Protein AF-0000000084541992 (afdb_homodimer)

Nearest PDB structures (foldseek):
  1azw-assembly1_B  TM=9.988E-01  e=7.766E-48  Xanthomonas citri
  1wm1-assembly1_A  TM=9.952E-01  e=1.481E-45  Serratia marcescens
  5yhp-assembly1_A  TM=9.928E-01  e=1.594E-44  Glaciozyma antarctica
  5als-assembly1_A  TM=6.258E-01  e=1.016E-12  Homo sapiens
  4o08-assembly2_B  TM=6.200E-01  e=2.649E-11  Priestia megaterium

Sequence (630 aa):
MSQLYPPIEPYAEGKLQVSSLHTIYFEQSGNPEGKPVVILHGGPGGGCLPEYRRYFDPEKWRIIMFDQRGCGQSIPHAELEENTTWHLVEDIDRLRNHLNINSWVVFGGSWGSTLSLAYSQTYPQHCQGLILRGIFMLRKAELQWFYQEGASYIFPDAWQEYIKPIPPEERHDLISAYYRRLTSDDPQIQLAAAKAWSIWEASTSKLLPDQHLIQRFGDGNFATAFARIECHYFVNQGFFESEDQLLVNVQRIRHIPAAIVQGRYDVVCPMKTAWELHQAWPEAELIIIPDAGHSMSEPGIQKALIDISDKFATLMSQLYPPIEPYAEGKLQVSSLHTIYFEQSGNPEGKPVVILHGGPGGGCLPEYRRYFDPEKWRIIMFDQRGCGQSIPHAELEENTTWHLVEDIDRLRNHLNINSWVVFGGSWGSTLSLAYSQTYPQHCQGLILRGIFMLRKAELQWFYQEGASYIFPDAWQEYIKPIPPEERHDLISAYYRRLTSDDPQIQLAAAKAWSIWEASTSKLLPDQHLIQRFGDGNFATAFARIECHYFVNQGFFESEDQLLVNVQRIRHIPAAIVQGRYDVVCPMKTAWELHQAWPEAELIIIPDAGHSMSEPGIQKALIDISDKFATL

InterPro domains:
  IPR000073 Alpha/beta hydrolase fold-1 [PF00561] (35-296)
  IPR002410 Peptidase S33 [PR00793] (37-45)
  IPR002410 Peptidase S33 [PR00793] (63-74)
  IPR002410 Peptidase S33 [PR00793] (106-120)
  IPR005944 Proline iminopeptidase [PIRSF006431] (1-313)
  IPR005944 Proline iminopeptidase [PTHR43722] (3-313)
  IPR005944 Proline iminopeptidase [TIGR01249] (9-312)
  IPR029058 Alpha/Beta hydrolase fold [G3DSA:3.40.50.1820] (1-313)
  IPR029058 Alpha/Beta hydrolase fold [SSF53474] (3-296)

pLDDT: mean 98.0, std 3.64, range [46.34, 98.94]

Solvent-accessible surface area (backbone atoms only — not comparable to full-atom values): 31346 Å² total; per-residue (Å²): 122,68,66,71,44,74,88,77,68,64,84,44,75,52,72,46,75,78,50,98,72,37,34,28,25,36,36,35,28,58,19,91,86,28,52,43,31,40,46,37,45,34,57,44,28,54,27,70,58,76,70,63,59,17,49,40,61,45,80,49,26,18,40,34,42,43,17,54,79,10,9,68,80,8,33,49,72,45,44,64,77,94,61,45,56,65,51,50,41,49,48,52,53,50,49,34,55,73,69,71,46,78,53,27,30,40,33,14,30,31,38,6,23,33,50,46,49,55,35,33,52,73,40,41,86,39,41,64,27,38,47,32,28,21,39,34,70,63,25,66,70,55,50,38,24,50,62,69,57,49,36,40,37,48,38,41,72,60,38,52,56,44,49,62,82,49,58,79,91,47,57,88,44,39,66,63,48,46,44,56,32,43,68,41,90,47,64,66,52,16,46,56,40,9,26,27,53,27,27,42,52,30,57,42,25,35,57,60,69,42,70,65,50,26,51,54,28,43,34,64,74,53,5,38,13,23,31,37,37,29,42,54,35,58,80,47,48,48,72,52,95,46,61,55,48,71,66,73,43,37,76,64,39,55,85,43,54,34,39,39,39,33,21,34,56,7,48,64,33,32,29,32,52,41,50,54,48,34,70,75,30,70,78,35,46,78,45,72,31,66,87,23,11,43,42,66,77,32,69,65,47,35,26,50,50,32,54,50,44,59,58,57,67,71,106,123,68,67,73,43,74,88,77,69,64,84,42,74,51,73,46,76,77,50,100,72,37,33,29,26,37,36,33,29,58,20,93,84,28,54,43,32,40,46,38,45,33,56,44,27,54,26,69,58,78,70,63,60,17,49,42,60,48,80,47,26,17,40,34,42,44,16,54,79,10,9,66,80,7,34,49,71,44,45,63,78,94,62,45,55,64,53,51,41,50,47,53,52,50,49,35,56,73,68,72,48,78,54,26,29,39,33,14,30,31,38,6,23,32,51,44,49,55,34,33,52,74,41,40,88,40,41,62,27,38,46,33,27,23,40,36,70,64,25,68,69,55,50,38,25,52,61,69,56,51,38,42,36,47,38,41,74,61,40,50,56,44,48,62,82,50,58,79,91,47,58,90,44,37,66,63,48,46,42,56,32,43,68,39,92,46,64,66,53,18,46,55,42,9,26,27,52,26,26,43,51,31,56,42,25,36,56,61,68,43,70,66,51,27,51,54,27,43,34,64,74,51,7,38,13,23,32,38,36,29,42,53,35,58,81,48,45,48,72,52,93,44,60,54,48,73,66,74,43,38,76,62,39,56,86,42,54,33,38,38,39,33,22,34,56,7,49,66,33,33,30,32,51,42,51,53,48,34,71,73,30,71,78,35,45,77,46,71,32,66,88,22,12,43,43,65,77,33,69,64,46,35,26,49,49,33,53,48,43,59,58,56,68,71,106

Radius of gyration: 27.25 Å; Cα contacts (8 Å, |Δi|>4): 1394; chains: 2; bounding box: 56×83×60 Å

Foldseek 3Di:
DPDFADQDDFPDKDWDDLDPFKIKIKTWAADLPAAEEEEQEAQLQFADDSSVVRLAHSPHYTYMYMRATQHDPMDDHLDAPCHFLVSRLVVVVVVCVVSPHQAHAYEYEHVSLLSVLVNCLVPVRRHQEYEYELDDNLFPVLCCCQQQHNVCVVVVPLVCLLCVLPDPVRNNDRLVRLQCQCPDPDLVSNQSSLLSQQLSCQQFQKLHRDPVSSVVSNPRRSSSSSSNNNSSCNVCSSVDPHSCRSQVSVVSNLVHAYEYEYECRASSRHCVNVVSSCVSRVNYHYHYDDRIYRDCVHPVNSVVSSVVSVVSSVD/DDDFADQDDFPDKDWDDLDPFKIKIKTWAADLPAAEEEEQEAQLQFADDSSVVRLAHSPHYTYMYMRATQHDPMDDHLDQPCQFLVSRLVVVVVVCVVSPHQAHAYEYEHVSLLSVLVNCLVPVRRHQEYEYELDDNLFPVLCCCQQQHNVCVVVVPLVCLLCVLPDPVRNNDRLVRLQCQCPDPDLVSNQSSLLSQQLSCQQFQKLHRDPVSSVVSNPRSSSSSSSNNNSSCNVCSSVDPHSCRSQVSVVSNLVHAYEYEYECRASSRHCVNVVSSCVSRVNYHYHYDDRIYRDCVHPVNSVVSSVVSVVSSVD

Secondary structure (DSSP, 8-state):
----PPP---SEEEEEE-SSS-EEEEEEEE-TTSEEEEEE-STTTT---GGGGGGS-TTTEEEEEEPPTTSTTSBSTT--TT-SHHHHHHHHHHHHHHTT-S-EEEEEEEHHHHHHHHHHHH-GGGEEEEEEEEE----HHHHHHHHTSSGGGT-HHHHHHHHTTS-GGGTTSHHHHHHHHHT-S-HHHHHHHHHHHHHHHHHHSSSS--HHHHHHHTSHHHHHHHHHHHHHHHHTGGG-SSTTHHHHGGGGGTTS-EEEEEETT-SSS-HHHHHHHHHH-TTSEEEEETT--S-TTSHHHHHHHHHHHHHHTT-/----PPP---SEEEEEE-SSS-EEEEEEEE-TTSEEEEEE-STTTT---GGGGGGS-TTTEEEEEEPPTTSTTSBSTT--TT-SHHHHHHHHHHHHHHTT-S-EEEEEEEHHHHHHHHHHHH-GGGEEEEEEEEE----HHHHHHHHTSSGGGT-HHHHHHHHTTS-GGGTTSHHHHHHHHHT-S-HHHHHHHHHHHHHHHHHHSSSS--HHHHHHHTSHHHHHHHHHHHHHHHHTGGG-SSTTHHHHGGGGGTTS-EEEEEETT-SSS-HHHHHHHHHH-TTSEEEEETT--S-TTSHHHHHHHHHHHHHHTT-

Structure (mmCIF, N/CA/C/O backbone):
data_AF-0000000084541992-model_v1
#
loop_
_entity.id
_entity.type
_entity.pdbx_description
1 polymer 'Proline iminopeptidase'
#
loop_
_atom_site.group_PDB
_atom_site.id
_atom_site.type_symbol
_atom_site.label_atom_id
_atom_site.label_alt_id
_atom_site.label_comp_id
_atom_site.label_asym_id
_atom_site.label_entity_id
_atom_site.label_seq_id
_atom_site.pdbx_PDB_ins_code
_atom_site.Cartn_x
_atom_site.Cartn_y
_atom_site.Cartn_z
_atom_site.occupancy
_atom_site.B_iso_or_equiv
_atom_site.auth_seq_id
_atom_site.auth_comp_id
_atom_site.auth_asym_id
_atom_site.auth_atom_id
_atom_site.pdbx_PDB_model_num
ATOM 1 N N . MET A 1 1 ? -2.213 -21.125 16.25 1 46.34 1 MET A N 1
ATOM 2 C CA . MET A 1 1 ? -1.669 -20.734 14.953 1 46.34 1 MET A CA 1
ATOM 3 C C . MET A 1 1 ? -1.212 -21.953 14.164 1 46.34 1 MET A C 1
ATOM 5 O O . MET A 1 1 ? -0.465 -22.781 14.68 1 46.34 1 MET A O 1
ATOM 9 N N . SER A 1 2 ? -2.061 -22.312 13.203 1 65.81 2 SER A N 1
ATOM 10 C CA . SER A 1 2 ? -1.678 -23.578 12.602 1 65.81 2 SER A CA 1
ATOM 11 C C . SER A 1 2 ? -0.233 -23.547 12.109 1 65.81 2 SER A C 1
ATOM 13 O O . SER A 1 2 ? 0.171 -22.609 11.414 1 65.81 2 SER A O 1
ATOM 15 N N . GLN A 1 3 ? 0.627 -24.156 12.758 1 86.38 3 GLN A N 1
ATOM 16 C CA . GLN A 1 3 ? 2.039 -24.328 12.43 1 86.38 3 GLN A CA 1
ATOM 17 C C . GLN A 1 3 ? 2.217 -25.203 11.195 1 86.38 3 GLN A C 1
ATOM 19 O O . GLN A 1 3 ? 1.341 -26 10.867 1 86.38 3 GLN A O 1
ATOM 24 N N . LEU A 1 4 ? 3.152 -24.891 10.328 1 96.62 4 LEU A N 1
ATOM 25 C CA . LEU A 1 4 ? 3.529 -25.75 9.211 1 96.62 4 LEU A CA 1
ATOM 26 C C . LEU A 1 4 ? 3.629 -27.203 9.648 1 96.62 4 LEU A C 1
ATOM 28 O O . LEU A 1 4 ? 4.051 -27.484 10.773 1 96.62 4 LEU A O 1
ATOM 32 N N . TYR A 1 5 ? 3.197 -28.078 8.805 1 98.25 5 TYR A N 1
ATOM 33 C CA . TYR A 1 5 ? 3.43 -29.5 9.047 1 98.25 5 TYR A CA 1
ATOM 34 C C . TYR A 1 5 ? 4.918 -29.828 9.023 1 98.25 5 TYR A C 1
ATOM 36 O O . TYR A 1 5 ? 5.719 -29.047 8.492 1 98.25 5 TYR A O 1
ATOM 44 N N . PRO A 1 6 ? 5.371 -30.922 9.648 1 96.88 6 PRO A N 1
ATOM 45 C CA . PRO A 1 6 ? 6.793 -31.266 9.656 1 96.88 6 PRO A CA 1
ATOM 46 C C . PRO A 1 6 ? 7.375 -31.391 8.25 1 96.88 6 PRO A C 1
ATOM 48 O O . PRO A 1 6 ? 6.656 -31.734 7.309 1 96.88 6 PRO A O 1
ATOM 51 N N . PRO A 1 7 ? 8.672 -31.109 8.148 1 97.38 7 PRO A N 1
ATOM 52 C CA . PRO A 1 7 ? 9.305 -31.297 6.844 1 97.38 7 PRO A CA 1
ATOM 53 C C . PRO A 1 7 ? 9.258 -32.75 6.375 1 97.38 7 PRO A C 1
ATOM 55 O O . PRO A 1 7 ? 9.414 -33.688 7.188 1 97.38 7 PRO A O 1
ATOM 58 N N . ILE A 1 8 ? 9.016 -32.969 5.137 1 97.75 8 ILE A N 1
ATOM 59 C CA . ILE A 1 8 ? 9.023 -34.312 4.551 1 97.75 8 ILE A CA 1
ATOM 60 C C . ILE A 1 8 ? 9.812 -34.281 3.24 1 97.75 8 ILE A C 1
ATOM 62 O O . ILE A 1 8 ? 9.984 -33.219 2.629 1 97.75 8 ILE A O 1
ATOM 66 N N . GLU A 1 9 ? 10.281 -35.438 2.836 1 98.12 9 GLU A N 1
ATOM 67 C CA . GLU A 1 9 ? 10.969 -35.594 1.558 1 98.12 9 GLU A CA 1
ATOM 68 C C . GLU A 1 9 ? 10.047 -36.25 0.526 1 98.12 9 GLU A C 1
ATOM 70 O O . GLU A 1 9 ? 9.125 -37 0.883 1 98.12 9 GLU A O 1
ATOM 75 N N . PRO A 1 10 ? 10.289 -35.969 -0.749 1 98.62 10 PRO A N 1
ATOM 76 C CA . PRO A 1 10 ? 9.508 -36.656 -1.765 1 98.62 10 PRO A CA 1
ATOM 77 C C . PRO A 1 10 ? 9.773 -38.188 -1.778 1 98.62 10 PRO A C 1
ATOM 79 O O . PRO A 1 10 ? 10.914 -38.594 -1.598 1 98.62 10 PRO A O 1
ATOM 82 N N . TYR A 1 11 ? 8.742 -38.969 -1.929 1 98.62 11 TYR A N 1
ATOM 83 C CA . TYR A 1 11 ? 8.922 -40.438 -2.072 1 98.62 11 TYR A CA 1
ATOM 84 C C . TYR A 1 11 ? 9.195 -40.812 -3.523 1 98.62 11 TYR A C 1
ATOM 86 O O . TYR A 1 11 ? 9.625 -41.906 -3.812 1 98.62 11 TYR A O 1
ATOM 94 N N . ALA A 1 12 ? 8.922 -39.812 -4.465 1 98.62 12 ALA A N 1
ATOM 95 C CA . ALA A 1 12 ? 9.188 -40.031 -5.883 1 98.62 12 ALA A CA 1
ATOM 96 C C . ALA A 1 12 ? 9.562 -38.75 -6.578 1 98.62 12 ALA A C 1
ATOM 98 O O . ALA A 1 12 ? 9 -37.688 -6.277 1 98.62 12 ALA A O 1
ATOM 99 N N . GLU A 1 13 ? 10.516 -38.781 -7.438 1 98.56 13 GLU A N 1
ATOM 100 C CA . GLU A 1 13 ? 10.945 -37.688 -8.305 1 98.56 13 GLU A CA 1
ATOM 101 C C . GLU A 1 13 ? 11.023 -38.156 -9.766 1 98.56 13 GLU A C 1
ATOM 103 O O . GLU A 1 13 ? 11.258 -39.344 -10.039 1 98.56 13 GLU A O 1
ATOM 108 N N . GLY A 1 14 ? 10.797 -37.219 -10.664 1 98.56 14 GLY A N 1
ATOM 109 C CA . GLY A 1 14 ? 10.859 -37.594 -12.07 1 98.56 14 GLY A CA 1
ATOM 110 C C . GLY A 1 14 ? 11.023 -36.406 -12.992 1 98.56 14 GLY A C 1
ATOM 111 O O . GLY A 1 14 ? 11.102 -35.25 -12.531 1 98.56 14 GLY A O 1
ATOM 112 N N . LYS A 1 15 ? 11.211 -36.75 -14.211 1 98.62 15 LYS A N 1
ATOM 113 C CA . LYS A 1 15 ? 11.273 -35.812 -15.312 1 98.62 15 LYS A CA 1
ATOM 114 C C . LYS A 1 15 ? 10.281 -36.156 -16.406 1 98.62 15 LYS A C 1
ATOM 116 O O . LYS A 1 15 ? 10.07 -37.344 -16.703 1 98.62 15 LYS A O 1
ATOM 121 N N . LEU A 1 16 ? 9.656 -35.219 -16.906 1 98.75 16 LEU A N 1
ATOM 122 C CA . LEU A 1 16 ? 8.688 -35.375 -17.969 1 98.75 16 LEU A CA 1
ATOM 123 C C . LEU A 1 16 ? 9.039 -34.5 -19.172 1 98.75 16 LEU A C 1
ATOM 125 O O . LEU A 1 16 ? 9.031 -33.281 -19.078 1 98.75 16 LEU A O 1
ATOM 129 N N . GLN A 1 17 ? 9.398 -35.156 -20.297 1 98.75 17 GLN A N 1
ATOM 130 C CA . GLN A 1 17 ? 9.641 -34.406 -21.531 1 98.75 17 GLN A CA 1
ATOM 131 C C . GLN A 1 17 ? 8.336 -33.906 -22.125 1 98.75 17 GLN A C 1
ATOM 133 O O . GLN A 1 17 ? 7.488 -34.688 -22.547 1 98.75 17 GLN A O 1
ATOM 138 N N . VAL A 1 18 ? 8.211 -32.562 -22.203 1 98.69 18 VAL A N 1
ATOM 139 C CA . VAL A 1 18 ? 6.926 -32 -22.609 1 98.69 18 VAL A CA 1
ATOM 140 C C . VAL A 1 18 ? 7.027 -31.469 -24.031 1 98.69 18 VAL A C 1
ATOM 142 O O . VAL A 1 18 ? 6.008 -31.188 -24.672 1 98.69 18 VAL A O 1
ATOM 145 N N . SER A 1 19 ? 8.172 -31.281 -24.547 1 98.44 19 SER A N 1
ATOM 146 C CA . SER A 1 19 ? 8.477 -30.969 -25.953 1 98.44 19 SER A CA 1
ATOM 147 C C . SER A 1 19 ? 9.891 -31.391 -26.312 1 98.44 19 SER A C 1
ATOM 149 O O . SER A 1 19 ? 10.617 -31.938 -25.484 1 98.44 19 SER A O 1
ATOM 151 N N . SER A 1 20 ? 10.242 -31.156 -27.594 1 98.25 20 SER A N 1
ATOM 152 C CA . SER A 1 20 ? 11.609 -31.469 -28 1 98.25 20 SER A CA 1
ATOM 153 C C . SER A 1 20 ? 12.617 -30.609 -27.25 1 98.25 20 SER A C 1
ATOM 155 O O . SER A 1 20 ? 13.766 -31 -27.047 1 98.25 20 SER A O 1
ATOM 157 N N . LEU A 1 21 ? 12.141 -29.562 -26.688 1 98.62 21 LEU A N 1
ATOM 158 C CA . LEU A 1 21 ? 13.039 -28.594 -26.078 1 98.62 21 LEU A CA 1
ATOM 159 C C . LEU A 1 21 ? 12.977 -28.672 -24.547 1 98.62 21 LEU A C 1
ATOM 161 O O . LEU A 1 21 ? 14.008 -28.578 -23.875 1 98.62 21 LEU A O 1
ATOM 165 N N . HIS A 1 22 ? 11.773 -28.844 -24.062 1 98.81 22 HIS A N 1
ATOM 166 C CA . HIS A 1 22 ? 11.602 -28.672 -22.625 1 98.81 22 HIS A CA 1
ATOM 167 C C . HIS A 1 22 ? 11.391 -30.016 -21.922 1 98.81 22 HIS A C 1
ATOM 169 O O . HIS A 1 22 ? 10.625 -30.859 -22.422 1 98.81 22 HIS A O 1
ATOM 175 N N . THR A 1 23 ? 12.031 -30.203 -20.812 1 98.88 23 THR A N 1
ATOM 176 C CA . THR A 1 23 ? 11.781 -31.266 -19.828 1 98.88 23 THR A CA 1
ATOM 177 C C . THR A 1 23 ? 11.5 -30.656 -18.453 1 98.88 23 THR A C 1
ATOM 179 O O . THR A 1 23 ? 12.289 -29.859 -17.953 1 98.88 23 THR A O 1
ATOM 182 N N . ILE A 1 24 ? 10.391 -31.078 -17.844 1 98.88 24 ILE A N 1
ATOM 183 C CA . ILE A 1 24 ? 10.047 -30.5 -16.547 1 98.88 24 ILE A CA 1
ATOM 184 C C . ILE A 1 24 ? 10.336 -31.516 -15.438 1 98.88 24 ILE A C 1
ATOM 186 O O . ILE A 1 24 ? 10.195 -32.719 -15.633 1 98.88 24 ILE A O 1
ATOM 190 N N . TYR A 1 25 ? 10.805 -30.969 -14.359 1 98.88 25 TYR A N 1
ATOM 191 C CA . TYR A 1 25 ? 10.984 -31.75 -13.133 1 98.88 25 TYR A CA 1
ATOM 192 C C . TYR A 1 25 ? 9.688 -31.812 -12.328 1 98.88 25 TYR A C 1
ATOM 194 O O . TYR A 1 25 ? 8.953 -30.812 -12.242 1 98.88 25 TYR A O 1
ATOM 202 N N . PHE A 1 26 ? 9.359 -33 -11.727 1 98.88 26 PHE A N 1
ATOM 203 C CA . PHE A 1 26 ? 8.242 -33.094 -10.797 1 98.88 26 PHE A CA 1
ATOM 204 C C . PHE A 1 26 ? 8.594 -34.031 -9.633 1 98.88 26 PHE A C 1
ATOM 206 O O . PHE A 1 26 ? 9.555 -34.781 -9.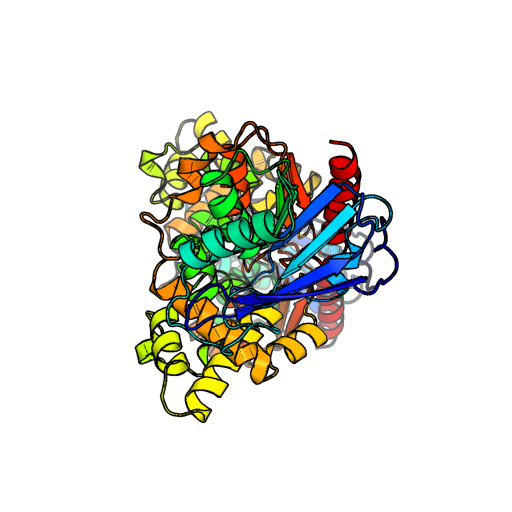711 1 98.88 26 PHE A O 1
ATOM 213 N N . GLU A 1 27 ? 7.844 -33.875 -8.555 1 98.94 27 GLU A N 1
ATOM 214 C CA . GLU A 1 27 ? 8.008 -34.719 -7.375 1 98.94 27 GLU A CA 1
ATOM 215 C C . GLU A 1 27 ? 6.66 -34.969 -6.703 1 98.94 27 GLU A C 1
ATOM 217 O O . GLU A 1 27 ? 5.688 -34.25 -6.938 1 98.94 27 GLU A O 1
ATOM 222 N N . GLN A 1 28 ? 6.605 -36.062 -5.984 1 98.88 28 GLN A N 1
ATOM 223 C CA . GLN A 1 28 ? 5.453 -36.469 -5.184 1 98.88 28 GLN A CA 1
ATOM 224 C C . GLN A 1 28 ? 5.84 -36.656 -3.723 1 98.88 28 GLN A C 1
ATOM 226 O O . GLN A 1 28 ? 6.895 -37.219 -3.428 1 98.88 28 GLN A O 1
ATOM 231 N N . SER A 1 29 ? 5.086 -36.125 -2.838 1 98.81 29 SER A N 1
ATOM 232 C CA . SER A 1 29 ? 5.297 -36.281 -1.401 1 98.81 29 SER A CA 1
ATOM 233 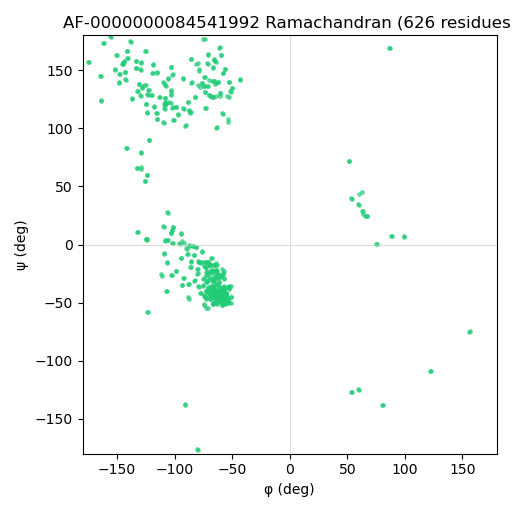C C . SER A 1 29 ? 3.977 -36.5 -0.668 1 98.81 29 SER A C 1
ATOM 235 O O . SER A 1 29 ? 2.906 -36.406 -1.273 1 98.81 29 SER A O 1
ATOM 237 N N . GLY A 1 30 ? 4.094 -36.75 0.628 1 98.62 30 GLY A N 1
ATOM 238 C CA . GLY A 1 30 ? 2.908 -37.031 1.427 1 98.62 30 GLY A CA 1
ATOM 239 C C . GLY A 1 30 ? 2.418 -38.438 1.303 1 98.62 30 GLY A C 1
ATOM 240 O O . GLY A 1 30 ? 3.209 -39.406 1.375 1 98.62 30 GLY A O 1
ATOM 241 N N . ASN A 1 31 ? 1.047 -38.656 1.196 1 98.5 31 ASN A N 1
ATOM 242 C CA . ASN A 1 31 ? 0.394 -39.938 1.113 1 98.5 31 ASN A CA 1
ATOM 243 C C . ASN A 1 31 ? 0.084 -40.312 -0.332 1 98.5 31 ASN A C 1
ATOM 245 O O . ASN A 1 31 ? -0.809 -39.75 -0.953 1 98.5 31 ASN A O 1
ATOM 249 N N . PRO A 1 32 ? 0.741 -41.375 -0.923 1 98.12 32 PRO A N 1
ATOM 250 C CA . PRO A 1 32 ? 0.496 -41.75 -2.318 1 98.12 32 PRO A CA 1
ATOM 251 C C . PRO A 1 32 ? -0.966 -42.094 -2.59 1 98.12 32 PRO A C 1
ATOM 253 O O . PRO A 1 32 ? -1.421 -42 -3.734 1 98.12 32 PRO A O 1
ATOM 256 N N . GLU A 1 33 ? -1.695 -42.438 -1.541 1 97.75 33 GLU A N 1
ATOM 257 C CA . GLU A 1 33 ? -3.105 -42.781 -1.682 1 97.75 33 GLU A CA 1
ATOM 258 C C . GLU A 1 33 ? -4.004 -41.625 -1.242 1 97.75 33 GLU A C 1
ATOM 260 O O . GLU A 1 33 ? -5.227 -41.781 -1.202 1 97.75 33 GLU A O 1
ATOM 265 N N . GLY A 1 34 ? -3.396 -40.531 -0.852 1 98.31 34 GLY A N 1
ATOM 266 C CA . GLY A 1 34 ? -4.145 -39.375 -0.409 1 98.31 34 GLY A CA 1
ATOM 267 C C . GLY A 1 34 ? -4.801 -38.594 -1.549 1 98.31 34 GLY A C 1
ATOM 268 O O . GLY A 1 34 ? -4.668 -39 -2.713 1 98.31 34 GLY A O 1
ATOM 269 N N . LYS A 1 35 ? -5.566 -37.531 -1.188 1 98.5 35 LYS A N 1
ATOM 270 C CA . LYS A 1 35 ? -6.18 -36.656 -2.182 1 98.5 35 LYS A CA 1
ATOM 271 C C . LYS A 1 35 ? -5.117 -35.875 -2.945 1 98.5 35 LYS A C 1
ATOM 273 O O . LYS A 1 35 ? -4.246 -35.25 -2.34 1 98.5 35 LYS A O 1
ATOM 278 N N . PRO A 1 36 ? -5.109 -35.906 -4.242 1 98.81 36 PRO A N 1
ATOM 279 C CA . PRO A 1 36 ? -4.051 -35.219 -4.992 1 98.81 36 PRO A CA 1
ATOM 280 C C . PRO A 1 36 ? -4.207 -33.719 -5 1 98.81 36 PRO A C 1
ATOM 282 O O . PRO A 1 36 ? -5.328 -33.188 -5.105 1 98.81 36 PRO A O 1
ATOM 285 N N . VAL A 1 37 ? -3.148 -33.031 -4.812 1 98.94 37 VAL A N 1
ATOM 286 C CA . VAL A 1 37 ? -3.062 -31.562 -4.957 1 98.94 37 VAL A CA 1
ATOM 287 C C . VAL A 1 37 ? -1.838 -31.203 -5.793 1 98.94 37 VAL A C 1
ATOM 289 O O . VAL A 1 37 ? -0.771 -31.797 -5.637 1 98.94 37 VAL A O 1
ATOM 292 N N . VAL A 1 38 ? -2.004 -30.359 -6.766 1 98.94 38 VAL A N 1
ATOM 293 C CA . VAL A 1 38 ? -0.878 -29.828 -7.523 1 98.94 38 VAL A CA 1
ATOM 294 C C . VAL A 1 38 ? -0.572 -28.391 -7.066 1 98.94 38 VAL A C 1
ATOM 296 O O . VAL A 1 38 ? -1.484 -27.594 -6.879 1 98.94 38 VAL A O 1
ATOM 299 N N . ILE A 1 39 ? 0.689 -28.125 -6.812 1 98.88 39 ILE A N 1
ATOM 300 C CA . ILE A 1 39 ? 1.146 -26.812 -6.375 1 98.88 39 ILE A CA 1
ATOM 301 C C . ILE A 1 39 ? 1.765 -26.062 -7.555 1 98.88 39 ILE A C 1
ATOM 303 O O . ILE A 1 39 ? 2.742 -26.531 -8.148 1 98.88 39 ILE A O 1
ATOM 307 N N . LEU A 1 40 ? 1.184 -24.953 -7.902 1 98.88 40 LEU A N 1
ATOM 308 C CA . LEU A 1 40 ? 1.688 -24.109 -8.969 1 98.88 40 LEU A CA 1
ATOM 309 C C . LEU A 1 40 ? 2.447 -22.906 -8.406 1 98.88 40 LEU A C 1
ATOM 311 O O . LEU A 1 40 ? 1.843 -22 -7.844 1 98.88 40 LEU A O 1
ATOM 315 N N . HIS A 1 41 ? 3.756 -22.969 -8.555 1 98.62 41 HIS A N 1
ATOM 316 C CA . HIS A 1 41 ? 4.609 -21.953 -7.934 1 98.62 41 HIS A CA 1
ATOM 317 C C . HIS A 1 41 ? 4.465 -20.609 -8.625 1 98.62 41 HIS A C 1
ATOM 319 O O . HIS A 1 41 ? 3.91 -20.516 -9.727 1 98.62 41 HIS A O 1
ATOM 325 N N . GLY A 1 42 ? 4.93 -19.547 -7.934 1 97.38 42 GLY A N 1
ATOM 326 C CA . GLY A 1 42 ? 4.871 -18.172 -8.445 1 97.38 42 GLY A CA 1
ATOM 327 C C . GLY A 1 42 ? 5.977 -17.859 -9.43 1 97.38 42 GLY A C 1
ATOM 328 O O . GLY A 1 42 ? 6.73 -18.75 -9.836 1 97.38 42 GLY A O 1
ATOM 329 N N . GLY A 1 43 ? 5.969 -16.625 -9.805 1 95.12 43 GLY A N 1
ATOM 330 C CA . GLY A 1 43 ? 6.867 -16.141 -10.844 1 95.12 43 GLY A CA 1
ATOM 331 C C . GLY A 1 43 ? 6.137 -15.508 -12.023 1 95.12 43 GLY A C 1
ATOM 332 O O . GLY A 1 43 ? 5.387 -14.547 -11.852 1 95.12 43 GLY A O 1
ATOM 333 N N . PRO A 1 44 ? 6.125 -16.125 -13.109 1 96.62 44 PRO A N 1
ATOM 334 C CA . PRO A 1 44 ? 6.773 -17.391 -13.469 1 96.62 44 PRO A CA 1
ATOM 335 C C . PRO A 1 44 ? 8.297 -17.344 -13.312 1 96.62 44 PRO A C 1
ATOM 337 O O . PRO A 1 44 ? 8.852 -16.266 -13.062 1 96.62 44 PRO A O 1
ATOM 340 N N . GLY A 1 45 ? 8.828 -18.438 -13.289 1 97.25 45 GLY A N 1
ATOM 341 C CA . GLY A 1 45 ? 10.273 -18.516 -13.234 1 97.25 45 GLY A CA 1
ATOM 342 C C . GLY A 1 45 ? 10.805 -18.766 -11.836 1 97.25 45 GLY A C 1
ATOM 343 O O . GLY A 1 45 ? 12.023 -18.75 -11.609 1 97.25 45 GLY A O 1
ATOM 344 N N . GLY A 1 46 ? 9.93 -19.016 -10.883 1 96.69 46 GLY A N 1
ATOM 345 C CA . GLY A 1 46 ? 10.359 -19.109 -9.492 1 96.69 46 GLY A CA 1
ATOM 346 C C . GLY A 1 46 ? 10.797 -20.516 -9.102 1 96.69 46 GLY A C 1
ATOM 347 O O . GLY A 1 46 ? 11.766 -20.672 -8.352 1 96.69 46 GLY A O 1
ATOM 348 N N . GLY A 1 47 ? 10.016 -21.469 -9.492 1 97.19 47 GLY A N 1
ATOM 349 C CA . GLY A 1 47 ? 10.258 -22.828 -9.047 1 97.19 47 GLY A CA 1
ATOM 350 C C . GLY A 1 47 ? 9.617 -23.156 -7.707 1 97.19 47 GLY A C 1
ATOM 351 O O . GLY A 1 47 ? 9.156 -22.25 -7.012 1 97.19 47 GLY A O 1
ATOM 352 N N . CYS A 1 48 ? 9.617 -24.422 -7.363 1 97.56 48 CYS A N 1
ATOM 353 C CA . CYS A 1 48 ? 9.023 -24.859 -6.105 1 97.56 48 CYS A CA 1
ATOM 354 C C . CYS A 1 48 ? 10.062 -24.922 -4.996 1 97.56 48 CYS A C 1
ATOM 356 O O . CYS A 1 48 ? 11.211 -25.297 -5.238 1 97.56 48 CYS A O 1
ATOM 358 N N . LEU A 1 49 ? 9.664 -24.547 -3.836 1 96.75 49 LEU A N 1
ATOM 359 C CA . LEU A 1 49 ? 10.484 -24.703 -2.637 1 96.75 49 LEU A CA 1
ATOM 360 C C . LEU A 1 49 ? 10.023 -25.922 -1.827 1 96.75 49 LEU A C 1
ATOM 362 O O . LEU A 1 49 ? 8.828 -26.188 -1.729 1 96.75 49 LEU A O 1
ATOM 366 N N . PRO A 1 50 ? 10.977 -26.594 -1.165 1 97.62 50 PRO A N 1
ATOM 367 C CA . PRO A 1 50 ? 10.602 -27.734 -0.334 1 97.62 50 PRO A CA 1
ATOM 368 C C . PRO A 1 50 ? 9.578 -27.375 0.741 1 97.62 50 PRO A C 1
ATOM 370 O O . PRO A 1 50 ? 8.742 -28.219 1.104 1 97.62 50 PRO A O 1
ATOM 373 N N . GLU A 1 51 ? 9.602 -26.188 1.18 1 97.19 51 GLU A N 1
ATOM 374 C CA . GLU A 1 51 ? 8.742 -25.719 2.26 1 97.19 51 GLU A CA 1
ATOM 375 C C . GLU A 1 51 ? 7.27 -25.781 1.854 1 97.19 51 GLU A C 1
ATOM 377 O O . GLU A 1 51 ? 6.387 -25.812 2.711 1 97.19 51 GLU A O 1
ATOM 382 N N . TYR A 1 52 ? 7 -25.781 0.57 1 98.31 52 TYR A N 1
ATOM 383 C CA . TYR A 1 52 ? 5.617 -25.797 0.11 1 98.31 52 TYR A CA 1
ATOM 384 C C . TYR A 1 52 ? 4.91 -27.078 0.546 1 98.31 52 TYR A C 1
ATOM 386 O O . TYR A 1 52 ? 3.697 -27.078 0.78 1 98.31 52 TYR A O 1
ATOM 394 N N . ARG A 1 53 ? 5.66 -28.141 0.763 1 98.56 53 ARG A N 1
ATOM 395 C CA . ARG A 1 53 ? 5.098 -29.422 1.18 1 98.56 53 ARG A CA 1
ATOM 396 C C . ARG A 1 53 ? 4.43 -29.312 2.547 1 98.56 53 ARG A C 1
ATOM 398 O O . ARG A 1 53 ? 3.463 -30.016 2.832 1 98.56 53 ARG A O 1
ATOM 405 N N . ARG A 1 54 ? 4.953 -28.344 3.289 1 98.62 54 ARG A N 1
ATOM 406 C CA . ARG A 1 54 ? 4.602 -28.281 4.703 1 98.62 54 ARG A CA 1
ATOM 407 C C . ARG A 1 54 ? 3.258 -27.594 4.906 1 98.62 54 ARG A C 1
ATOM 409 O O . ARG A 1 54 ? 2.752 -27.531 6.027 1 98.62 54 ARG A O 1
ATOM 416 N N . TYR A 1 55 ? 2.635 -27.125 3.834 1 98.75 55 TYR A N 1
ATOM 417 C CA . TYR A 1 55 ? 1.328 -26.484 3.924 1 98.75 55 TYR A CA 1
ATOM 418 C C . TYR A 1 55 ? 0.206 -27.5 3.842 1 98.75 55 TYR A C 1
ATOM 420 O O . TYR A 1 55 ? -0.971 -27.156 3.965 1 98.75 55 TYR A O 1
ATOM 428 N N . PHE A 1 56 ? 0.558 -28.781 3.688 1 98.75 56 PHE A N 1
ATOM 429 C CA . PHE A 1 56 ? -0.406 -29.859 3.484 1 98.75 56 PHE A CA 1
ATOM 430 C C . PHE A 1 56 ? -0.167 -31 4.473 1 98.75 56 PHE A C 1
ATOM 432 O O . PHE A 1 56 ? 0.978 -31.375 4.723 1 98.75 56 PHE A O 1
ATOM 439 N N . ASP A 1 57 ? -1.268 -31.5 5.078 1 98.5 57 ASP A N 1
ATOM 440 C CA . ASP A 1 57 ? -1.178 -32.688 5.918 1 98.5 57 ASP A CA 1
ATOM 441 C C . ASP A 1 57 ? -0.629 -33.875 5.129 1 98.5 57 ASP A C 1
ATOM 443 O O . ASP A 1 57 ? -1.311 -34.406 4.254 1 98.5 57 ASP A O 1
ATOM 447 N N . PRO A 1 58 ? 0.583 -34.312 5.5 1 98.12 58 PRO A N 1
ATOM 448 C CA . PRO A 1 58 ? 1.214 -35.344 4.684 1 98.12 58 PRO A CA 1
ATOM 449 C C . PRO A 1 58 ? 0.49 -36.688 4.77 1 98.12 58 PRO A C 1
ATOM 451 O O . PRO A 1 58 ? 0.755 -37.594 3.971 1 98.12 58 PRO A O 1
ATOM 454 N N . GLU A 1 59 ? -0.409 -36.844 5.688 1 98.12 59 GLU A N 1
ATOM 455 C CA . GLU A 1 59 ? -1.169 -38.062 5.82 1 98.12 59 GLU A CA 1
ATOM 456 C C . GLU A 1 59 ? -2.404 -38.062 4.926 1 98.12 59 GLU A C 1
ATOM 458 O O . GLU A 1 59 ? -2.961 -39.125 4.613 1 98.12 59 GLU A O 1
ATOM 463 N N . LYS A 1 60 ? -2.801 -36.938 4.512 1 98.62 60 LYS A N 1
ATOM 464 C CA . LYS A 1 60 ? -4.078 -36.844 3.812 1 98.62 60 LYS A CA 1
ATOM 465 C C . LYS A 1 60 ? -3.875 -36.5 2.34 1 98.62 60 LYS A C 1
ATOM 467 O O . LYS A 1 60 ? -4.727 -36.781 1.502 1 98.62 60 LYS A O 1
ATOM 472 N N . TRP A 1 61 ? -2.805 -35.875 2.025 1 98.81 61 TRP A N 1
ATOM 473 C CA . TRP A 1 61 ? -2.615 -35.344 0.68 1 98.81 61 TRP A CA 1
ATOM 474 C C . TRP A 1 61 ? -1.549 -36.125 -0.073 1 98.81 61 TRP A C 1
ATOM 476 O O . TRP A 1 61 ? -0.525 -36.5 0.502 1 98.81 61 TRP A O 1
ATOM 486 N N . ARG A 1 62 ? -1.813 -36.375 -1.384 1 98.81 62 ARG A N 1
ATOM 487 C CA . ARG A 1 62 ? -0.79 -36.656 -2.389 1 98.81 62 ARG A CA 1
ATOM 488 C C . ARG A 1 62 ? -0.332 -35.344 -3.059 1 98.81 62 ARG A C 1
ATOM 490 O O . ARG A 1 62 ? -1.026 -34.812 -3.924 1 98.81 62 ARG A O 1
ATOM 497 N N . ILE A 1 63 ? 0.85 -34.875 -2.621 1 98.88 63 ILE A N 1
ATOM 498 C CA . ILE A 1 63 ? 1.315 -33.562 -2.977 1 98.88 63 ILE A CA 1
ATOM 499 C C . ILE A 1 63 ? 2.174 -33.625 -4.238 1 98.88 63 ILE A C 1
ATOM 501 O O . ILE A 1 63 ? 3.229 -34.25 -4.242 1 98.88 63 ILE A O 1
ATOM 505 N N . ILE A 1 64 ? 1.739 -33 -5.285 1 98.94 64 ILE A N 1
ATOM 506 C CA . ILE A 1 64 ? 2.475 -32.969 -6.543 1 98.94 64 ILE A CA 1
ATOM 507 C C . ILE A 1 64 ? 3.061 -31.562 -6.754 1 98.94 64 ILE A C 1
ATOM 509 O O . ILE A 1 64 ? 2.326 -30.578 -6.793 1 98.94 64 ILE A O 1
ATOM 513 N N . MET A 1 65 ? 4.348 -31.484 -6.879 1 98.81 65 MET A N 1
ATOM 514 C CA . MET A 1 65 ? 5.055 -30.25 -7.23 1 98.81 65 MET A CA 1
ATOM 515 C C . MET A 1 65 ? 5.816 -30.406 -8.539 1 98.81 65 MET A C 1
ATOM 517 O O . MET A 1 65 ? 6.289 -31.5 -8.852 1 98.81 65 MET A O 1
ATOM 521 N N . PHE A 1 66 ? 5.926 -29.422 -9.258 1 98.81 66 PHE A N 1
ATOM 522 C CA . PHE A 1 66 ? 6.781 -29.438 -10.438 1 98.81 66 PHE A CA 1
ATOM 523 C C . PHE A 1 66 ? 7.309 -28.031 -10.742 1 98.81 66 PHE A C 1
ATOM 525 O O . PHE A 1 66 ? 6.695 -27.031 -10.359 1 98.81 66 PHE A O 1
ATOM 532 N N . ASP A 1 67 ? 8.461 -27.969 -11.32 1 98.88 67 ASP A N 1
ATOM 533 C CA . ASP A 1 67 ? 9.031 -26.719 -11.797 1 98.88 67 ASP A CA 1
ATOM 534 C C . ASP A 1 67 ? 8.586 -26.422 -13.227 1 98.88 67 ASP A C 1
ATOM 536 O O . ASP A 1 67 ? 8.781 -27.234 -14.125 1 98.88 67 ASP A O 1
ATOM 540 N N . GLN A 1 68 ? 7.977 -25.297 -13.422 1 98.81 68 GLN A N 1
ATOM 541 C CA . GLN A 1 68 ? 7.535 -24.891 -14.75 1 98.81 68 GLN A CA 1
ATOM 542 C C . GLN A 1 68 ? 8.719 -24.75 -15.703 1 98.81 68 GLN A C 1
ATOM 544 O O . GLN A 1 68 ? 9.875 -24.859 -15.281 1 98.81 68 GLN A O 1
ATOM 549 N N . ARG A 1 69 ? 8.398 -24.609 -16.984 1 98.81 69 ARG A N 1
ATOM 550 C CA . ARG A 1 69 ? 9.43 -24.562 -18.016 1 98.81 69 ARG A CA 1
ATOM 551 C C . ARG A 1 69 ? 10.484 -23.516 -17.688 1 98.81 69 ARG A C 1
ATOM 553 O O . ARG A 1 69 ? 10.148 -22.359 -17.391 1 98.81 69 ARG A O 1
ATOM 560 N N . GLY A 1 70 ? 11.742 -23.938 -17.688 1 98.25 70 GLY A N 1
ATOM 561 C CA . GLY A 1 70 ? 12.859 -23.016 -17.703 1 98.25 70 GLY A CA 1
ATOM 562 C C . GLY A 1 70 ? 13.297 -22.594 -16.312 1 98.25 70 GLY A C 1
ATOM 563 O O . GLY A 1 70 ? 14.188 -21.75 -16.172 1 98.25 70 GLY A O 1
ATOM 564 N N . CYS A 1 71 ? 12.742 -23.203 -15.227 1 98.12 71 CYS A N 1
ATOM 565 C CA . CYS A 1 71 ? 13.117 -22.75 -13.891 1 98.12 71 CYS A CA 1
ATOM 566 C C . CYS A 1 71 ? 13.25 -23.922 -12.93 1 98.12 71 CYS A C 1
ATOM 568 O O . CYS A 1 71 ? 12.875 -25.047 -13.266 1 98.12 71 CYS A O 1
ATOM 570 N N . GLY A 1 72 ? 13.875 -23.625 -11.758 1 97.69 72 GLY A N 1
ATOM 571 C CA . GLY A 1 72 ? 14.125 -24.703 -10.812 1 97.69 72 GLY A CA 1
ATOM 572 C C . GLY A 1 72 ? 14.992 -25.812 -11.383 1 97.69 72 GLY A C 1
ATOM 573 O O . GLY A 1 72 ? 16.078 -25.562 -11.898 1 97.69 72 GLY A O 1
ATOM 574 N N . GLN A 1 73 ? 14.391 -27.047 -11.297 1 98.31 73 GLN A N 1
ATOM 575 C CA . GLN A 1 73 ? 15.125 -28.203 -11.773 1 98.31 73 GLN A CA 1
ATOM 576 C C . GLN A 1 73 ? 14.742 -28.562 -13.203 1 98.31 73 GLN A C 1
ATOM 578 O O . GLN A 1 73 ? 15.266 -29.516 -13.781 1 98.31 73 GLN A O 1
ATOM 583 N N . SER A 1 74 ? 13.836 -27.766 -13.781 1 98.75 74 SER A N 1
ATOM 584 C CA . SER A 1 74 ? 13.438 -27.984 -15.172 1 98.75 74 SER A CA 1
ATOM 585 C C . SER A 1 74 ? 14.461 -27.375 -16.125 1 98.75 74 SER A C 1
ATOM 587 O O . SER A 1 74 ? 15.18 -26.438 -15.773 1 98.75 74 SER A O 1
ATOM 589 N N . ILE A 1 75 ? 14.5 -27.922 -17.359 1 98.5 75 ILE A N 1
ATOM 590 C CA . ILE A 1 75 ? 15.516 -27.516 -18.328 1 98.5 75 ILE A CA 1
ATOM 591 C C . ILE A 1 75 ? 14.859 -27.25 -19.688 1 98.5 75 ILE A C 1
ATOM 593 O O . ILE A 1 75 ? 13.836 -27.859 -20.016 1 98.5 75 ILE A O 1
ATOM 597 N N . PRO A 1 76 ? 15.445 -26.359 -20.531 1 98.62 76 PRO A N 1
ATOM 598 C CA . PRO A 1 76 ? 16.672 -25.594 -20.25 1 98.62 76 PRO A CA 1
ATOM 599 C C . PRO A 1 76 ? 16.422 -24.391 -19.344 1 98.62 76 PRO A C 1
ATOM 601 O O . PRO A 1 76 ? 15.359 -23.75 -19.438 1 98.62 76 PRO A O 1
ATOM 604 N N . HIS A 1 77 ? 17.406 -24.047 -18.578 1 98.06 77 HIS A N 1
ATOM 605 C CA . HIS A 1 77 ? 17.344 -22.953 -17.609 1 98.06 77 HIS A CA 1
ATOM 606 C C . HIS A 1 77 ? 17.062 -21.625 -18.312 1 98.06 77 HIS A C 1
ATOM 608 O O . HIS A 1 77 ? 17.734 -21.281 -19.297 1 98.06 77 HIS A O 1
ATOM 614 N N . ALA A 1 78 ? 16.062 -20.891 -17.875 1 98.19 78 ALA A N 1
ATOM 615 C CA . ALA A 1 78 ? 15.734 -19.516 -18.234 1 98.19 78 ALA A CA 1
ATOM 616 C C . ALA A 1 78 ? 15.375 -19.422 -19.719 1 98.19 78 ALA A C 1
ATOM 618 O O . ALA A 1 78 ? 15.539 -18.359 -20.328 1 98.19 78 ALA A O 1
ATOM 619 N N . GLU A 1 79 ? 14.898 -20.5 -20.281 1 98.38 79 GLU A N 1
ATOM 620 C CA . GLU A 1 79 ? 14.586 -20.547 -21.719 1 98.38 79 GLU A CA 1
ATOM 621 C C . GLU A 1 79 ? 13.242 -19.891 -22 1 98.38 79 GLU A C 1
ATOM 623 O O . GLU A 1 79 ? 12.258 -20.109 -21.297 1 98.38 79 GLU A O 1
ATOM 628 N N . LEU A 1 80 ? 13.172 -19.078 -23.094 1 98.62 80 LEU A N 1
ATOM 629 C CA . LEU A 1 80 ? 11.977 -18.297 -23.422 1 98.62 80 LEU A CA 1
ATOM 630 C C . LEU A 1 80 ? 11.195 -18.953 -24.562 1 98.62 80 LEU A C 1
ATOM 632 O O . LEU A 1 80 ? 9.992 -18.734 -24.703 1 98.62 80 LEU A O 1
ATOM 636 N N . GLU A 1 81 ? 11.898 -19.719 -25.422 1 98.5 81 GLU A N 1
ATOM 637 C CA . GLU A 1 81 ? 11.219 -20.375 -26.531 1 98.5 81 GLU A CA 1
ATOM 638 C C . GLU A 1 81 ? 10.242 -21.438 -26.031 1 98.5 81 GLU A C 1
ATOM 640 O O . GLU A 1 81 ? 10.555 -22.188 -25.094 1 98.5 81 GLU A O 1
ATOM 645 N N . GLU A 1 82 ? 9.016 -21.578 -26.656 1 98.56 82 GLU A N 1
ATOM 646 C CA . GLU A 1 82 ? 7.984 -22.547 -26.266 1 98.56 82 GLU A CA 1
ATOM 647 C C . GLU A 1 82 ? 7.637 -22.406 -24.781 1 98.56 82 GLU A C 1
ATOM 649 O O . GLU A 1 82 ? 7.527 -23.406 -24.078 1 98.56 82 GLU A O 1
ATOM 654 N N . ASN A 1 83 ? 7.586 -21.203 -24.328 1 98.75 83 ASN A N 1
ATOM 655 C CA . ASN A 1 83 ? 7.297 -20.906 -22.922 1 98.75 83 ASN A CA 1
ATOM 656 C C . ASN A 1 83 ? 6.184 -19.875 -22.797 1 98.75 83 ASN A C 1
ATOM 658 O O . ASN A 1 83 ? 6.441 -18.703 -22.5 1 98.75 83 ASN A O 1
ATOM 662 N N . THR A 1 84 ? 4.973 -20.328 -22.938 1 98.81 84 THR A N 1
ATOM 663 C CA . THR A 1 84 ? 3.768 -19.5 -22.859 1 98.81 84 THR A CA 1
ATOM 664 C C . THR A 1 84 ? 2.797 -20.062 -21.828 1 98.81 84 THR A C 1
ATOM 666 O O . THR A 1 84 ? 2.959 -21.203 -21.375 1 98.81 84 THR A O 1
ATOM 669 N N . THR A 1 85 ? 1.824 -19.281 -21.469 1 98.81 85 THR A N 1
ATOM 670 C CA . THR A 1 85 ? 0.793 -19.703 -20.531 1 98.81 85 THR A CA 1
ATOM 671 C C . THR A 1 85 ? 0.165 -21.016 -20.984 1 98.81 85 THR A C 1
ATOM 673 O O . THR A 1 85 ? -0.057 -21.922 -20.172 1 98.81 85 THR A O 1
ATOM 676 N N . TRP A 1 86 ? -0.002 -21.172 -22.203 1 98.81 86 TRP A N 1
ATOM 677 C CA . TRP A 1 86 ? -0.762 -22.312 -22.719 1 98.81 86 TRP A CA 1
ATOM 678 C C . TRP A 1 86 ? 0.117 -23.547 -22.812 1 98.81 86 TRP A C 1
ATOM 680 O O . TRP A 1 86 ? -0.361 -24.672 -22.641 1 98.81 86 TRP A O 1
ATOM 690 N N . HIS A 1 87 ? 1.417 -23.344 -23.062 1 98.88 87 HIS A N 1
ATOM 691 C CA . HIS A 1 87 ? 2.334 -24.469 -22.891 1 98.88 87 HIS A CA 1
ATOM 692 C C . HIS A 1 87 ? 2.301 -25 -21.453 1 98.88 87 HIS A C 1
ATOM 694 O O . HIS A 1 87 ? 2.299 -26.203 -21.234 1 98.88 87 HIS A O 1
ATOM 700 N N . LEU A 1 88 ? 2.291 -24.094 -20.5 1 98.94 88 LEU A N 1
ATOM 701 C CA . LEU A 1 88 ? 2.293 -24.5 -19.094 1 98.94 88 LEU A CA 1
ATOM 702 C C . LEU A 1 88 ? 0.978 -25.172 -18.719 1 98.94 88 LEU A C 1
ATOM 704 O O . LEU A 1 88 ? 0.965 -26.125 -17.938 1 98.94 88 LEU A O 1
ATOM 708 N N . VAL A 1 89 ? -0.155 -24.656 -19.234 1 98.94 89 VAL A N 1
ATOM 709 C CA . VAL A 1 89 ? -1.45 -25.281 -19.016 1 98.94 89 VAL A CA 1
ATOM 710 C C . VAL A 1 89 ? -1.416 -26.719 -19.531 1 98.94 89 VAL A C 1
ATOM 712 O O . VAL A 1 89 ? -1.861 -27.641 -18.828 1 98.94 89 VAL A O 1
ATOM 715 N N . GLU A 1 90 ? -0.884 -26.906 -20.703 1 98.88 90 GLU A N 1
ATOM 716 C CA . GLU A 1 90 ? -0.764 -28.25 -21.266 1 98.88 90 GLU A CA 1
ATOM 717 C C . GLU A 1 90 ? 0.165 -29.125 -20.422 1 98.88 90 GLU A C 1
ATOM 719 O O . GLU A 1 90 ? -0.073 -30.312 -20.266 1 98.88 90 GLU A O 1
ATOM 724 N N . ASP A 1 91 ? 1.253 -28.531 -19.953 1 98.94 91 ASP A N 1
ATOM 725 C CA . ASP A 1 91 ? 2.188 -29.266 -19.109 1 98.94 91 ASP A CA 1
ATOM 726 C C . ASP A 1 91 ? 1.491 -29.812 -17.859 1 98.94 91 ASP A C 1
ATOM 728 O O . ASP A 1 91 ? 1.741 -30.953 -17.453 1 98.94 91 ASP A O 1
ATOM 732 N N . ILE A 1 92 ? 0.672 -29.016 -17.219 1 98.94 92 ILE A N 1
ATOM 733 C CA . ILE A 1 92 ? -0.051 -29.422 -16.031 1 98.94 92 ILE A CA 1
ATOM 734 C C . ILE A 1 92 ? -0.922 -30.641 -16.328 1 98.94 92 ILE A C 1
ATOM 736 O O . ILE A 1 92 ? -0.905 -31.625 -15.586 1 98.94 92 ILE A O 1
ATOM 740 N N . ASP A 1 93 ? -1.66 -30.547 -17.391 1 98.81 93 ASP A N 1
ATOM 741 C CA . ASP A 1 93 ? -2.568 -31.641 -17.734 1 98.81 93 ASP A CA 1
ATOM 742 C C . ASP A 1 93 ? -1.796 -32.875 -18.141 1 98.81 93 ASP A C 1
ATOM 744 O O . ASP A 1 93 ? -2.211 -34 -17.812 1 98.81 93 ASP A O 1
ATOM 748 N N . ARG A 1 94 ? -0.71 -32.688 -18.859 1 98.75 94 ARG A N 1
ATOM 749 C CA . ARG A 1 94 ? 0.141 -33.844 -19.203 1 98.75 94 ARG A CA 1
ATOM 750 C C . ARG A 1 94 ? 0.677 -34.531 -17.953 1 98.75 94 ARG A C 1
ATOM 752 O O . ARG A 1 94 ? 0.753 -35.75 -17.906 1 98.75 94 ARG A O 1
ATOM 759 N N . LEU A 1 95 ? 1.103 -33.719 -17.016 1 98.88 95 LEU A N 1
ATOM 760 C CA . LEU A 1 95 ? 1.6 -34.281 -15.758 1 98.88 95 LEU A CA 1
ATOM 761 C C . LEU A 1 95 ? 0.497 -35.031 -15.031 1 98.88 95 LEU A C 1
ATOM 763 O O . LEU A 1 95 ? 0.731 -36.125 -14.492 1 98.88 95 LEU A O 1
ATOM 767 N N . ARG A 1 96 ? -0.703 -34.438 -14.93 1 98.88 96 ARG A N 1
ATOM 768 C CA . ARG A 1 96 ? -1.854 -35.094 -14.328 1 98.88 96 ARG A CA 1
ATOM 769 C C . ARG A 1 96 ? -2.072 -36.469 -14.93 1 98.88 96 ARG A C 1
ATOM 771 O O . ARG A 1 96 ? -2.217 -37.469 -14.203 1 98.88 96 ARG A O 1
ATOM 778 N N . ASN A 1 97 ? -2.092 -36.531 -16.266 1 98.69 97 ASN A N 1
ATOM 779 C CA . ASN A 1 97 ? -2.285 -37.781 -16.984 1 98.69 97 ASN A CA 1
ATOM 780 C C . ASN A 1 97 ? -1.144 -38.781 -16.719 1 98.69 97 ASN A C 1
ATOM 782 O O . ASN A 1 97 ? -1.376 -39.969 -16.516 1 98.69 97 ASN A O 1
ATOM 786 N N . HIS A 1 98 ? 0.049 -38.281 -16.766 1 98.75 98 HIS A N 1
ATOM 787 C CA . HIS A 1 98 ? 1.239 -39.094 -16.547 1 98.75 98 HIS A CA 1
ATOM 788 C C . HIS A 1 98 ? 1.189 -39.781 -15.188 1 98.75 98 HIS A C 1
ATOM 790 O O . HIS A 1 98 ? 1.659 -40.906 -15.047 1 98.75 98 HIS A O 1
ATOM 796 N N . LEU A 1 99 ? 0.648 -39.125 -14.219 1 98.75 99 LEU A N 1
ATOM 797 C CA . LEU A 1 99 ? 0.611 -39.625 -12.852 1 98.75 99 LEU A CA 1
ATOM 798 C C . LEU A 1 99 ? -0.689 -40.375 -12.594 1 98.75 99 LEU A C 1
ATOM 800 O O . LEU A 1 99 ? -0.969 -40.781 -11.453 1 98.75 99 LEU A O 1
ATOM 804 N N . ASN A 1 100 ? -1.528 -40.531 -13.578 1 98.44 100 ASN A N 1
ATOM 805 C CA . ASN A 1 100 ? -2.797 -41.25 -13.508 1 98.44 100 ASN A CA 1
ATOM 806 C C . ASN A 1 100 ? -3.734 -40.625 -12.469 1 98.44 100 ASN A C 1
ATOM 808 O O . ASN A 1 100 ? -4.312 -41.344 -11.656 1 98.44 100 ASN A O 1
ATOM 812 N N . ILE A 1 101 ? -3.801 -39.344 -12.469 1 98.69 101 ILE A N 1
ATOM 813 C CA . ILE A 1 101 ? -4.707 -38.594 -11.602 1 98.69 101 ILE A CA 1
ATOM 814 C C . ILE A 1 101 ? -5.898 -38.094 -12.414 1 98.69 101 ILE A C 1
ATOM 816 O O . ILE A 1 101 ? -5.719 -37.406 -13.414 1 98.69 101 ILE A O 1
ATOM 820 N N . ASN A 1 102 ? -7.098 -38.469 -12.016 1 98.31 102 ASN A N 1
ATOM 821 C CA . ASN A 1 102 ? -8.289 -38.031 -12.734 1 98.31 102 ASN A CA 1
ATOM 822 C C . ASN A 1 102 ? -8.57 -36.562 -12.523 1 98.31 102 ASN A C 1
ATOM 824 O O . ASN A 1 102 ? -8.82 -35.812 -13.477 1 98.31 102 ASN A O 1
ATOM 828 N N . SER A 1 103 ? -8.672 -36.156 -11.281 1 98.19 103 SER A N 1
ATOM 829 C CA . SER A 1 103 ? -8.844 -34.75 -10.891 1 98.19 103 SER A CA 1
ATOM 830 C C . SER A 1 103 ? -8.094 -34.438 -9.594 1 98.19 103 SER A C 1
ATOM 832 O O . SER A 1 103 ? -7.719 -35.375 -8.859 1 98.19 103 SER A O 1
ATOM 834 N N . TRP A 1 104 ? -7.777 -33.219 -9.367 1 98.81 104 TRP A N 1
ATOM 835 C CA . TRP A 1 104 ? -6.992 -32.844 -8.203 1 98.81 104 TRP A CA 1
ATOM 836 C C . TRP A 1 104 ? -7.355 -31.438 -7.742 1 98.81 104 TRP A C 1
ATOM 838 O O . TRP A 1 104 ? -8.117 -30.734 -8.406 1 98.81 104 TRP A O 1
ATOM 848 N N . VAL A 1 105 ? -7.004 -31.062 -6.516 1 98.88 105 VAL A N 1
ATOM 849 C CA . VAL A 1 105 ? -7.059 -29.688 -6.039 1 98.88 105 VAL A CA 1
ATOM 850 C C . VAL A 1 105 ? -5.891 -28.891 -6.617 1 98.88 105 VAL A C 1
ATOM 852 O O . VAL A 1 105 ? -4.781 -29.406 -6.754 1 98.88 105 VAL A O 1
ATOM 855 N N . VAL A 1 106 ? -6.148 -27.688 -7.012 1 98.94 106 VAL A N 1
ATOM 856 C CA . VAL A 1 106 ? -5.129 -26.812 -7.59 1 98.94 106 VAL A CA 1
ATOM 857 C C . VAL A 1 106 ? -4.793 -25.703 -6.605 1 98.94 106 VAL A C 1
ATOM 859 O O . VAL A 1 106 ? -5.68 -24.969 -6.152 1 98.94 106 VAL A O 1
ATOM 862 N N . PHE A 1 107 ? -3.547 -25.641 -6.223 1 98.88 107 PHE A N 1
ATOM 863 C CA . PHE A 1 107 ? -3.016 -24.641 -5.297 1 98.88 107 PHE A CA 1
ATOM 864 C C . PHE A 1 107 ? -2.039 -23.719 -6.004 1 98.88 107 PHE A C 1
ATOM 866 O O . PHE A 1 107 ? -1.082 -24.172 -6.633 1 98.88 107 PHE A O 1
ATOM 873 N N . GLY A 1 108 ? -2.275 -22.422 -5.898 1 98.81 108 GLY A N 1
ATOM 874 C CA . GLY A 1 108 ? -1.345 -21.5 -6.539 1 98.81 108 GLY A CA 1
ATOM 875 C C . GLY A 1 108 ? -1.485 -20.078 -6.051 1 98.81 108 GLY A C 1
ATOM 876 O O . GLY A 1 108 ? -2.596 -19.609 -5.773 1 98.81 108 GLY A O 1
ATOM 877 N N . GLY A 1 109 ? -0.438 -19.359 -5.965 1 98.56 109 GLY A N 1
ATOM 878 C CA . GLY A 1 109 ? -0.401 -17.953 -5.57 1 98.56 109 GLY A CA 1
ATOM 879 C C . GLY A 1 109 ? 0.384 -17.078 -6.535 1 98.56 109 GLY A C 1
ATOM 880 O O . GLY A 1 109 ? 1.28 -17.562 -7.227 1 98.56 109 GLY A O 1
ATOM 881 N N . SER A 1 110 ? 0.083 -15.734 -6.551 1 98.69 110 SER A N 1
ATOM 882 C CA . SER A 1 110 ? 0.765 -14.844 -7.484 1 98.69 110 SER A CA 1
ATOM 883 C C . SER A 1 110 ? 0.637 -15.344 -8.914 1 98.69 110 SER A C 1
ATOM 885 O O . SER A 1 110 ? -0.47 -15.609 -9.391 1 98.69 110 SER A O 1
ATOM 887 N N . TRP A 1 111 ? 1.716 -15.516 -9.68 1 98.75 111 TRP A N 1
ATOM 888 C CA . TRP A 1 111 ? 1.653 -16.156 -10.984 1 98.75 111 TRP A CA 1
ATOM 889 C C . TRP A 1 111 ? 0.98 -17.516 -10.891 1 98.75 111 TRP A C 1
ATOM 891 O O . TRP A 1 111 ? 0.25 -17.922 -11.797 1 98.75 111 TRP A O 1
ATOM 901 N N . GLY A 1 112 ? 1.226 -18.234 -9.781 1 98.81 112 GLY A N 1
ATOM 902 C CA . GLY A 1 112 ? 0.55 -19.5 -9.57 1 98.81 112 GLY A CA 1
ATOM 903 C C . GLY A 1 112 ? -0.962 -19.375 -9.586 1 98.81 112 GLY A C 1
ATOM 904 O O . GLY A 1 112 ? -1.657 -20.312 -10 1 98.81 112 GLY A O 1
ATOM 905 N N . SER A 1 113 ? -1.495 -18.297 -9.039 1 98.88 113 SER A N 1
ATOM 906 C CA . SER A 1 113 ? -2.938 -18.094 -9.125 1 98.88 113 SER A CA 1
ATOM 907 C C . SER A 1 113 ? -3.379 -17.828 -10.562 1 98.88 113 SER A C 1
ATOM 909 O O . SER A 1 113 ? -4.457 -18.266 -10.977 1 98.88 113 SER A O 1
ATOM 911 N N . THR A 1 114 ? -2.553 -17.094 -11.375 1 98.88 114 THR A N 1
ATOM 912 C CA . THR A 1 114 ? -2.803 -16.906 -12.797 1 98.88 114 THR A CA 1
ATOM 913 C C . THR A 1 114 ? -2.916 -18.234 -13.516 1 98.88 114 THR A C 1
ATOM 915 O O . THR A 1 114 ? -3.889 -18.484 -14.234 1 98.88 114 THR A O 1
ATOM 918 N N . LEU A 1 115 ? -1.917 -19.016 -13.258 1 98.88 115 LEU A N 1
ATOM 919 C CA . LEU A 1 115 ? -1.854 -20.312 -13.93 1 98.88 115 LEU A CA 1
ATOM 920 C C . LEU A 1 115 ? -2.965 -21.234 -13.438 1 98.88 115 LEU A C 1
ATOM 922 O O . LEU A 1 115 ? -3.518 -22.016 -14.211 1 98.88 115 LEU A O 1
ATOM 926 N N . SER A 1 116 ? -3.305 -21.188 -12.156 1 98.94 116 SER A N 1
ATOM 927 C CA . SER A 1 116 ? -4.418 -21.953 -11.609 1 98.94 116 SER A CA 1
ATOM 928 C C . SER A 1 116 ? -5.73 -21.594 -12.305 1 98.94 116 SER A C 1
ATOM 930 O O . SER A 1 116 ? -6.508 -22.484 -12.664 1 98.94 116 SER A O 1
ATOM 932 N N . LEU A 1 117 ? -5.953 -20.312 -12.469 1 98.94 117 LEU A N 1
ATOM 933 C CA . LEU A 1 117 ? -7.172 -19.875 -13.141 1 98.94 117 LEU A CA 1
ATOM 934 C C . LEU A 1 117 ? -7.176 -20.297 -14.602 1 98.94 117 LEU A C 1
ATOM 936 O O . LEU A 1 117 ? -8.172 -20.828 -15.094 1 98.94 117 LEU A O 1
ATOM 940 N N . ALA A 1 118 ? -6.082 -20.125 -15.281 1 98.94 118 ALA A N 1
ATOM 941 C CA . ALA A 1 118 ? -5.988 -20.516 -16.688 1 98.94 118 ALA A CA 1
ATOM 942 C C . ALA A 1 118 ? -6.23 -22.016 -16.859 1 98.94 118 ALA A C 1
ATOM 944 O O . ALA A 1 118 ? -6.977 -22.422 -17.75 1 98.94 118 ALA A O 1
ATOM 945 N N . TYR A 1 119 ? -5.633 -22.781 -16.016 1 98.94 119 TYR A N 1
ATOM 946 C CA . TYR A 1 119 ? -5.75 -24.234 -16.078 1 98.94 119 TYR A CA 1
ATOM 947 C C . TYR A 1 119 ? -7.176 -24.688 -15.773 1 98.94 119 TYR A C 1
ATOM 949 O O . TYR A 1 119 ? -7.766 -25.453 -16.531 1 98.94 119 TYR A O 1
ATOM 957 N N . SER A 1 120 ? -7.746 -24.203 -14.664 1 98.94 120 SER A N 1
ATOM 958 C CA . SER A 1 120 ? -9.07 -24.656 -14.234 1 98.94 120 SER A CA 1
ATOM 959 C C . SER A 1 120 ? -10.148 -24.203 -15.211 1 98.94 120 SER A C 1
ATOM 961 O O . SER A 1 120 ? -11.164 -24.891 -15.383 1 98.94 120 SER A O 1
ATOM 963 N N . GLN A 1 121 ? -9.93 -23.078 -15.828 1 98.88 121 GLN A N 1
ATOM 964 C CA . GLN A 1 121 ? -10.898 -22.594 -16.812 1 98.88 121 GLN A CA 1
ATOM 965 C C . GLN A 1 121 ? -10.797 -23.391 -18.109 1 98.88 121 GLN A C 1
ATOM 967 O O . GLN A 1 121 ? -11.781 -23.516 -18.844 1 98.88 121 GLN A O 1
ATOM 972 N N . THR A 1 122 ? -9.641 -23.891 -18.406 1 98.88 122 THR A N 1
ATOM 973 C CA . THR A 1 122 ? -9.43 -24.75 -19.578 1 98.88 122 THR A CA 1
ATOM 974 C C . THR A 1 122 ? -9.938 -26.156 -19.328 1 98.88 122 THR A C 1
ATOM 976 O O . THR A 1 122 ? -10.547 -26.766 -20.203 1 98.88 122 THR A O 1
ATOM 979 N N . TYR A 1 123 ? -9.68 -26.703 -18.125 1 98.69 123 TYR A N 1
ATOM 980 C CA . TYR A 1 123 ? -10.039 -28.062 -17.766 1 98.69 123 TYR A CA 1
ATOM 981 C C . TYR A 1 123 ? -10.789 -28.109 -16.453 1 98.69 123 TYR A C 1
ATOM 983 O O . TYR A 1 123 ? -10.336 -28.75 -15.492 1 98.69 123 TYR A O 1
ATOM 991 N N . PRO A 1 124 ? -11.969 -27.562 -16.422 1 98.75 124 PRO A N 1
ATOM 992 C CA . PRO A 1 124 ? -12.695 -27.516 -15.148 1 98.75 124 PRO A CA 1
ATOM 993 C C . PRO A 1 124 ? -13.016 -28.922 -14.609 1 98.75 124 PRO A C 1
ATOM 995 O O . PRO A 1 124 ? -13.078 -29.109 -13.398 1 98.75 124 PRO A O 1
ATOM 998 N N . GLN A 1 125 ? -13.102 -29.844 -15.508 1 98.38 125 GLN A N 1
ATOM 999 C CA . GLN A 1 125 ? -13.484 -31.203 -15.117 1 98.38 125 GLN A CA 1
ATOM 1000 C C . GLN A 1 125 ? -12.359 -31.891 -14.352 1 98.38 125 GLN A C 1
ATOM 1002 O O . GLN A 1 125 ? -12.586 -32.906 -13.688 1 98.38 125 GLN A O 1
ATOM 1007 N N . HIS A 1 126 ? -11.156 -31.344 -14.406 1 98.69 126 HIS A N 1
ATOM 1008 C CA . HIS A 1 126 ? -10.008 -31.969 -13.75 1 98.69 126 HIS A CA 1
ATOM 1009 C C . HIS A 1 126 ? -9.672 -31.266 -12.445 1 98.69 126 HIS A C 1
ATOM 1011 O O . HIS A 1 126 ? -8.617 -31.5 -11.852 1 98.69 126 HIS A O 1
ATOM 1017 N N . CYS A 1 127 ? -10.562 -30.406 -11.977 1 98.75 127 CYS A N 1
ATOM 1018 C CA . CYS A 1 127 ? -10.297 -29.625 -10.773 1 98.75 127 CYS A CA 1
ATOM 1019 C C . CYS A 1 127 ? -11.328 -29.922 -9.688 1 98.75 127 CYS A C 1
ATOM 1021 O O . CYS A 1 127 ? -12.531 -29.781 -9.914 1 98.75 127 CYS A O 1
ATOM 1023 N N . GLN A 1 128 ? -10.828 -30.234 -8.523 1 98.31 128 GLN A N 1
ATOM 1024 C CA . GLN A 1 128 ? -11.695 -30.578 -7.398 1 98.31 128 GLN A CA 1
ATOM 1025 C C . GLN A 1 128 ? -11.875 -29.375 -6.465 1 98.31 128 GLN A C 1
ATOM 1027 O O . GLN A 1 128 ? -12.82 -29.328 -5.68 1 98.31 128 GLN A O 1
ATOM 1032 N N . GLY A 1 129 ? -10.984 -28.469 -6.496 1 98.75 129 GLY A N 1
ATOM 1033 C CA . GLY A 1 129 ? -10.938 -27.266 -5.676 1 98.75 129 GLY A CA 1
ATOM 1034 C C . GLY A 1 129 ? -9.805 -26.344 -6.047 1 98.75 129 GLY A C 1
ATOM 1035 O O . GLY A 1 129 ? -8.828 -26.766 -6.676 1 98.75 129 GLY A O 1
ATOM 1036 N N . LEU A 1 130 ? -9.977 -25.109 -5.711 1 98.94 130 LEU A N 1
ATOM 1037 C CA . LEU A 1 130 ? -8.945 -24.109 -5.949 1 98.94 130 LEU A CA 1
ATOM 1038 C C . LEU A 1 130 ? -8.578 -23.391 -4.652 1 98.94 130 LEU A C 1
ATOM 1040 O O . LEU A 1 130 ? -9.445 -22.844 -3.967 1 98.94 130 LEU A O 1
ATOM 1044 N N . ILE A 1 131 ? -7.344 -23.453 -4.254 1 98.94 131 ILE A N 1
ATOM 1045 C CA . ILE A 1 131 ? -6.785 -22.672 -3.156 1 98.94 131 ILE A CA 1
ATOM 1046 C C . ILE A 1 131 ? -5.824 -21.609 -3.707 1 98.94 131 ILE A C 1
ATOM 1048 O O . ILE A 1 131 ? -4.703 -21.938 -4.102 1 98.94 131 ILE A O 1
ATOM 1052 N N . LEU A 1 132 ? -6.266 -20.375 -3.717 1 98.94 132 LEU A N 1
ATOM 1053 C CA . LEU A 1 132 ? -5.551 -19.297 -4.395 1 98.94 132 LEU A CA 1
ATOM 1054 C C . LEU A 1 132 ? -5.051 -18.25 -3.396 1 98.94 132 LEU A C 1
ATOM 1056 O O . LEU A 1 132 ? -5.668 -18.047 -2.348 1 98.94 132 LEU A O 1
ATOM 1060 N N . ARG A 1 133 ? -3.975 -17.688 -3.689 1 98.75 133 ARG A N 1
ATOM 1061 C CA . ARG A 1 133 ? -3.379 -16.688 -2.811 1 98.75 133 ARG A CA 1
ATOM 1062 C C . ARG A 1 133 ? -2.746 -15.555 -3.617 1 98.75 133 ARG A C 1
ATOM 1064 O O . ARG A 1 133 ? -2.088 -15.805 -4.629 1 98.75 133 ARG A O 1
ATOM 1071 N N . GLY A 1 134 ? -2.877 -14.281 -3.104 1 98.81 134 GLY A N 1
ATOM 1072 C CA . GLY A 1 134 ? -2.223 -13.188 -3.799 1 98.81 134 GLY A CA 1
ATOM 1073 C C . GLY A 1 134 ? -2.545 -13.141 -5.281 1 98.81 134 GLY A C 1
ATOM 1074 O O . GLY A 1 134 ? -1.671 -13.367 -6.117 1 98.81 134 GLY A O 1
ATOM 1075 N N . ILE A 1 135 ? -3.768 -12.758 -5.641 1 98.94 135 ILE A N 1
ATOM 1076 C CA . ILE A 1 135 ? -4.328 -12.969 -6.973 1 98.94 135 ILE A CA 1
ATOM 1077 C C . ILE A 1 135 ? -3.623 -12.055 -7.977 1 98.94 135 ILE A C 1
ATOM 1079 O O . ILE A 1 135 ? -3.469 -10.859 -7.734 1 98.94 135 ILE A O 1
ATOM 1083 N N . PHE A 1 136 ? -3.188 -12.617 -9 1 98.81 136 PHE A N 1
ATOM 1084 C CA . PHE A 1 136 ? -2.555 -11.969 -10.148 1 98.81 136 PHE A CA 1
ATOM 1085 C C . PHE A 1 136 ? -3.199 -12.43 -11.453 1 98.81 136 PHE A C 1
ATOM 1087 O O . PHE A 1 136 ? -3.398 -13.625 -11.664 1 98.81 136 PHE A O 1
ATOM 1094 N N . MET A 1 137 ? -3.619 -11.5 -12.32 1 98.62 137 MET A N 1
ATOM 1095 C CA . MET A 1 137 ? -4.293 -11.898 -13.555 1 98.62 137 MET A CA 1
ATOM 1096 C C . MET A 1 137 ? -3.592 -11.305 -14.773 1 98.62 137 MET A C 1
ATOM 1098 O O . MET A 1 137 ? -4.109 -11.383 -15.891 1 98.62 137 MET A O 1
ATOM 1102 N N . LEU A 1 138 ? -2.424 -10.602 -14.5 1 97.88 138 LEU A N 1
ATOM 1103 C CA . LEU A 1 138 ? -1.544 -10.055 -15.523 1 97.88 138 LEU A CA 1
ATOM 1104 C C . LEU A 1 138 ? -2.264 -8.992 -16.344 1 97.88 138 LEU A C 1
ATOM 1106 O O . LEU A 1 138 ? -2.018 -8.859 -17.547 1 97.88 138 LEU A O 1
ATOM 1110 N N . ARG A 1 139 ? -3.201 -8.312 -15.797 1 98.25 139 ARG A N 1
ATOM 1111 C CA . ARG A 1 139 ? -3.822 -7.176 -16.469 1 98.25 139 ARG A CA 1
ATOM 1112 C C . ARG A 1 139 ? -2.869 -5.984 -16.516 1 98.25 139 ARG A C 1
ATOM 1114 O O . ARG A 1 139 ? -1.956 -5.879 -15.695 1 98.25 139 ARG A O 1
ATOM 1121 N N . LYS A 1 140 ? -3.119 -5.172 -17.453 1 97.69 140 LYS A N 1
ATOM 1122 C CA . LYS A 1 140 ? -2.256 -4.012 -17.656 1 97.69 140 LYS A CA 1
ATOM 1123 C C . LYS A 1 140 ? -2.131 -3.186 -16.375 1 97.69 140 LYS A C 1
ATOM 1125 O O . LYS A 1 140 ? -1.039 -2.732 -16.031 1 97.69 140 LYS A O 1
ATOM 1130 N N . ALA A 1 141 ? -3.227 -2.938 -15.695 1 97.81 141 ALA A N 1
ATOM 1131 C CA . ALA A 1 141 ? -3.234 -2.133 -14.477 1 97.81 141 ALA A CA 1
ATOM 1132 C C . ALA A 1 141 ? -2.33 -2.744 -13.414 1 97.81 141 ALA A C 1
ATOM 1134 O O . ALA A 1 141 ? -1.692 -2.023 -12.641 1 97.81 141 ALA A O 1
ATOM 1135 N N . GLU A 1 142 ? -2.289 -4.098 -13.305 1 98.5 142 GLU A N 1
ATOM 1136 C CA . GLU A 1 142 ? -1.451 -4.793 -12.328 1 98.5 142 GLU A CA 1
ATOM 1137 C C . GLU A 1 142 ? 0.03 -4.621 -12.656 1 98.5 142 GLU A C 1
ATOM 1139 O O . GLU A 1 142 ? 0.843 -4.375 -11.758 1 98.5 142 GLU A O 1
ATOM 1144 N N . LEU A 1 143 ? 0.354 -4.738 -13.93 1 98.5 143 LEU A N 1
ATOM 1145 C CA . LEU A 1 143 ? 1.739 -4.617 -14.367 1 98.5 143 LEU A CA 1
ATOM 1146 C C . LEU A 1 143 ? 2.242 -3.188 -14.195 1 98.5 143 LEU A C 1
ATOM 1148 O O . LEU A 1 143 ? 3.363 -2.973 -13.727 1 98.5 143 LEU A O 1
ATOM 1152 N N . GLN A 1 144 ? 1.435 -2.221 -14.594 1 98.38 144 GLN A N 1
ATOM 1153 C CA . GLN A 1 144 ? 1.805 -0.819 -14.43 1 98.38 144 GLN A CA 1
ATOM 1154 C C . GLN A 1 144 ? 1.98 -0.461 -12.961 1 98.38 144 GLN A C 1
ATOM 1156 O O . GLN A 1 144 ? 2.928 0.239 -12.594 1 98.38 144 GLN A O 1
ATOM 1161 N N . TRP A 1 145 ? 1.105 -0.974 -12.133 1 98.69 145 TRP A N 1
ATOM 1162 C CA . TRP A 1 145 ? 1.138 -0.718 -10.695 1 98.69 145 TRP A CA 1
ATOM 1163 C C . TRP A 1 145 ? 2.48 -1.125 -10.102 1 98.69 145 TRP A C 1
ATOM 1165 O O . TRP A 1 145 ? 3.102 -0.353 -9.367 1 98.69 145 TRP A O 1
ATOM 1175 N N . PHE A 1 146 ? 2.943 -2.289 -10.352 1 98.88 146 PHE A N 1
ATOM 1176 C CA . PHE A 1 146 ? 4.09 -2.844 -9.641 1 98.88 146 PHE A CA 1
ATOM 1177 C C . PHE A 1 146 ? 5.395 -2.455 -10.328 1 98.88 146 PHE A C 1
ATOM 1179 O O . PHE A 1 146 ? 6.41 -2.236 -9.672 1 98.88 146 PHE A O 1
ATOM 1186 N N . TYR A 1 147 ? 5.359 -2.35 -11.695 1 98.81 147 TYR A N 1
ATOM 1187 C CA . TYR A 1 147 ? 6.629 -2.264 -12.406 1 98.81 147 TYR A CA 1
ATOM 1188 C C . TYR A 1 147 ? 6.836 -0.868 -12.984 1 98.81 147 TYR A C 1
ATOM 1190 O O . TYR A 1 147 ? 7.902 -0.566 -13.531 1 98.81 147 TYR A O 1
ATOM 1198 N N . GLN A 1 148 ? 5.871 -0.015 -12.93 1 98.62 148 GLN A N 1
ATOM 1199 C CA . GLN A 1 148 ? 6 1.309 -13.523 1 98.62 148 GLN A CA 1
ATOM 1200 C C . GLN A 1 148 ? 5.758 2.406 -12.492 1 98.62 148 GLN A C 1
ATOM 1202 O O . GLN A 1 148 ? 6.609 3.273 -12.289 1 98.62 148 GLN A O 1
ATOM 1207 N N . GLU A 1 149 ? 4.574 2.377 -11.883 1 98.31 149 GLU A N 1
ATOM 1208 C CA . GLU A 1 149 ? 4.215 3.391 -10.891 1 98.31 149 GLU A CA 1
ATOM 1209 C C . GLU A 1 149 ? 3.016 2.949 -10.062 1 98.31 149 GLU A C 1
ATOM 1211 O O . GLU A 1 149 ? 1.934 2.711 -10.602 1 98.31 149 GLU A O 1
ATOM 1216 N N . GLY A 1 150 ? 3.055 2.873 -8.836 1 98.56 150 GLY A N 1
ATOM 1217 C CA . GLY A 1 150 ? 2.078 2.422 -7.852 1 98.56 150 GLY A CA 1
ATOM 1218 C C . GLY A 1 150 ? 2.705 1.969 -6.551 1 98.56 150 GLY A C 1
ATOM 1219 O O . GLY A 1 150 ? 2.781 2.738 -5.59 1 98.56 150 GLY A O 1
ATOM 1220 N N . ALA A 1 151 ? 3.326 0.722 -6.637 1 98.81 151 ALA A N 1
ATOM 1221 C CA . ALA A 1 151 ? 4.039 0.218 -5.469 1 98.81 151 ALA A CA 1
ATOM 1222 C C . ALA A 1 151 ? 5.223 1.117 -5.117 1 98.81 151 ALA A C 1
ATOM 1224 O O . ALA A 1 151 ? 5.652 1.162 -3.963 1 98.81 151 ALA A O 1
ATOM 1225 N N . SER A 1 152 ? 5.746 1.867 -6.133 1 98.75 152 SER A N 1
ATOM 1226 C CA . SER A 1 152 ? 6.871 2.775 -5.941 1 98.75 152 SER A CA 1
ATOM 1227 C C . SER A 1 152 ? 6.512 3.906 -4.984 1 98.75 152 SER A C 1
ATOM 1229 O O . SER A 1 152 ? 7.395 4.543 -4.406 1 98.75 152 SER A O 1
ATOM 1231 N N . TYR A 1 153 ? 5.191 4.184 -4.848 1 98.81 153 TYR A N 1
ATOM 1232 C CA . TYR A 1 153 ? 4.746 5.207 -3.902 1 98.81 153 TYR A CA 1
ATOM 1233 C C . TYR A 1 153 ? 4.957 4.746 -2.465 1 98.81 153 TYR A C 1
ATOM 1235 O O . TYR A 1 153 ? 5.141 5.57 -1.565 1 98.81 153 TYR A O 1
ATOM 1243 N N . ILE A 1 154 ? 4.914 3.459 -2.23 1 98.81 154 ILE A N 1
ATOM 1244 C CA . ILE A 1 154 ? 4.984 2.881 -0.892 1 98.81 154 ILE A CA 1
ATOM 1245 C C . ILE A 1 154 ? 6.434 2.533 -0.557 1 98.81 154 ILE A C 1
ATOM 1247 O O . ILE A 1 154 ? 6.859 2.654 0.595 1 98.81 154 ILE A O 1
ATOM 1251 N N . PHE A 1 155 ? 7.176 2.115 -1.562 1 98.75 155 PHE A N 1
ATOM 1252 C CA . PHE A 1 155 ? 8.562 1.71 -1.363 1 98.75 155 PHE A CA 1
ATOM 1253 C C . PHE A 1 155 ? 9.492 2.506 -2.27 1 98.75 155 PHE A C 1
ATOM 1255 O O . PHE A 1 155 ? 10.273 1.927 -3.027 1 98.75 155 PHE A O 1
ATOM 1262 N N . PRO A 1 156 ? 9.516 3.818 -2.133 1 98.69 156 PRO A N 1
ATOM 1263 C CA . PRO A 1 156 ? 10.359 4.629 -3.012 1 98.69 156 PRO A CA 1
ATOM 1264 C C . PRO A 1 156 ? 11.852 4.355 -2.807 1 98.69 156 PRO A C 1
ATOM 1266 O O . PRO A 1 156 ? 12.648 4.535 -3.732 1 98.69 156 PRO A O 1
ATOM 1269 N N . ASP A 1 157 ? 12.242 3.967 -1.618 1 98.06 157 ASP A N 1
ATOM 1270 C CA . ASP A 1 157 ? 13.633 3.652 -1.312 1 98.06 157 ASP A CA 1
ATOM 1271 C C . ASP A 1 157 ? 14.094 2.41 -2.068 1 98.06 157 ASP A C 1
ATOM 1273 O O . ASP A 1 157 ? 15.094 2.453 -2.791 1 98.06 157 ASP A O 1
ATOM 1277 N N . ALA A 1 158 ? 13.336 1.312 -1.976 1 98.25 158 ALA A N 1
ATOM 1278 C CA . ALA A 1 158 ? 13.664 0.09 -2.707 1 98.25 158 ALA A CA 1
ATOM 1279 C C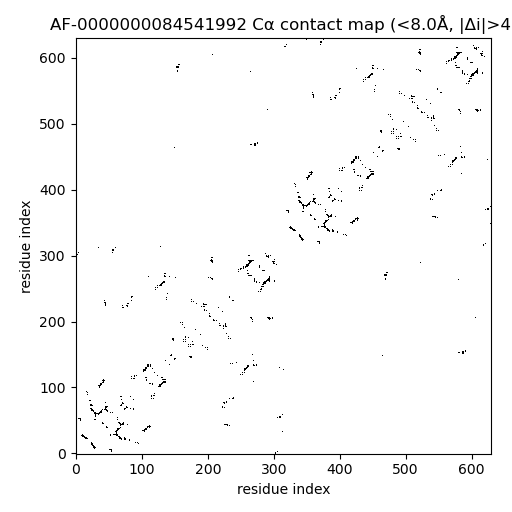 . ALA A 1 158 ? 13.539 0.305 -4.215 1 98.25 158 ALA A C 1
ATOM 1281 O O . ALA A 1 158 ? 14.289 -0.296 -4.992 1 98.25 158 ALA A O 1
ATOM 1282 N N . TRP A 1 159 ? 12.672 1.16 -4.625 1 98.69 159 TRP A N 1
ATOM 1283 C CA . TRP A 1 159 ? 12.406 1.458 -6.031 1 98.69 159 TRP A CA 1
ATOM 1284 C C . TRP A 1 159 ? 13.656 2.021 -6.707 1 98.69 159 TRP A C 1
ATOM 1286 O O . TRP A 1 159 ? 13.898 1.76 -7.887 1 98.69 159 TRP A O 1
ATOM 1296 N N . GLN A 1 160 ? 14.484 2.762 -5.941 1 97.94 160 GLN A N 1
ATOM 1297 C CA . GLN A 1 160 ? 15.695 3.354 -6.504 1 97.94 160 GLN A CA 1
ATOM 1298 C C . GLN A 1 160 ? 16.625 2.281 -7.074 1 97.94 160 GLN A C 1
ATOM 1300 O O . GLN A 1 160 ? 17.203 2.463 -8.148 1 97.94 160 GLN A O 1
ATOM 1305 N N . GLU A 1 161 ? 16.672 1.177 -6.352 1 97.56 161 GLU A N 1
ATOM 1306 C CA . GLU A 1 161 ? 17.531 0.087 -6.816 1 97.56 161 GLU A CA 1
ATOM 1307 C C . GLU A 1 161 ? 16.938 -0.588 -8.047 1 97.56 161 GLU A C 1
ATOM 1309 O O . GLU A 1 161 ? 17.672 -1.047 -8.922 1 97.56 161 GLU A O 1
ATOM 1314 N N . TYR A 1 162 ? 15.68 -0.614 -8.156 1 98.81 162 TYR A N 1
ATOM 1315 C CA . TYR A 1 162 ? 14.992 -1.22 -9.289 1 98.81 162 TYR A CA 1
ATOM 1316 C C . TYR A 1 162 ? 15.242 -0.432 -10.562 1 98.81 162 TYR A C 1
ATOM 1318 O O . TYR A 1 162 ? 15.477 -1.018 -11.625 1 98.81 162 TYR A O 1
ATOM 1326 N N . ILE A 1 163 ? 15.211 0.872 -10.469 1 98.5 163 ILE A N 1
ATOM 1327 C CA . ILE A 1 163 ? 15.273 1.659 -11.695 1 98.5 163 ILE A CA 1
ATOM 1328 C C . ILE A 1 163 ? 16.734 1.939 -12.047 1 98.5 163 ILE A C 1
ATOM 1330 O O . ILE A 1 163 ? 17.031 2.418 -13.148 1 98.5 163 ILE A O 1
ATOM 1334 N N . LYS A 1 164 ? 17.641 1.619 -11.188 1 97.81 164 LYS A N 1
ATOM 1335 C CA . LYS A 1 164 ? 19.062 1.962 -11.312 1 97.81 164 LYS A CA 1
ATOM 1336 C C . LYS A 1 164 ? 19.641 1.467 -12.633 1 97.81 164 LYS A C 1
ATOM 1338 O O . LYS A 1 164 ? 20.359 2.197 -13.32 1 97.81 164 LYS A O 1
ATOM 1343 N N . PRO A 1 165 ? 19.312 0.228 -13.109 1 98 165 PRO A N 1
ATOM 1344 C CA . PRO A 1 165 ? 19.922 -0.254 -14.352 1 98 165 PRO A CA 1
ATOM 1345 C C . PRO A 1 165 ? 19.312 0.386 -15.602 1 98 165 PRO A C 1
ATOM 1347 O O . PRO A 1 165 ? 19.812 0.171 -16.703 1 98 165 PRO A O 1
ATOM 1350 N N . ILE A 1 166 ? 18.297 1.158 -15.516 1 98.75 166 ILE A N 1
ATOM 1351 C CA . ILE A 1 166 ? 17.578 1.706 -16.656 1 98.75 166 ILE A CA 1
ATOM 1352 C C . ILE A 1 166 ? 17.844 3.205 -16.766 1 98.75 166 ILE A C 1
ATOM 1354 O O . ILE A 1 166 ? 17.5 3.973 -15.859 1 98.75 166 ILE A O 1
ATOM 1358 N N . PRO A 1 167 ? 18.438 3.656 -17.812 1 98.25 167 PRO A N 1
ATOM 1359 C CA . PRO A 1 167 ? 18.656 5.094 -17.984 1 98.25 167 PRO A CA 1
ATOM 1360 C C . PRO A 1 167 ? 17.359 5.898 -17.953 1 98.25 167 PRO A C 1
ATOM 1362 O O . PRO A 1 167 ? 16.312 5.414 -18.406 1 98.25 167 PRO A O 1
ATOM 1365 N N . PRO A 1 168 ? 17.391 7.109 -17.469 1 97.88 168 PRO A N 1
ATOM 1366 C CA . PRO A 1 168 ? 16.188 7.941 -17.297 1 97.88 168 PRO A CA 1
ATOM 1367 C C . PRO A 1 168 ? 15.367 8.039 -18.578 1 97.88 168 PRO A C 1
ATOM 1369 O O . PRO A 1 168 ? 14.133 8.055 -18.531 1 97.88 168 PRO A O 1
ATOM 1372 N N . GLU A 1 169 ? 15.945 8.07 -19.719 1 98.19 169 GLU A N 1
ATOM 1373 C CA . GLU A 1 169 ? 15.258 8.266 -21 1 98.19 169 GLU A CA 1
ATOM 1374 C C . GLU A 1 169 ? 14.406 7.059 -21.359 1 98.19 169 GLU A C 1
ATOM 1376 O O . GLU A 1 169 ? 13.531 7.145 -22.234 1 98.19 169 GLU A O 1
ATOM 1381 N N . GLU A 1 170 ? 14.648 5.887 -20.719 1 98.44 170 GLU A N 1
ATOM 1382 C CA . GLU A 1 170 ? 13.922 4.664 -21.031 1 98.44 170 GLU A CA 1
ATOM 1383 C C . GLU A 1 170 ? 12.914 4.32 -19.938 1 98.44 170 GLU A C 1
ATOM 1385 O O . GLU A 1 170 ? 12.195 3.322 -20.047 1 98.44 170 GLU A O 1
ATOM 1390 N N . ARG A 1 171 ? 12.75 5.137 -18.938 1 98.5 171 ARG A N 1
ATOM 1391 C CA . ARG A 1 171 ? 12 4.77 -17.75 1 98.5 171 ARG A CA 1
ATOM 1392 C C . ARG A 1 171 ? 10.508 4.98 -17.953 1 98.5 171 ARG A C 1
ATOM 1394 O O . ARG A 1 171 ? 9.703 4.703 -17.062 1 98.5 171 ARG A O 1
ATOM 1401 N N . HIS A 1 172 ? 10.078 5.48 -19.141 1 98.12 172 HIS A N 1
ATOM 1402 C CA . HIS A 1 172 ? 8.656 5.637 -19.453 1 98.12 172 HIS A CA 1
ATOM 1403 C C . HIS A 1 172 ? 8 4.285 -19.719 1 98.12 172 HIS A C 1
ATOM 1405 O O . HIS A 1 172 ? 6.77 4.184 -19.719 1 98.12 172 HIS A O 1
ATOM 1411 N N . ASP A 1 173 ? 8.742 3.264 -20.016 1 98.62 173 ASP A N 1
ATOM 1412 C CA . ASP A 1 173 ? 8.312 1.886 -20.219 1 98.62 173 ASP A CA 1
ATOM 1413 C C . ASP A 1 173 ? 9.32 0.895 -19.656 1 98.62 173 ASP A C 1
ATOM 1415 O O . ASP A 1 173 ? 10.094 0.29 -20.391 1 98.62 173 ASP A O 1
ATOM 1419 N N . LEU A 1 174 ? 9.211 0.671 -18.359 1 98.88 174 LEU A N 1
ATOM 1420 C CA . LEU A 1 174 ? 10.242 -0.063 -17.641 1 98.88 174 LEU A CA 1
ATOM 1421 C C . LEU A 1 174 ? 10.227 -1.538 -18.016 1 98.88 174 LEU A C 1
ATOM 1423 O O . LEU A 1 174 ? 11.289 -2.16 -18.141 1 98.88 174 LEU A O 1
ATOM 1427 N N . ILE A 1 175 ? 9.078 -2.133 -18.25 1 98.81 175 ILE A N 1
ATOM 1428 C CA . ILE A 1 175 ? 9.008 -3.547 -18.594 1 98.81 175 ILE A CA 1
ATOM 1429 C C . ILE A 1 175 ? 9.758 -3.791 -19.906 1 98.81 175 ILE A C 1
ATOM 1431 O O . ILE A 1 175 ? 10.586 -4.703 -20 1 98.81 175 ILE A O 1
ATOM 1435 N N . SER A 1 176 ? 9.516 -2.922 -20.922 1 98.75 176 SER A N 1
ATOM 1436 C CA . SER A 1 176 ? 10.211 -3.064 -22.188 1 98.75 176 SER A CA 1
ATOM 1437 C C . SER A 1 176 ? 11.711 -2.828 -22.031 1 98.75 176 SER A C 1
ATOM 1439 O O . SER A 1 176 ? 12.523 -3.512 -22.656 1 98.75 176 SER A O 1
ATOM 1441 N N . ALA A 1 177 ? 12.047 -1.795 -21.234 1 98.94 177 ALA A N 1
ATOM 1442 C CA . ALA A 1 177 ? 13.453 -1.498 -20.984 1 98.94 177 ALA A CA 1
ATOM 1443 C C . ALA A 1 177 ? 14.164 -2.684 -20.328 1 98.94 177 ALA A C 1
ATOM 1445 O O . ALA A 1 177 ? 15.273 -3.039 -20.719 1 98.94 177 ALA A O 1
ATOM 1446 N N . TYR A 1 178 ? 13.57 -3.287 -19.375 1 98.94 178 TYR A N 1
ATOM 1447 C CA . TYR A 1 178 ? 14.117 -4.465 -18.719 1 98.94 178 TYR A CA 1
ATOM 1448 C C . TYR A 1 178 ? 14.219 -5.637 -19.688 1 98.94 178 TYR A C 1
ATOM 1450 O O . TYR A 1 178 ? 15.219 -6.363 -19.688 1 98.94 178 TYR A O 1
ATOM 1458 N N . TYR A 1 179 ? 13.18 -5.832 -20.484 1 98.88 179 TYR A N 1
ATOM 1459 C CA . TYR A 1 179 ? 13.18 -6.969 -21.406 1 98.88 179 TYR A CA 1
ATOM 1460 C C . TYR A 1 179 ? 14.375 -6.914 -22.344 1 98.88 179 TYR A C 1
ATOM 1462 O O . TYR A 1 179 ? 15 -7.941 -22.625 1 98.88 179 TYR A O 1
ATOM 1470 N N . ARG A 1 180 ? 14.695 -5.688 -22.828 1 98.75 180 ARG A N 1
ATOM 1471 C CA . ARG A 1 180 ? 15.852 -5.512 -23.703 1 98.75 180 ARG A CA 1
ATOM 1472 C C . ARG A 1 180 ? 17.141 -5.941 -23 1 98.75 180 ARG A C 1
ATOM 1474 O O . ARG A 1 180 ? 18 -6.566 -23.625 1 98.75 180 ARG A O 1
ATOM 1481 N N . ARG A 1 181 ? 17.266 -5.664 -21.75 1 98.81 181 ARG A N 1
ATOM 1482 C CA . ARG A 1 181 ? 18.453 -6.004 -20.984 1 98.81 181 ARG A CA 1
ATOM 1483 C C . ARG A 1 181 ? 18.453 -7.477 -20.594 1 98.81 181 ARG A C 1
ATOM 1485 O O . ARG A 1 181 ? 19.5 -8.133 -20.609 1 98.81 181 ARG A O 1
ATOM 1492 N N . LEU A 1 182 ? 17.281 -7.98 -20.297 1 98.81 182 LEU A N 1
ATOM 1493 C CA . LEU A 1 182 ? 17.156 -9.359 -19.844 1 98.81 182 LEU A CA 1
ATOM 1494 C C . LEU A 1 182 ? 17.359 -10.336 -21 1 98.81 182 LEU A C 1
ATOM 1496 O O . LEU A 1 182 ? 17.609 -11.523 -20.781 1 98.81 182 LEU A O 1
ATOM 1500 N N . THR A 1 183 ? 17.219 -9.836 -22.234 1 98.56 183 THR A N 1
ATOM 1501 C CA . THR A 1 183 ? 17.453 -10.68 -23.391 1 98.56 183 THR A CA 1
ATOM 1502 C C . THR A 1 183 ? 18.734 -10.258 -24.125 1 98.56 183 THR A C 1
ATOM 1504 O O . THR A 1 183 ? 18.922 -10.594 -25.297 1 98.56 183 THR A O 1
ATOM 1507 N N . SER A 1 184 ? 19.547 -9.484 -23.484 1 97.94 184 SER A N 1
ATOM 1508 C CA . SER A 1 184 ? 20.828 -9.055 -24.047 1 97.94 184 SER A CA 1
ATOM 1509 C C . SER A 1 184 ? 21.781 -10.234 -24.203 1 97.94 184 SER A C 1
ATOM 1511 O O . SER A 1 184 ? 21.766 -11.164 -23.406 1 97.94 184 SER A O 1
ATOM 1513 N N . ASP A 1 185 ? 22.703 -10.156 -25.172 1 96.94 185 ASP A N 1
ATOM 1514 C CA . ASP A 1 185 ? 23.75 -11.148 -25.375 1 96.94 185 ASP A CA 1
ATOM 1515 C C . ASP A 1 185 ? 24.906 -10.953 -24.391 1 96.94 185 ASP A C 1
ATOM 1517 O O . ASP A 1 185 ? 25.734 -11.836 -24.219 1 96.94 185 ASP A O 1
ATOM 1521 N N . ASP A 1 186 ? 24.922 -9.812 -23.75 1 97.56 186 ASP A N 1
ATOM 1522 C CA . ASP A 1 186 ? 25.938 -9.531 -22.734 1 97.56 186 ASP A CA 1
ATOM 1523 C C . ASP A 1 186 ? 25.5 -10.055 -21.359 1 97.56 186 ASP A C 1
ATOM 1525 O O . ASP A 1 186 ? 24.578 -9.5 -20.75 1 97.56 186 ASP A O 1
ATOM 1529 N N . PRO A 1 187 ? 26.188 -11.039 -20.844 1 95.94 187 PRO A N 1
ATOM 1530 C CA . PRO A 1 187 ? 25.75 -11.672 -19.609 1 95.94 187 PRO A CA 1
ATOM 1531 C C . PRO A 1 187 ? 25.781 -10.719 -18.406 1 95.94 187 PRO A C 1
ATOM 1533 O O . PRO A 1 187 ? 24.984 -10.867 -17.484 1 95.94 187 PRO A O 1
ATOM 1536 N N . GLN A 1 188 ? 26.641 -9.75 -18.453 1 97.12 188 GLN A N 1
ATOM 1537 C CA . GLN A 1 188 ? 26.734 -8.805 -17.344 1 97.12 188 GLN A CA 1
ATOM 1538 C C . GLN A 1 188 ? 25.516 -7.871 -17.312 1 97.12 188 GLN A C 1
ATOM 1540 O O . GLN A 1 188 ? 25 -7.555 -16.234 1 97.12 188 GLN A O 1
ATOM 1545 N N . ILE A 1 189 ? 25.141 -7.492 -18.531 1 97.94 189 ILE A N 1
ATOM 1546 C CA . ILE A 1 189 ? 23.953 -6.652 -18.641 1 97.94 189 ILE A CA 1
ATOM 1547 C C . ILE A 1 189 ? 22.719 -7.438 -18.203 1 97.94 189 ILE A C 1
ATOM 1549 O O . ILE A 1 189 ? 21.891 -6.93 -17.438 1 97.94 189 ILE A O 1
ATOM 1553 N N . GLN A 1 190 ? 22.641 -8.633 -18.625 1 98.06 190 GLN A N 1
ATOM 1554 C CA . GLN A 1 190 ? 21.516 -9.5 -18.281 1 98.06 190 GLN A CA 1
ATOM 1555 C C . GLN A 1 190 ? 21.438 -9.727 -16.781 1 98.06 190 GLN A C 1
ATOM 1557 O O . GLN A 1 190 ? 20.375 -9.586 -16.172 1 98.06 190 GLN A O 1
ATOM 1562 N N . LEU A 1 191 ? 22.562 -10.039 -16.188 1 98.19 191 LEU A N 1
ATOM 1563 C CA . LEU A 1 191 ? 22.609 -10.375 -14.773 1 98.19 191 LEU A CA 1
ATOM 1564 C C . LEU A 1 191 ? 22.266 -9.164 -13.914 1 98.19 191 LEU A C 1
ATOM 1566 O O . LEU A 1 191 ? 21.547 -9.289 -12.914 1 98.19 191 LEU A O 1
ATOM 1570 N N . ALA A 1 192 ? 22.781 -8 -14.227 1 98.38 192 ALA A N 1
ATOM 1571 C CA . ALA A 1 192 ? 22.5 -6.785 -13.477 1 98.38 192 ALA A CA 1
ATOM 1572 C C . ALA A 1 192 ? 21 -6.473 -13.484 1 98.38 192 ALA A C 1
ATOM 1574 O O . ALA A 1 192 ? 20.422 -6.117 -12.453 1 98.38 192 ALA A O 1
ATOM 1575 N N . ALA A 1 193 ? 20.375 -6.594 -14.656 1 98.81 193 ALA A N 1
ATOM 1576 C CA . ALA A 1 193 ? 18.938 -6.363 -14.789 1 98.81 193 ALA A CA 1
ATOM 1577 C C . ALA A 1 193 ? 18.156 -7.414 -14.016 1 98.81 193 ALA A C 1
ATOM 1579 O O . ALA A 1 193 ? 17.156 -7.094 -13.359 1 98.81 193 ALA A O 1
ATOM 1580 N N . ALA A 1 194 ? 18.609 -8.664 -14.141 1 98.81 194 ALA A N 1
ATOM 1581 C CA . ALA A 1 194 ? 17.922 -9.773 -13.477 1 98.81 194 ALA A CA 1
ATOM 1582 C C . ALA A 1 194 ? 17.906 -9.578 -11.961 1 98.81 194 ALA A C 1
ATOM 1584 O O . ALA A 1 194 ? 16.875 -9.781 -11.32 1 98.81 194 ALA A O 1
ATOM 1585 N N . LYS A 1 195 ? 19.031 -9.219 -11.398 1 98.81 195 LYS A N 1
ATOM 1586 C CA . LYS A 1 195 ? 19.141 -9.016 -9.961 1 98.81 195 LYS A CA 1
ATOM 1587 C C . LYS A 1 195 ? 18.266 -7.855 -9.492 1 98.81 195 LYS A C 1
ATOM 1589 O O . LYS A 1 195 ? 17.547 -7.973 -8.5 1 98.81 195 LYS A O 1
ATOM 1594 N N . ALA A 1 196 ? 18.297 -6.711 -10.195 1 98.88 196 ALA A N 1
ATOM 1595 C CA . ALA A 1 196 ? 17.5 -5.547 -9.812 1 98.88 196 ALA A CA 1
ATOM 1596 C C . ALA A 1 196 ? 16 -5.863 -9.852 1 98.88 196 ALA A C 1
ATOM 1598 O O . ALA A 1 196 ? 15.266 -5.504 -8.93 1 98.88 196 ALA A O 1
ATOM 1599 N N . TRP A 1 197 ? 15.602 -6.555 -10.906 1 98.88 197 TRP A N 1
ATOM 1600 C CA . TRP A 1 197 ? 14.211 -6.973 -11.086 1 98.88 197 TRP A CA 1
ATOM 1601 C C . TRP A 1 197 ? 13.758 -7.863 -9.938 1 98.88 197 TRP A C 1
ATOM 1603 O O . TRP A 1 197 ? 12.719 -7.613 -9.328 1 98.88 197 TRP A O 1
ATOM 1613 N N . SER A 1 198 ? 14.5 -8.844 -9.609 1 98.81 198 SER A N 1
ATOM 1614 C CA . SER A 1 198 ? 14.141 -9.859 -8.625 1 98.81 198 SER A CA 1
ATOM 1615 C C . SER A 1 198 ? 14.188 -9.289 -7.211 1 98.81 198 SER A C 1
ATOM 1617 O O . SER A 1 198 ? 13.32 -9.594 -6.383 1 98.81 198 SER A O 1
ATOM 1619 N N . ILE A 1 199 ? 15.164 -8.477 -6.914 1 98.69 199 ILE A N 1
ATOM 1620 C CA . ILE A 1 199 ? 15.336 -7.883 -5.59 1 98.69 199 ILE A CA 1
ATOM 1621 C C . ILE A 1 199 ? 14.188 -6.918 -5.309 1 98.69 199 ILE A C 1
ATOM 1623 O O . ILE A 1 199 ? 13.711 -6.824 -4.172 1 98.69 199 ILE A O 1
ATOM 1627 N N . TRP A 1 200 ? 13.719 -6.219 -6.359 1 98.81 200 TRP A N 1
ATOM 1628 C CA . TRP A 1 200 ? 12.555 -5.355 -6.203 1 98.81 200 TRP A CA 1
ATOM 1629 C C . TRP A 1 200 ? 11.367 -6.133 -5.652 1 98.81 200 TRP A C 1
ATOM 1631 O O . TRP A 1 200 ? 10.766 -5.738 -4.652 1 98.81 200 TRP A O 1
ATOM 1641 N N . GLU A 1 201 ? 11.07 -7.254 -6.262 1 98.62 201 GLU A N 1
ATOM 1642 C CA . GLU A 1 201 ? 9.945 -8.055 -5.789 1 98.62 201 GLU A CA 1
ATOM 1643 C C . GLU A 1 201 ? 10.188 -8.57 -4.375 1 98.62 201 GLU A C 1
ATOM 1645 O O . GLU A 1 201 ? 9.297 -8.516 -3.527 1 98.62 201 GLU A O 1
ATOM 1650 N N . ALA A 1 202 ? 11.375 -9.062 -4.086 1 98.5 202 ALA A N 1
ATOM 1651 C CA . ALA A 1 202 ? 11.688 -9.602 -2.766 1 98.5 202 ALA A CA 1
ATOM 1652 C C . ALA A 1 202 ? 11.578 -8.523 -1.692 1 98.5 202 ALA A C 1
ATOM 1654 O O . ALA A 1 202 ? 11.148 -8.805 -0.568 1 98.5 202 ALA A O 1
ATOM 1655 N N . SER A 1 203 ? 11.938 -7.293 -2.033 1 98.69 203 SER A N 1
ATOM 1656 C CA . SER A 1 203 ? 11.984 -6.188 -1.083 1 98.69 203 SER A CA 1
ATOM 1657 C C . SER A 1 203 ? 10.586 -5.754 -0.672 1 98.69 203 SER A C 1
ATOM 1659 O O . SER A 1 203 ? 10.414 -5.039 0.319 1 98.69 203 SER A O 1
ATOM 1661 N N . THR A 1 204 ? 9.594 -6.188 -1.42 1 98.75 204 THR A N 1
ATOM 1662 C CA . THR A 1 204 ? 8.242 -5.676 -1.208 1 98.75 204 THR A CA 1
ATOM 1663 C C . THR A 1 204 ? 7.266 -6.82 -0.936 1 98.75 204 THR A C 1
ATOM 1665 O O . THR A 1 204 ? 6.062 -6.594 -0.787 1 98.75 204 THR A O 1
ATOM 1668 N N . SER A 1 205 ? 7.734 -8.047 -0.851 1 98.56 205 SER A N 1
ATOM 1669 C CA . SER A 1 205 ? 6.891 -9.234 -0.845 1 98.56 205 SER A CA 1
ATOM 1670 C C . SER A 1 205 ? 6.285 -9.477 0.534 1 98.56 205 SER A C 1
ATOM 1672 O O . SER A 1 205 ? 5.262 -10.156 0.658 1 98.56 205 SER A O 1
ATOM 1674 N N . LYS A 1 206 ? 6.914 -8.992 1.599 1 98.5 206 LYS A N 1
ATOM 1675 C CA . LYS A 1 206 ? 6.434 -9.164 2.965 1 98.5 206 LYS A CA 1
ATOM 1676 C C . LYS A 1 206 ? 6.141 -7.816 3.619 1 98.5 206 LYS A C 1
ATOM 1678 O O . LYS A 1 206 ? 6.707 -6.793 3.227 1 98.5 206 LYS A O 1
ATOM 1683 N N . LEU A 1 207 ? 5.242 -7.895 4.59 1 98.56 207 LEU A N 1
ATOM 1684 C CA . LEU A 1 207 ? 4.93 -6.672 5.32 1 98.56 207 LEU A CA 1
ATOM 1685 C C . LEU A 1 207 ? 6.195 -6.035 5.883 1 98.56 207 LEU A C 1
ATOM 1687 O O . LEU A 1 207 ? 6.387 -4.82 5.77 1 98.56 207 LEU A O 1
ATOM 1691 N N . LEU A 1 208 ? 6.965 -6.844 6.523 1 98.25 208 LEU A N 1
ATOM 1692 C CA . LEU A 1 208 ? 8.297 -6.445 6.957 1 98.25 208 LEU A CA 1
ATOM 1693 C C . LEU A 1 208 ? 9.367 -7.039 6.047 1 98.25 208 LEU A C 1
ATOM 1695 O O . LEU A 1 208 ? 9.344 -8.234 5.746 1 98.25 208 LEU A O 1
ATOM 1699 N N . PRO A 1 209 ? 10.25 -6.211 5.566 1 96.06 209 PRO A N 1
ATOM 1700 C CA . PRO A 1 209 ? 11.289 -6.715 4.66 1 96.06 209 PRO A CA 1
ATOM 1701 C C . PRO A 1 209 ? 12.047 -7.91 5.242 1 96.06 209 PRO A C 1
ATOM 1703 O O . PRO A 1 209 ? 12.336 -7.938 6.438 1 96.06 209 PRO A O 1
ATOM 1706 N N . ASP A 1 210 ? 12.32 -8.852 4.398 1 97 210 ASP A N 1
ATOM 1707 C CA . ASP A 1 210 ? 13.023 -10.078 4.746 1 97 210 ASP A CA 1
ATOM 1708 C C . ASP A 1 210 ? 14.367 -10.164 4.027 1 97 210 ASP A C 1
ATOM 1710 O O . ASP A 1 210 ? 14.422 -10.5 2.842 1 97 210 ASP A O 1
ATOM 1714 N N . GLN A 1 211 ? 15.398 -9.992 4.77 1 96.81 211 GLN A N 1
ATOM 1715 C CA . GLN A 1 211 ? 16.734 -9.945 4.184 1 96.81 211 GLN A CA 1
ATOM 1716 C C . GLN A 1 211 ? 17.094 -11.281 3.537 1 96.81 211 GLN A C 1
ATOM 1718 O O . GLN A 1 211 ? 17.797 -11.312 2.523 1 96.81 211 GLN A O 1
ATOM 1723 N N . HIS A 1 212 ? 16.656 -12.344 4.086 1 96.56 212 HIS A N 1
ATOM 1724 C CA . HIS A 1 212 ? 16.922 -13.656 3.512 1 96.56 212 HIS A CA 1
ATOM 1725 C C . HIS A 1 212 ? 16.25 -13.812 2.152 1 96.56 212 HIS A C 1
ATOM 1727 O O . HIS A 1 212 ? 16.844 -14.367 1.223 1 96.56 212 HIS A O 1
ATOM 1733 N N . LEU A 1 213 ? 15.07 -13.367 2.1 1 96.56 213 LEU A N 1
ATOM 1734 C CA . LEU A 1 213 ? 14.359 -13.414 0.829 1 96.56 213 LEU A CA 1
ATOM 1735 C C . LEU A 1 213 ? 15.062 -12.57 -0.224 1 96.56 213 LEU A C 1
ATOM 1737 O O . LEU A 1 213 ? 15.211 -13 -1.372 1 96.56 213 LEU A O 1
ATOM 1741 N N . ILE A 1 214 ? 15.469 -11.391 0.158 1 97.56 214 ILE A N 1
ATOM 1742 C CA . ILE A 1 214 ? 16.156 -10.469 -0.742 1 97.56 214 ILE A CA 1
ATOM 1743 C C . ILE A 1 214 ? 17.438 -11.102 -1.248 1 97.56 214 ILE A C 1
ATOM 1745 O O . ILE A 1 214 ? 17.75 -11.031 -2.441 1 97.56 214 ILE A O 1
ATOM 1749 N N . GLN A 1 215 ? 18.141 -11.758 -0.379 1 97.44 215 GLN A N 1
ATOM 1750 C CA . GLN A 1 215 ? 19.375 -12.43 -0.752 1 97.44 215 GLN A CA 1
ATOM 1751 C C . GLN A 1 215 ? 19.109 -13.57 -1.725 1 97.44 215 GLN A C 1
ATOM 1753 O O . GLN A 1 215 ? 19.828 -13.734 -2.715 1 97.44 215 GLN A O 1
ATOM 1758 N N . ARG A 1 216 ? 18.141 -14.312 -1.444 1 96.56 216 ARG A N 1
ATOM 1759 C CA . ARG A 1 216 ? 17.781 -15.438 -2.303 1 96.56 216 ARG A CA 1
ATOM 1760 C C . ARG A 1 216 ? 17.406 -14.969 -3.701 1 96.56 216 ARG A C 1
ATOM 1762 O O . ARG A 1 216 ? 17.844 -15.539 -4.699 1 96.56 216 ARG A O 1
ATOM 1769 N N . PHE A 1 217 ? 16.594 -13.945 -3.801 1 97.12 217 PHE A N 1
ATOM 1770 C CA . PHE A 1 217 ? 16.156 -13.422 -5.086 1 97.12 217 PHE A CA 1
ATOM 1771 C C . PHE A 1 217 ? 17.312 -12.781 -5.844 1 97.12 217 PHE A C 1
ATOM 1773 O O . PHE A 1 217 ? 17.281 -12.695 -7.07 1 97.12 217 PHE A O 1
ATOM 1780 N N . GLY A 1 218 ? 18.312 -12.359 -5.09 1 97.19 218 GLY A N 1
ATOM 1781 C CA . GLY A 1 218 ? 19.484 -11.734 -5.699 1 97.19 218 GLY A CA 1
ATOM 1782 C C . GLY A 1 218 ? 20.5 -12.742 -6.207 1 97.19 218 GLY A C 1
ATOM 1783 O O . GLY A 1 218 ? 21.484 -12.367 -6.848 1 97.19 218 GLY A O 1
ATOM 1784 N N . ASP A 1 219 ? 20.281 -14.016 -5.867 1 96.69 219 ASP A N 1
ATOM 1785 C CA . ASP A 1 219 ? 21.156 -15.062 -6.406 1 96.69 219 ASP A CA 1
ATOM 1786 C C . ASP A 1 219 ? 21.094 -15.086 -7.934 1 96.69 219 ASP A C 1
ATOM 1788 O O . ASP A 1 219 ? 20 -15.156 -8.516 1 96.69 219 ASP A O 1
ATOM 1792 N N . GLY A 1 220 ? 22.219 -15.094 -8.586 1 96.31 220 GLY A N 1
ATOM 1793 C CA . GLY A 1 220 ? 22.312 -14.922 -10.023 1 96.31 220 GLY A CA 1
ATOM 1794 C C . GLY A 1 220 ? 21.5 -15.945 -10.805 1 96.31 220 GLY A C 1
ATOM 1795 O O . GLY A 1 220 ? 20.797 -15.594 -11.75 1 96.31 220 GLY A O 1
ATOM 1796 N N . ASN A 1 221 ? 21.672 -17.203 -10.461 1 96 221 ASN A N 1
ATOM 1797 C CA . ASN A 1 221 ? 20.969 -18.266 -11.18 1 96 221 ASN A CA 1
ATOM 1798 C C . ASN A 1 221 ? 19.453 -18.125 -11.039 1 96 221 ASN A C 1
ATOM 1800 O O . ASN A 1 221 ? 18.719 -18.219 -12.031 1 96 221 ASN A O 1
ATOM 1804 N N . PHE A 1 222 ? 18.984 -17.938 -9.859 1 97.19 222 PHE A N 1
ATOM 1805 C CA . PHE A 1 222 ? 17.562 -17.75 -9.617 1 97.19 222 PHE A CA 1
ATOM 1806 C C . PHE A 1 222 ? 17.062 -16.484 -10.305 1 97.19 222 PHE A C 1
ATOM 1808 O O . PHE A 1 222 ? 16.047 -16.516 -11.016 1 97.19 222 PHE A O 1
ATOM 1815 N N . ALA A 1 223 ? 17.766 -15.367 -10.086 1 98.44 223 ALA A N 1
ATOM 1816 C CA . ALA A 1 223 ? 17.359 -14.07 -10.602 1 98.44 223 ALA A CA 1
ATOM 1817 C C . ALA A 1 223 ? 17.219 -14.094 -12.117 1 98.44 223 ALA A C 1
ATOM 1819 O O . ALA A 1 223 ? 16.297 -13.492 -12.672 1 98.44 223 ALA A O 1
ATOM 1820 N N . THR A 1 224 ? 18.125 -14.773 -12.75 1 97.81 224 THR A N 1
ATOM 1821 C CA . THR A 1 224 ? 18.109 -14.805 -14.211 1 97.81 224 THR A CA 1
ATOM 1822 C C . THR A 1 224 ? 16.859 -15.5 -14.727 1 97.81 224 THR A C 1
ATOM 1824 O O . THR A 1 224 ? 16.141 -14.953 -15.57 1 97.81 224 THR A O 1
ATOM 1827 N N . ALA A 1 225 ? 16.547 -16.672 -14.227 1 98.06 225 ALA A N 1
ATOM 1828 C CA . ALA A 1 225 ? 15.352 -17.391 -14.664 1 98.06 225 ALA A CA 1
ATOM 1829 C C . ALA A 1 225 ? 14.094 -16.609 -14.305 1 98.06 225 ALA A C 1
ATOM 1831 O O . ALA A 1 225 ? 13.195 -16.453 -15.133 1 98.06 225 ALA A O 1
ATOM 1832 N N . PHE A 1 226 ? 14.078 -16.172 -13.055 1 98.56 226 PHE A N 1
ATOM 1833 C CA . PHE A 1 226 ? 12.922 -15.484 -12.508 1 98.56 226 PHE A CA 1
ATOM 1834 C C . PHE A 1 226 ? 12.609 -14.234 -13.328 1 98.56 226 PHE A C 1
ATOM 1836 O O . PHE A 1 226 ? 11.5 -14.094 -13.844 1 98.56 226 PHE A O 1
ATOM 1843 N N . ALA A 1 227 ? 13.586 -13.383 -13.555 1 98.81 227 ALA A N 1
ATOM 1844 C CA . ALA A 1 227 ? 13.391 -12.094 -14.211 1 98.81 227 ALA A CA 1
ATOM 1845 C C . ALA A 1 227 ? 13.141 -12.281 -15.711 1 98.81 227 ALA A C 1
ATOM 1847 O O . ALA A 1 227 ? 12.234 -11.664 -16.266 1 98.81 227 ALA A O 1
ATOM 1848 N N . ARG A 1 228 ? 13.93 -13.133 -16.375 1 98.62 228 ARG A N 1
ATOM 1849 C CA . ARG A 1 228 ? 13.82 -13.336 -17.812 1 98.62 228 ARG A CA 1
ATOM 1850 C C . ARG A 1 228 ? 12.453 -13.906 -18.188 1 98.62 228 ARG A C 1
ATOM 1852 O O . ARG A 1 228 ? 11.789 -13.383 -19.078 1 98.62 228 ARG A O 1
ATOM 1859 N N . ILE A 1 229 ? 12.07 -14.906 -17.469 1 98.81 229 ILE A N 1
ATOM 1860 C CA . ILE A 1 229 ? 10.828 -15.586 -17.812 1 98.81 229 ILE A CA 1
ATOM 1861 C C . ILE A 1 229 ? 9.641 -14.695 -17.438 1 98.81 229 ILE A C 1
ATOM 1863 O O . ILE A 1 229 ? 8.703 -14.547 -18.234 1 98.81 229 ILE A O 1
ATOM 1867 N N . GLU A 1 230 ? 9.672 -14.133 -16.219 1 98.75 230 GLU A N 1
ATOM 1868 C CA . GLU A 1 230 ? 8.586 -13.258 -15.781 1 98.75 230 GLU A CA 1
ATOM 1869 C C . GLU A 1 230 ? 8.383 -12.094 -16.75 1 98.75 230 GLU A C 1
ATOM 1871 O O . GLU A 1 230 ? 7.262 -11.836 -17.188 1 98.75 230 GLU A O 1
ATOM 1876 N N . CYS A 1 231 ? 9.438 -11.43 -17.141 1 98.81 231 CYS A N 1
ATOM 1877 C CA . CYS A 1 231 ? 9.359 -10.289 -18.047 1 98.81 231 CYS A CA 1
ATOM 1878 C C . CYS A 1 231 ? 8.875 -10.727 -19.422 1 98.81 231 CYS A C 1
ATOM 1880 O O . CYS A 1 231 ? 8.148 -9.984 -20.094 1 98.81 231 CYS A O 1
ATOM 1882 N N . HIS A 1 232 ? 9.289 -11.914 -19.906 1 98.81 232 HIS A N 1
ATOM 1883 C CA . HIS A 1 232 ? 8.828 -12.492 -21.156 1 98.81 232 HIS A CA 1
ATOM 1884 C C . HIS A 1 232 ? 7.309 -12.617 -21.172 1 98.81 232 HIS A C 1
ATOM 1886 O O . HIS A 1 232 ? 6.664 -12.266 -22.172 1 98.81 232 HIS A O 1
ATOM 1892 N N . TYR A 1 233 ? 6.785 -13.062 -20.109 1 98.88 233 TYR A N 1
ATOM 1893 C CA . TYR A 1 233 ? 5.332 -13.188 -20.016 1 98.88 233 TYR A CA 1
ATOM 1894 C C . TYR A 1 233 ? 4.668 -11.82 -20.016 1 98.88 233 TYR A C 1
ATOM 1896 O O . TYR A 1 233 ? 3.598 -11.641 -20.594 1 98.88 233 TYR A O 1
ATOM 1904 N N . PHE A 1 234 ? 5.273 -10.82 -19.328 1 98.69 234 PHE A N 1
ATOM 1905 C CA . PHE A 1 234 ? 4.672 -9.508 -19.172 1 98.69 234 PHE A CA 1
ATOM 1906 C C . PHE A 1 234 ? 4.68 -8.742 -20.484 1 98.69 234 PHE A C 1
ATOM 1908 O O . PHE A 1 234 ? 3.693 -8.102 -20.844 1 98.69 234 PHE A O 1
ATOM 1915 N N . VAL A 1 235 ? 5.766 -8.805 -21.281 1 98.5 235 VAL A N 1
ATOM 1916 C CA . VAL A 1 235 ? 5.836 -8.094 -22.547 1 98.5 235 VAL A CA 1
ATOM 1917 C C . VAL A 1 235 ? 4.844 -8.703 -23.547 1 98.5 235 VAL A C 1
ATOM 1919 O O . VAL A 1 235 ? 4.406 -8.039 -24.484 1 98.5 235 VAL A O 1
ATOM 1922 N N . ASN A 1 236 ? 4.484 -9.953 -23.281 1 98.38 236 ASN A N 1
ATOM 1923 C CA . ASN A 1 236 ? 3.562 -10.648 -24.172 1 98.38 236 ASN A CA 1
ATOM 1924 C C . ASN A 1 236 ? 2.154 -10.703 -23.578 1 98.38 236 ASN A C 1
ATOM 1926 O O . ASN A 1 236 ? 1.324 -11.5 -24.031 1 98.38 236 ASN A O 1
ATOM 1930 N N . GLN A 1 237 ? 1.875 -10 -22.516 1 97.75 237 GLN A N 1
ATOM 1931 C CA . GLN A 1 237 ? 0.562 -9.859 -21.891 1 97.75 237 GLN A CA 1
ATOM 1932 C C . GLN A 1 237 ? 0.013 -11.219 -21.453 1 97.75 237 GLN A C 1
ATOM 1934 O O . GLN A 1 237 ? -1.166 -11.508 -21.672 1 97.75 237 GLN A O 1
ATOM 1939 N N . GLY A 1 238 ? 0.959 -12.094 -21.016 1 98.25 238 GLY A N 1
ATOM 1940 C CA . GLY A 1 238 ? 0.588 -13.398 -20.484 1 98.25 238 GLY A CA 1
ATOM 1941 C C . GLY A 1 238 ? 0.179 -14.383 -21.562 1 98.25 238 GLY A C 1
ATOM 1942 O O . GLY A 1 238 ? -0.218 -15.516 -21.266 1 98.25 238 GLY A O 1
ATOM 1943 N N . PHE A 1 239 ? 0.244 -13.883 -22.859 1 98.62 239 PHE A N 1
ATOM 1944 C CA . PHE A 1 239 ? -0.188 -14.68 -24 1 98.62 239 PHE A CA 1
ATOM 1945 C C . PHE A 1 239 ? -1.692 -14.922 -23.953 1 98.62 239 PHE A C 1
ATOM 1947 O O . PHE A 1 239 ? -2.17 -15.977 -24.375 1 98.62 239 PHE A O 1
ATOM 1954 N N . PHE A 1 240 ? -2.447 -14.055 -23.281 1 98.62 240 PHE A N 1
ATOM 1955 C CA . PHE A 1 240 ? -3.906 -14.086 -23.25 1 98.62 240 PHE A CA 1
ATOM 1956 C C . PHE A 1 240 ? -4.496 -13.328 -24.438 1 98.62 240 PHE A C 1
ATOM 1958 O O . PHE A 1 240 ? -3.816 -12.508 -25.047 1 98.62 240 PHE A O 1
ATOM 1965 N N . GLU A 1 241 ? -5.711 -13.641 -24.719 1 97.69 241 GLU A N 1
ATOM 1966 C CA . GLU A 1 241 ? -6.402 -12.984 -25.828 1 97.69 241 GLU A CA 1
ATOM 1967 C C . GLU A 1 241 ? -6.816 -11.562 -25.469 1 97.69 241 GLU A C 1
ATOM 1969 O O . GLU A 1 241 ? -6.844 -10.68 -26.312 1 97.69 241 GLU A O 1
ATOM 1974 N N . SER A 1 242 ? -7.16 -11.422 -24.25 1 96.94 242 SER A N 1
ATOM 1975 C CA . SER A 1 242 ? -7.52 -10.125 -23.703 1 96.94 242 SER A CA 1
ATOM 1976 C C . SER A 1 242 ? -7.074 -9.992 -22.25 1 96.94 242 SER A C 1
ATOM 1978 O O . SER A 1 242 ? -6.84 -11 -21.578 1 96.94 242 SER A O 1
ATOM 1980 N N . GLU A 1 243 ? -6.883 -8.805 -21.781 1 93.25 243 GLU A N 1
ATOM 1981 C CA . GLU A 1 243 ? -6.332 -8.602 -20.453 1 93.25 243 GLU A CA 1
ATOM 1982 C C . GLU A 1 243 ? -7.305 -9.086 -19.375 1 93.25 243 GLU A C 1
ATOM 1984 O O . GLU A 1 243 ? -6.887 -9.469 -18.281 1 93.25 243 GLU A O 1
ATOM 1989 N N . ASP A 1 244 ? -8.633 -9.156 -19.719 1 96.19 244 ASP A N 1
ATOM 1990 C CA . ASP A 1 244 ? -9.617 -9.562 -18.734 1 96.19 244 ASP A CA 1
ATOM 1991 C C . ASP A 1 244 ? -10.023 -11.023 -18.922 1 96.19 244 ASP A C 1
ATOM 1993 O O . ASP A 1 244 ? -11.023 -11.477 -18.375 1 96.19 244 ASP A O 1
ATOM 1997 N N . GLN A 1 245 ? -9.281 -11.766 -19.672 1 98.12 245 GLN A N 1
ATOM 1998 C CA . GLN A 1 245 ? -9.641 -13.125 -20.062 1 98.12 245 GLN A CA 1
ATOM 1999 C C . GLN A 1 245 ? -9.93 -13.992 -18.844 1 98.12 245 GLN A C 1
ATOM 2001 O O . GLN A 1 245 ? -10.93 -14.711 -18.812 1 98.12 245 GLN A O 1
ATOM 2006 N N . LEU A 1 246 ? -9.094 -13.922 -17.828 1 98.75 246 LEU A N 1
ATOM 2007 C CA . LEU A 1 246 ? -9.234 -14.789 -16.656 1 98.75 246 LEU A CA 1
ATOM 2008 C C . LEU A 1 246 ? -10.438 -14.367 -15.812 1 98.75 246 LEU A C 1
ATOM 2010 O O . LEU A 1 246 ? -11.07 -15.203 -15.172 1 98.75 246 LEU A O 1
ATOM 2014 N N . LEU A 1 247 ? -10.734 -13.109 -15.797 1 98.44 247 LEU A N 1
ATOM 2015 C CA . LEU A 1 247 ? -11.875 -12.617 -15.031 1 98.44 247 LEU A CA 1
ATOM 2016 C C . LEU A 1 247 ? -13.188 -12.969 -15.727 1 98.44 247 LEU A C 1
ATOM 2018 O O . LEU A 1 247 ? -14.133 -13.43 -15.086 1 98.44 247 LEU A O 1
ATOM 2022 N N . VAL A 1 248 ? -13.266 -12.789 -17.031 1 97.31 248 VAL A N 1
ATOM 2023 C CA . VAL A 1 248 ? -14.516 -12.984 -17.781 1 97.31 248 VAL A CA 1
ATOM 2024 C C . VAL A 1 248 ? -14.859 -14.469 -17.828 1 97.31 248 VAL A C 1
ATOM 2026 O O . VAL A 1 248 ? -16.031 -14.836 -17.891 1 97.31 248 VAL A O 1
ATOM 2029 N N . ASN A 1 249 ? -13.898 -15.328 -17.703 1 98.5 249 ASN A N 1
ATOM 2030 C CA . ASN A 1 249 ? -14.125 -16.766 -17.812 1 98.5 249 ASN A CA 1
ATOM 2031 C C . ASN A 1 249 ? -14.359 -17.422 -16.453 1 98.5 249 ASN A C 1
ATOM 2033 O O . ASN A 1 249 ? -14.422 -18.641 -16.344 1 98.5 249 ASN A O 1
ATOM 2037 N N . VAL A 1 250 ? -14.508 -16.656 -15.453 1 98.5 250 VAL A N 1
ATOM 2038 C CA . VAL A 1 250 ? -14.711 -17.188 -14.109 1 98.5 250 VAL A CA 1
ATOM 2039 C C . VAL A 1 250 ? -15.984 -18.031 -14.086 1 98.5 250 VAL A C 1
ATOM 2041 O O . VAL A 1 250 ? -16.078 -19 -13.32 1 98.5 250 VAL A O 1
ATOM 2044 N N . GLN A 1 251 ? -16.922 -17.781 -14.906 1 98.19 251 GLN A N 1
ATOM 2045 C CA . GLN A 1 251 ? -18.188 -18.516 -14.953 1 98.19 251 GLN A CA 1
ATOM 2046 C C . GLN A 1 251 ? -17.953 -20 -15.195 1 98.19 251 GLN A C 1
ATOM 2048 O O . GLN A 1 251 ? -18.734 -20.844 -14.766 1 98.19 251 GLN A O 1
ATOM 2053 N N . ARG A 1 252 ? -16.844 -20.328 -15.797 1 98.44 252 ARG A N 1
ATOM 2054 C CA . ARG A 1 252 ? -16.531 -21.703 -16.141 1 98.44 252 ARG A CA 1
ATOM 2055 C C . ARG A 1 252 ? -16.156 -22.516 -14.906 1 98.44 252 ARG A C 1
ATOM 2057 O O . ARG A 1 252 ? -16.156 -23.734 -14.938 1 98.44 252 ARG A O 1
ATOM 2064 N N . ILE A 1 253 ? -15.875 -21.781 -13.828 1 98.75 253 ILE A N 1
ATOM 2065 C CA . ILE A 1 253 ? -15.305 -22.531 -12.711 1 98.75 253 ILE A CA 1
ATOM 2066 C C . ILE A 1 253 ? -16.031 -22.156 -11.422 1 98.75 253 ILE A C 1
ATOM 2068 O O . ILE A 1 253 ? -15.609 -22.531 -10.328 1 98.75 253 ILE A O 1
ATOM 2072 N N . ARG A 1 254 ? -17.109 -21.469 -11.469 1 98.25 254 ARG A N 1
ATOM 2073 C CA . ARG A 1 254 ? -17.828 -21 -10.297 1 98.25 254 ARG A CA 1
ATOM 2074 C C . ARG A 1 254 ? -18.328 -22.156 -9.445 1 98.25 254 ARG A C 1
ATOM 2076 O O . ARG A 1 254 ? -18.531 -22.016 -8.234 1 98.25 254 ARG A O 1
ATOM 2083 N N . HIS A 1 255 ? -18.578 -23.234 -10.109 1 98.19 255 HIS A N 1
ATOM 2084 C CA . HIS A 1 255 ? -19.125 -24.391 -9.414 1 98.19 255 HIS A CA 1
ATOM 2085 C C . HIS A 1 255 ? -18.062 -25.109 -8.602 1 98.19 255 HIS A C 1
ATOM 2087 O O . HIS A 1 255 ? -18.375 -25.938 -7.758 1 98.19 255 HIS A O 1
ATOM 2093 N N . ILE A 1 256 ? -16.766 -24.859 -8.82 1 98.62 256 ILE A N 1
ATOM 2094 C CA . ILE A 1 256 ? -15.672 -25.531 -8.141 1 98.62 256 ILE A CA 1
ATOM 2095 C C . ILE A 1 256 ? -15.422 -24.875 -6.785 1 98.62 256 ILE A C 1
ATOM 2097 O O . ILE A 1 256 ? -15.297 -23.656 -6.691 1 98.62 256 ILE A O 1
ATOM 2101 N N . PRO A 1 257 ? -15.398 -25.672 -5.645 1 98.62 257 PRO A N 1
ATOM 2102 C CA . PRO A 1 257 ? -15.039 -25.078 -4.355 1 98.62 257 PRO A CA 1
ATOM 2103 C C . PRO A 1 257 ? -13.727 -24.297 -4.418 1 98.62 257 PRO A C 1
ATOM 2105 O O . PRO A 1 257 ? -12.742 -24.766 -4.98 1 98.62 257 PRO A O 1
ATOM 2108 N N . ALA A 1 258 ? -13.742 -23.031 -3.867 1 98.88 258 ALA A N 1
ATOM 2109 C CA . ALA A 1 258 ? -12.555 -22.203 -4.004 1 98.88 258 ALA A CA 1
ATOM 2110 C C . ALA A 1 258 ? -12.383 -21.281 -2.799 1 98.88 258 ALA A C 1
ATOM 2112 O O . ALA A 1 258 ? -13.375 -20.859 -2.188 1 98.88 258 ALA A O 1
ATOM 2113 N N . ALA A 1 259 ? -11.188 -21.031 -2.455 1 98.88 259 ALA A N 1
ATOM 2114 C CA . ALA A 1 259 ? -10.82 -20.047 -1.444 1 98.88 259 ALA A CA 1
ATOM 2115 C C . ALA A 1 259 ? -9.711 -19.125 -1.956 1 98.88 259 ALA A C 1
ATOM 2117 O O . ALA A 1 259 ? -8.797 -19.562 -2.648 1 98.88 259 ALA A O 1
ATOM 2118 N N . ILE A 1 260 ? -9.859 -17.875 -1.656 1 98.94 260 ILE A N 1
ATOM 2119 C CA . ILE A 1 260 ? -8.906 -16.828 -2.016 1 98.94 260 ILE A CA 1
ATOM 2120 C C . ILE A 1 260 ? -8.336 -16.188 -0.751 1 98.94 260 ILE A C 1
ATOM 2122 O O . ILE A 1 260 ? -9.078 -15.656 0.076 1 98.94 260 ILE A O 1
ATOM 2126 N N . VAL A 1 261 ? -7.031 -16.281 -0.547 1 98.94 261 VAL A N 1
ATOM 2127 C CA . VAL A 1 261 ? -6.348 -15.641 0.578 1 98.94 261 VAL A CA 1
ATOM 2128 C C . VAL A 1 261 ? -5.52 -14.461 0.083 1 98.94 261 VAL A C 1
ATOM 2130 O O . VAL A 1 261 ? -4.715 -14.602 -0.839 1 98.94 261 VAL A O 1
ATOM 2133 N N . GLN A 1 262 ? -5.699 -13.289 0.632 1 98.94 262 GLN A N 1
ATOM 2134 C CA . GLN A 1 262 ? -5.066 -12.062 0.166 1 98.94 262 GLN A CA 1
ATOM 2135 C C . GLN A 1 262 ? -4.551 -11.227 1.336 1 98.94 262 GLN A C 1
ATOM 2137 O O . GLN A 1 262 ? -5.27 -11.016 2.314 1 98.94 262 GLN A O 1
ATOM 2142 N N . GLY A 1 263 ? -3.279 -10.883 1.29 1 98.88 263 GLY A N 1
ATOM 2143 C CA . GLY A 1 263 ? -2.799 -9.883 2.23 1 98.88 263 GLY A CA 1
ATOM 2144 C C . GLY A 1 263 ? -3.299 -8.484 1.919 1 98.88 263 GLY A C 1
ATOM 2145 O O . GLY A 1 263 ? -3.291 -8.055 0.762 1 98.88 263 GLY A O 1
ATOM 2146 N N . ARG A 1 264 ? -3.707 -7.805 2.926 1 98.81 264 ARG A N 1
ATOM 2147 C CA . ARG A 1 264 ? -4.184 -6.438 2.744 1 98.81 264 ARG A CA 1
ATOM 2148 C C . ARG A 1 264 ? -3.117 -5.566 2.088 1 98.81 264 ARG A C 1
ATOM 2150 O O . ARG A 1 264 ? -3.422 -4.758 1.211 1 98.81 264 ARG A O 1
ATOM 2157 N N . TYR A 1 265 ? -1.907 -5.715 2.479 1 98.81 265 TYR A N 1
ATOM 2158 C CA . TYR A 1 265 ? -0.81 -4.863 2.033 1 98.81 265 TYR A CA 1
ATOM 2159 C C . TYR A 1 265 ? 0.089 -5.605 1.049 1 98.81 265 TYR A C 1
ATOM 2161 O O . TYR A 1 265 ? 1.305 -5.398 1.033 1 98.81 265 TYR A O 1
ATOM 2169 N N . ASP A 1 266 ? -0.491 -6.551 0.341 1 98.88 266 ASP A N 1
ATOM 2170 C CA . ASP A 1 266 ? 0.165 -7.125 -0.83 1 98.88 266 ASP A CA 1
ATOM 2171 C C . ASP A 1 266 ? 0.357 -6.078 -1.923 1 98.88 266 ASP A C 1
ATOM 2173 O O . ASP A 1 266 ? -0.555 -5.82 -2.713 1 98.88 266 ASP A O 1
ATOM 2177 N N . VAL A 1 267 ? 1.571 -5.547 -2.021 1 98.81 267 VAL A N 1
ATOM 2178 C CA . VAL A 1 267 ? 1.788 -4.488 -3.002 1 98.81 267 VAL A CA 1
ATOM 2179 C C . VAL A 1 267 ? 2.318 -5.09 -4.301 1 98.81 267 VAL A C 1
ATOM 2181 O O . VAL A 1 267 ? 2.365 -4.414 -5.332 1 98.81 267 VAL A O 1
ATOM 2184 N N . VAL A 1 268 ? 2.707 -6.367 -4.266 1 98.88 268 VAL A N 1
ATOM 2185 C CA . VAL A 1 268 ? 3.139 -7.055 -5.477 1 98.88 268 VAL A CA 1
ATOM 2186 C C . VAL A 1 268 ? 1.928 -7.379 -6.348 1 98.88 268 VAL A C 1
ATOM 2188 O O . VAL A 1 268 ? 1.923 -7.086 -7.547 1 98.88 268 VAL A O 1
ATOM 2191 N N . CYS A 1 269 ? 0.95 -7.992 -5.766 1 98.88 269 CYS A N 1
ATOM 2192 C CA . CYS A 1 269 ? -0.366 -8.25 -6.34 1 98.88 269 CYS A CA 1
ATOM 2193 C C . CYS A 1 269 ? -1.465 -7.641 -5.477 1 98.88 269 CYS A C 1
ATOM 2195 O O . CYS A 1 269 ? -2.041 -8.32 -4.625 1 98.88 269 CYS A O 1
ATOM 2197 N N . PRO A 1 270 ? -1.823 -6.438 -5.73 1 98.69 270 PRO A N 1
ATOM 2198 C CA . PRO A 1 270 ? -2.656 -5.688 -4.789 1 98.69 270 PRO A CA 1
ATOM 2199 C C . PRO A 1 270 ? -4.059 -6.277 -4.641 1 98.69 270 PRO A C 1
ATOM 2201 O O . PRO A 1 270 ? -4.547 -6.945 -5.555 1 98.69 270 PRO A O 1
ATOM 2204 N N . MET A 1 271 ? -4.68 -5.965 -3.598 1 98.56 271 MET A N 1
ATOM 2205 C CA . MET A 1 271 ? -5.961 -6.504 -3.145 1 98.56 271 MET A CA 1
ATOM 2206 C C . MET A 1 271 ? -7.055 -6.25 -4.176 1 98.56 271 MET A C 1
ATOM 2208 O O . MET A 1 271 ? -8.016 -7.02 -4.27 1 98.56 271 MET A O 1
ATOM 2212 N N . LYS A 1 272 ? -6.926 -5.238 -4.984 1 98.62 272 LYS A N 1
ATOM 2213 C CA . LYS A 1 272 ? -7.926 -4.879 -5.984 1 98.62 272 LYS A CA 1
ATOM 2214 C C . LYS A 1 272 ? -8.305 -6.082 -6.84 1 98.62 272 LYS A C 1
ATOM 2216 O O . LYS A 1 272 ? -9.492 -6.32 -7.098 1 98.62 272 LYS A O 1
ATOM 2221 N N . THR A 1 273 ? -7.332 -6.836 -7.289 1 98.62 273 THR A N 1
ATOM 2222 C CA . THR A 1 273 ? -7.582 -7.953 -8.195 1 98.62 273 THR A CA 1
ATOM 2223 C C . THR A 1 273 ? -8.32 -9.078 -7.473 1 98.62 273 THR A C 1
ATOM 2225 O O . THR A 1 273 ? -9.25 -9.672 -8.023 1 98.62 273 THR A O 1
ATOM 2228 N N . ALA A 1 274 ? -7.902 -9.375 -6.266 1 98.88 274 ALA A N 1
ATOM 2229 C CA . ALA A 1 274 ? -8.609 -10.375 -5.469 1 98.88 274 ALA A CA 1
ATOM 2230 C C . ALA A 1 274 ? -10.055 -9.953 -5.227 1 98.88 274 ALA A C 1
ATOM 2232 O O . ALA A 1 274 ? -10.969 -10.789 -5.277 1 98.88 274 ALA A O 1
ATOM 2233 N N . TRP A 1 275 ? -10.266 -8.703 -4.934 1 98.69 275 TRP A N 1
ATOM 2234 C CA . TRP A 1 275 ? -11.594 -8.156 -4.68 1 98.69 275 TRP A CA 1
ATOM 2235 C C . TRP A 1 275 ? -12.484 -8.297 -5.906 1 98.69 275 TRP A C 1
ATOM 2237 O O . TRP A 1 275 ? -13.625 -8.75 -5.801 1 98.69 275 TRP A O 1
ATOM 2247 N N . GLU A 1 276 ? -11.961 -7.922 -7.055 1 98.5 276 GLU A N 1
ATOM 2248 C CA . GLU A 1 276 ? -12.719 -8.016 -8.297 1 98.5 276 GLU A CA 1
ATOM 2249 C C . GLU A 1 276 ? -13.023 -9.469 -8.648 1 98.5 276 GLU A C 1
ATOM 2251 O O . GLU A 1 276 ? -14.117 -9.773 -9.141 1 98.5 276 GLU A O 1
ATOM 2256 N N . LEU A 1 277 ? -12.031 -10.344 -8.398 1 98.81 277 LEU A N 1
ATOM 2257 C CA . LEU A 1 277 ? -12.273 -11.766 -8.609 1 98.81 277 LEU A CA 1
ATOM 2258 C C . LEU A 1 277 ? -13.406 -12.266 -7.715 1 98.81 277 LEU A C 1
ATOM 2260 O O . LEU A 1 277 ? -14.289 -13 -8.172 1 98.81 277 LEU A O 1
ATOM 2264 N N . HIS A 1 278 ? -13.406 -11.898 -6.488 1 98.56 278 HIS A N 1
ATOM 2265 C CA . HIS A 1 278 ? -14.438 -12.305 -5.543 1 98.56 278 HIS A CA 1
ATOM 2266 C C . HIS A 1 278 ? -15.805 -11.781 -5.969 1 98.56 278 HIS A C 1
ATOM 2268 O O . HIS A 1 278 ? -16.812 -12.484 -5.84 1 98.56 278 HIS A O 1
ATOM 2274 N N . GLN A 1 279 ? -15.836 -10.555 -6.414 1 98 279 GLN A N 1
ATOM 2275 C CA . GLN A 1 279 ? -17.094 -10 -6.895 1 98 279 GLN A CA 1
ATOM 2276 C C . GLN A 1 279 ? -17.656 -10.828 -8.055 1 98 279 GLN A C 1
ATOM 2278 O O . GLN A 1 279 ? -18.875 -11.016 -8.156 1 98 279 GLN A O 1
ATOM 2283 N N . ALA A 1 280 ? -16.797 -11.344 -8.93 1 98.25 280 ALA A N 1
ATOM 2284 C CA . ALA A 1 280 ? -17.203 -12.164 -10.07 1 98.25 280 ALA A CA 1
ATOM 2285 C C . ALA A 1 280 ? -17.469 -13.609 -9.641 1 98.25 280 ALA A C 1
ATOM 2287 O O . ALA A 1 280 ? -18.141 -14.359 -10.344 1 98.25 280 ALA A O 1
ATOM 2288 N N . TRP A 1 281 ? -16.922 -13.992 -8.531 1 98.62 281 TRP A N 1
ATOM 2289 C CA . TRP A 1 281 ? -16.953 -15.352 -8.008 1 98.62 281 TRP A CA 1
ATOM 2290 C C . TRP A 1 281 ? -17.344 -15.359 -6.531 1 98.62 281 TRP A C 1
ATOM 2292 O O . TRP A 1 281 ? -16.562 -15.789 -5.68 1 98.62 281 TRP A O 1
ATOM 2302 N N . PRO A 1 282 ? -18.625 -14.945 -6.238 1 98.19 282 PRO A N 1
ATOM 2303 C CA . PRO A 1 282 ? -19.031 -14.773 -4.84 1 98.19 282 PRO A CA 1
ATOM 2304 C C . PRO A 1 282 ? -19.047 -16.094 -4.07 1 98.19 282 PRO A C 1
ATOM 2306 O O . PRO A 1 282 ? -19 -16.078 -2.836 1 98.19 282 PRO A O 1
ATOM 2309 N N . GLU A 1 283 ? -19.062 -17.234 -4.836 1 98.44 283 GLU A N 1
ATOM 2310 C CA . GLU A 1 283 ? -19.062 -18.547 -4.195 1 98.44 283 GLU A CA 1
ATOM 2311 C C . GLU A 1 283 ? -17.703 -18.859 -3.578 1 98.44 283 GLU A C 1
ATOM 2313 O O . GLU A 1 283 ? -17.609 -19.672 -2.656 1 98.44 283 GLU A O 1
ATOM 2318 N N . ALA A 1 284 ? -16.656 -18.281 -4.102 1 98.56 284 ALA A N 1
ATOM 2319 C CA . ALA A 1 284 ? -15.32 -18.484 -3.547 1 98.56 284 ALA A CA 1
ATOM 2320 C C . ALA A 1 284 ? -15.148 -17.734 -2.23 1 98.56 284 ALA A C 1
ATOM 2322 O O . ALA A 1 284 ? -15.508 -16.562 -2.131 1 98.56 284 ALA A O 1
ATOM 2323 N N . GLU A 1 285 ? -14.648 -18.406 -1.235 1 98.5 285 GLU A N 1
ATOM 2324 C CA . GLU A 1 285 ? -14.352 -17.734 0.034 1 98.5 285 GLU A CA 1
ATOM 2325 C C . GLU A 1 285 ? -13.195 -16.766 -0.108 1 98.5 285 GLU A C 1
ATOM 2327 O O . GLU A 1 285 ? -12.141 -17.109 -0.654 1 98.5 285 GLU A O 1
ATOM 2332 N N . LEU A 1 286 ? -13.422 -15.523 0.319 1 98.81 286 LEU A N 1
ATOM 2333 C CA . LEU A 1 286 ? -12.344 -14.547 0.337 1 98.81 286 LEU A CA 1
ATOM 2334 C C . LEU A 1 286 ? -11.875 -14.273 1.765 1 98.81 286 LEU A C 1
ATOM 2336 O O . LEU A 1 286 ? -12.68 -13.906 2.625 1 98.81 286 LEU A O 1
ATOM 2340 N N . ILE A 1 287 ? -10.617 -14.484 2.07 1 98.81 287 ILE A N 1
ATOM 2341 C CA . ILE A 1 287 ? -10 -14.219 3.365 1 98.81 287 ILE A CA 1
ATOM 2342 C C . ILE A 1 287 ? -8.93 -13.141 3.215 1 98.81 287 ILE A C 1
ATOM 2344 O O . ILE A 1 287 ? -7.914 -13.359 2.549 1 98.81 287 ILE A O 1
ATOM 2348 N N . ILE A 1 288 ? -9.156 -12.016 3.791 1 98.81 288 ILE A N 1
ATOM 2349 C CA . ILE A 1 288 ? -8.203 -10.914 3.766 1 98.81 288 ILE A CA 1
ATOM 2350 C C . ILE A 1 288 ? -7.41 -10.883 5.07 1 98.81 288 ILE A C 1
ATOM 2352 O O . ILE A 1 288 ? -7.992 -10.789 6.156 1 98.81 288 ILE A O 1
ATOM 2356 N N . ILE A 1 289 ? -6.145 -11.039 5.016 1 98.75 289 ILE A N 1
ATOM 2357 C CA . ILE A 1 289 ? -5.277 -10.93 6.184 1 98.75 289 ILE A CA 1
ATOM 2358 C C . ILE A 1 289 ? -4.855 -9.469 6.371 1 98.75 289 ILE A C 1
ATOM 2360 O O . ILE A 1 289 ? -4.109 -8.93 5.555 1 98.75 289 ILE A O 1
ATOM 2364 N N . PRO A 1 290 ? -5.246 -8.82 7.434 1 98.06 290 PRO A N 1
ATOM 2365 C CA . PRO A 1 290 ? -5.172 -7.367 7.543 1 98.06 290 PRO A CA 1
ATOM 2366 C C . PRO A 1 290 ? -3.738 -6.859 7.695 1 98.06 290 PRO A C 1
ATOM 2368 O O . PRO A 1 290 ? -3.471 -5.676 7.465 1 98.06 290 PRO A O 1
ATOM 2371 N N . ASP A 1 291 ? -2.807 -7.691 8.172 1 98.06 291 ASP A N 1
ATOM 2372 C CA . ASP A 1 291 ? -1.432 -7.273 8.422 1 98.06 291 ASP A CA 1
ATOM 2373 C C . ASP A 1 291 ? -0.441 -8.18 7.699 1 98.06 291 ASP A C 1
ATOM 2375 O O . ASP A 1 291 ? 0.519 -8.664 8.297 1 98.06 291 ASP A O 1
ATOM 2379 N N . ALA A 1 292 ? -0.666 -8.297 6.371 1 98.69 292 ALA A N 1
ATOM 2380 C CA . ALA A 1 292 ? 0.203 -9.172 5.59 1 98.69 292 ALA A CA 1
ATOM 2381 C C . ALA A 1 292 ? 0.484 -8.586 4.211 1 98.69 292 ALA A C 1
ATOM 2383 O O . ALA A 1 292 ? -0.356 -7.879 3.648 1 98.69 292 ALA A O 1
ATOM 2384 N N . GLY A 1 293 ? 1.71 -8.93 3.754 1 98.69 293 GLY A N 1
ATOM 2385 C CA . GLY A 1 293 ? 2.088 -8.625 2.383 1 98.69 293 GLY A CA 1
ATOM 2386 C C . GLY A 1 293 ? 1.765 -9.734 1.408 1 98.69 293 GLY A C 1
ATOM 2387 O O . GLY A 1 293 ? 0.681 -10.32 1.462 1 98.69 293 GLY A O 1
ATOM 2388 N N . HIS A 1 294 ? 2.629 -10.016 0.511 1 98.81 294 HIS A N 1
ATOM 2389 C CA . HIS A 1 294 ? 2.404 -10.875 -0.647 1 98.81 294 HIS A CA 1
ATOM 2390 C C . HIS A 1 294 ? 2.779 -12.32 -0.344 1 98.81 294 HIS A C 1
ATOM 2392 O O . HIS A 1 294 ? 2.166 -13.25 -0.875 1 98.81 294 HIS A O 1
ATOM 2398 N N . SER A 1 295 ? 3.707 -12.555 0.539 1 98.25 295 SER A N 1
ATOM 2399 C CA . SER A 1 295 ? 4.359 -13.852 0.693 1 98.25 295 SER A CA 1
ATOM 2400 C C . SER A 1 295 ? 3.434 -14.859 1.366 1 98.25 295 SER A C 1
ATOM 2402 O O . SER A 1 295 ? 2.705 -14.516 2.299 1 98.25 295 SER A O 1
ATOM 2404 N N . MET A 1 296 ? 3.514 -16.078 0.977 1 97.44 296 MET A N 1
ATOM 2405 C CA . MET A 1 296 ? 2.719 -17.141 1.584 1 97.44 296 MET A CA 1
ATOM 2406 C C . MET A 1 296 ? 3.18 -17.422 3.012 1 97.44 296 MET A C 1
ATOM 2408 O O . MET A 1 296 ? 2.455 -18.031 3.795 1 97.44 296 MET A O 1
ATOM 2412 N N . SER A 1 297 ? 4.426 -16.922 3.305 1 97.25 297 SER A N 1
ATOM 2413 C CA . SER A 1 297 ? 4.973 -17.219 4.625 1 97.25 297 SER A CA 1
ATOM 2414 C C . SER A 1 297 ? 4.574 -16.141 5.637 1 97.25 297 SER A C 1
ATOM 2416 O O . SER A 1 297 ? 4.977 -16.203 6.801 1 97.25 297 SER A O 1
ATOM 2418 N N . GLU A 1 298 ? 3.852 -15.07 5.184 1 98.12 298 GLU A N 1
ATOM 2419 C CA . GLU A 1 298 ? 3.244 -14.211 6.191 1 98.12 298 GLU A CA 1
ATOM 2420 C C . GLU A 1 298 ? 2.453 -15.023 7.215 1 98.12 298 GLU A C 1
ATOM 2422 O O . GLU A 1 298 ? 1.666 -15.891 6.844 1 98.12 298 GLU A O 1
ATOM 2427 N N . PRO A 1 299 ? 2.604 -14.75 8.508 1 97.62 299 PRO A N 1
ATOM 2428 C CA . PRO A 1 299 ? 1.998 -15.609 9.523 1 97.62 299 PRO A CA 1
ATOM 2429 C C . PRO A 1 299 ? 0.5 -15.812 9.312 1 97.62 299 PRO A C 1
ATOM 2431 O O . PRO A 1 299 ? 0.012 -16.938 9.359 1 97.62 299 PRO A O 1
ATOM 2434 N N . GLY A 1 300 ? -0.233 -14.695 9.055 1 98.44 300 GLY A N 1
ATOM 2435 C CA . GLY A 1 300 ? -1.669 -14.82 8.859 1 98.44 300 GLY A CA 1
ATOM 2436 C C . GLY A 1 300 ? -2.037 -15.562 7.59 1 98.44 300 GLY A C 1
ATOM 2437 O O . GLY A 1 300 ? -3.018 -16.312 7.562 1 98.44 300 GLY A O 1
ATOM 2438 N N . ILE A 1 301 ? -1.309 -15.398 6.535 1 98.69 301 ILE A N 1
ATOM 2439 C CA . ILE A 1 301 ? -1.556 -16.078 5.27 1 98.69 301 ILE A CA 1
ATOM 2440 C C . ILE A 1 301 ? -1.246 -17.562 5.422 1 98.69 301 ILE A C 1
ATOM 2442 O O . ILE A 1 301 ? -2.027 -18.422 4.988 1 98.69 301 ILE A O 1
ATOM 2446 N N . GLN A 1 302 ? -0.093 -17.859 6.027 1 98.5 302 GLN A N 1
ATOM 2447 C CA . GLN A 1 302 ? 0.299 -19.234 6.266 1 98.5 302 GLN A CA 1
ATOM 2448 C C . GLN A 1 302 ? -0.797 -20 7.008 1 98.5 302 GLN A C 1
ATOM 2450 O O . GLN A 1 302 ? -1.184 -21.094 6.602 1 98.5 302 GLN A O 1
ATOM 2455 N N . LYS A 1 303 ? -1.283 -19.422 8.07 1 98.62 303 LYS A N 1
ATOM 2456 C CA . LYS A 1 303 ? -2.338 -20.047 8.859 1 98.62 303 LYS A CA 1
ATOM 2457 C C . LYS A 1 303 ? -3.59 -20.281 8.023 1 98.62 303 LYS A C 1
ATOM 2459 O O . LYS A 1 303 ? -4.188 -21.359 8.078 1 98.62 303 LYS A O 1
ATOM 2464 N N . ALA A 1 304 ? -4 -19.266 7.258 1 98.75 304 ALA A N 1
ATOM 2465 C CA . ALA A 1 304 ? -5.207 -19.375 6.445 1 98.75 304 ALA A CA 1
ATOM 2466 C C . ALA A 1 304 ? -5.07 -20.484 5.398 1 98.75 304 ALA A C 1
ATOM 2468 O O . ALA A 1 304 ? -6.008 -21.25 5.172 1 98.75 304 ALA A O 1
ATOM 2469 N N . LEU A 1 305 ? -3.932 -20.547 4.781 1 98.75 305 LEU A N 1
ATOM 2470 C CA . LEU A 1 305 ? -3.711 -21.531 3.736 1 98.75 305 LEU A CA 1
ATOM 2471 C C . LEU A 1 305 ? -3.73 -22.938 4.312 1 98.75 305 LEU A C 1
ATOM 2473 O O . LEU A 1 305 ? -4.281 -23.859 3.699 1 98.75 305 LEU A O 1
ATOM 2477 N N . ILE A 1 306 ? -3.121 -23.141 5.465 1 98.62 306 ILE A N 1
ATOM 2478 C CA . ILE A 1 306 ? -3.105 -24.453 6.105 1 98.62 306 ILE A CA 1
ATOM 2479 C C . ILE A 1 306 ? -4.523 -24.844 6.516 1 98.62 306 ILE A C 1
ATOM 2481 O O . ILE A 1 306 ? -4.945 -25.984 6.301 1 98.62 306 ILE A O 1
ATOM 2485 N N . ASP A 1 307 ? -5.281 -23.891 7.098 1 98.38 307 ASP A N 1
ATOM 2486 C CA . ASP A 1 307 ? -6.66 -24.156 7.5 1 98.38 307 ASP A CA 1
ATOM 2487 C C . ASP A 1 307 ? -7.512 -24.562 6.297 1 98.38 307 ASP A C 1
ATOM 2489 O O . ASP A 1 307 ? -8.312 -25.5 6.387 1 98.38 307 ASP A O 1
ATOM 2493 N N . ILE A 1 308 ? -7.367 -23.859 5.203 1 98.38 308 ILE A N 1
ATOM 2494 C CA . ILE A 1 308 ? -8.141 -24.156 3.998 1 98.38 308 ILE A CA 1
ATOM 2495 C C . ILE A 1 308 ? -7.723 -25.5 3.428 1 98.38 308 ILE A C 1
ATOM 2497 O O . ILE A 1 308 ? -8.57 -26.281 2.988 1 98.38 308 ILE A O 1
ATOM 2501 N N . SER A 1 309 ? -6.387 -25.734 3.363 1 98.31 309 SER A N 1
ATOM 2502 C CA . SER A 1 309 ? -5.891 -27.016 2.885 1 98.31 309 SER A CA 1
ATOM 2503 C C . SER A 1 309 ? -6.473 -28.172 3.695 1 98.31 309 SER A C 1
ATOM 2505 O O . SER A 1 309 ? -6.844 -29.203 3.137 1 98.31 309 SER A O 1
ATOM 2507 N N . ASP A 1 310 ? -6.543 -28.016 5.016 1 98 310 ASP A N 1
ATOM 2508 C CA . ASP A 1 310 ? -7.125 -29.031 5.883 1 98 310 ASP A CA 1
ATOM 2509 C C . ASP A 1 310 ? -8.609 -29.234 5.574 1 98 310 ASP A C 1
ATOM 2511 O O . ASP A 1 310 ? -9.094 -30.375 5.531 1 98 310 ASP A O 1
ATOM 2515 N N . LYS A 1 311 ? -9.273 -28.125 5.395 1 97.69 311 LYS A N 1
ATOM 2516 C CA . LYS A 1 311 ? -10.695 -28.188 5.059 1 97.69 311 LYS A CA 1
ATOM 2517 C C . LYS A 1 311 ? -10.914 -28.891 3.729 1 97.69 311 LYS A C 1
ATOM 2519 O O . LYS A 1 311 ? -11.852 -29.688 3.592 1 97.69 311 LYS A O 1
ATOM 2524 N N . PHE A 1 312 ? -10.062 -28.656 2.73 1 98.19 312 PHE A N 1
ATOM 2525 C CA . PHE A 1 312 ? -10.234 -29.172 1.378 1 98.19 312 PHE A CA 1
ATOM 2526 C C . PHE A 1 312 ? -9.82 -30.641 1.296 1 98.19 312 PHE A C 1
ATOM 2528 O O . PHE A 1 312 ? -10.156 -31.328 0.332 1 98.19 312 PHE A O 1
ATOM 2535 N N . ALA A 1 313 ? -9.117 -31.078 2.299 1 97.06 313 ALA A N 1
ATOM 2536 C CA . ALA A 1 313 ? -8.711 -32.5 2.312 1 97.06 313 ALA A CA 1
ATOM 2537 C C . ALA A 1 313 ? -9.914 -33.406 2.428 1 97.06 313 ALA A C 1
ATOM 2539 O O . ALA A 1 313 ? -9.828 -34.594 2.1 1 97.06 313 ALA A O 1
ATOM 2540 N N . THR A 1 314 ? -11.055 -32.844 2.857 1 91.44 314 THR A N 1
ATOM 2541 C CA . THR A 1 314 ? -12.25 -33.656 3.07 1 91.44 314 THR A CA 1
ATOM 2542 C C . THR A 1 314 ? -13.297 -33.375 2.002 1 91.44 314 THR A C 1
ATOM 2544 O O . THR A 1 314 ? -14.453 -33.781 2.121 1 91.44 314 THR A O 1
ATOM 2547 N N . LEU A 1 315 ? -13.047 -32.594 1.077 1 85.81 315 LEU A N 1
ATOM 2548 C CA . LEU A 1 315 ? -13.977 -32.344 -0.011 1 85.81 315 LEU A CA 1
ATOM 2549 C C . LEU A 1 315 ? -14.266 -33.594 -0.809 1 85.81 315 LEU A C 1
ATOM 2551 O O . LEU A 1 315 ? -13.391 -34.469 -0.939 1 85.81 315 LEU A O 1
ATOM 2555 N N . MET B 1 1 ? 8.688 1.488 25.391 1 46.62 1 MET B N 1
ATOM 2556 C CA . MET B 1 1 ? 7.902 2.217 24.391 1 46.62 1 MET B CA 1
ATOM 2557 C C . MET B 1 1 ? 7.391 3.535 24.969 1 46.62 1 MET B C 1
ATOM 2559 O O . MET B 1 1 ? 6.848 3.566 26.078 1 46.62 1 MET B O 1
ATOM 2563 N N . SER B 1 2 ? 8.016 4.602 24.484 1 66.75 2 SER B N 1
ATOM 2564 C CA . SER B 1 2 ? 7.633 5.832 25.172 1 66.75 2 SER B CA 1
ATOM 2565 C C . SER B 1 2 ? 6.117 6.012 25.188 1 66.75 2 SER B C 1
ATOM 2567 O O . SER B 1 2 ? 5.465 5.867 24.156 1 66.75 2 SER B O 1
ATOM 2569 N N . GLN B 1 3 ? 5.496 5.855 26.234 1 86.44 3 GLN B N 1
ATOM 2570 C CA . GLN B 1 3 ? 4.07 6.047 26.484 1 86.44 3 GLN B CA 1
ATOM 2571 C C . GLN B 1 3 ? 3.705 7.531 26.438 1 86.44 3 GLN B C 1
ATOM 2573 O O . GLN B 1 3 ? 4.559 8.391 26.656 1 86.44 3 GLN B O 1
ATOM 2578 N N . LEU B 1 4 ? 2.576 7.879 25.906 1 96.75 4 LEU B N 1
ATOM 2579 C CA . LEU B 1 4 ? 2.039 9.234 25.969 1 96.75 4 LEU B CA 1
ATOM 2580 C C . LEU B 1 4 ? 2.209 9.828 27.359 1 96.75 4 LEU B C 1
ATOM 2582 O O . LEU B 1 4 ? 2.098 9.109 28.359 1 96.75 4 LEU B O 1
ATOM 2586 N N . TYR B 1 5 ? 2.498 11.078 27.422 1 98.31 5 TYR B N 1
ATOM 2587 C CA . TYR B 1 5 ? 2.486 11.781 28.703 1 98.31 5 TYR B CA 1
ATOM 2588 C C . TYR B 1 5 ? 1.075 11.836 29.281 1 98.31 5 TYR B C 1
ATOM 2590 O O . TYR B 1 5 ? 0.095 11.648 28.562 1 98.31 5 TYR B O 1
ATOM 2598 N N . PRO B 1 6 ? 0.903 12.023 30.594 1 96.94 6 PRO B N 1
ATOM 2599 C CA . PRO B 1 6 ? -0.431 12.078 31.203 1 96.94 6 PRO B CA 1
ATOM 2600 C C . PRO B 1 6 ? -1.314 13.156 30.578 1 96.94 6 PRO B C 1
ATOM 2602 O O . PRO B 1 6 ? -0.806 14.172 30.094 1 96.94 6 PRO B O 1
ATOM 2605 N N . PRO B 1 7 ? -2.623 12.898 30.609 1 97.38 7 PRO B N 1
ATOM 2606 C CA . PRO B 1 7 ? -3.52 13.945 30.109 1 97.38 7 PRO B CA 1
ATOM 2607 C C . PRO B 1 7 ? -3.428 15.234 30.922 1 97.38 7 PRO B C 1
ATOM 2609 O O . PRO B 1 7 ? -3.291 15.195 32.156 1 97.38 7 PRO B O 1
ATOM 2612 N N . ILE B 1 8 ? -3.461 16.344 30.266 1 97.81 8 ILE B N 1
ATOM 2613 C CA . ILE B 1 8 ? -3.457 17.641 30.922 1 97.81 8 ILE B CA 1
ATOM 2614 C C . ILE B 1 8 ? -4.527 18.531 30.297 1 97.81 8 ILE B C 1
ATOM 2616 O O . ILE B 1 8 ? -4.965 18.297 29.172 1 97.81 8 ILE B O 1
ATOM 2620 N N . GLU B 1 9 ? -4.953 19.531 31.031 1 98.19 9 GLU B N 1
ATOM 2621 C CA . GLU B 1 9 ? -5.895 20.531 30.547 1 98.19 9 GLU B CA 1
ATOM 2622 C C . GLU B 1 9 ? -5.18 21.828 30.203 1 98.19 9 GLU B C 1
ATOM 2624 O O . GLU B 1 9 ? -4.125 22.141 30.766 1 98.19 9 GLU B O 1
ATOM 2629 N N . PRO B 1 10 ? -5.742 22.594 29.266 1 98.62 10 PRO B N 1
ATOM 2630 C CA . PRO B 1 10 ? -5.145 23.906 29.016 1 98.62 10 PRO B CA 1
ATOM 2631 C C . PRO B 1 10 ? -5.238 24.844 30.219 1 98.62 10 PRO B C 1
ATOM 2633 O O . PRO B 1 10 ? -6.254 24.844 30.922 1 98.62 10 PRO B O 1
ATOM 2636 N N . TYR B 1 11 ? -4.199 25.594 30.5 1 98.62 11 TYR B N 1
ATOM 2637 C CA . TYR B 1 11 ? -4.246 26.594 31.547 1 98.62 11 TYR B CA 1
ATOM 2638 C C . TYR B 1 11 ? -4.812 27.906 31.016 1 98.62 11 TYR B C 1
ATOM 2640 O O . TYR B 1 11 ? -5.176 28.797 31.797 1 98.62 11 TYR B O 1
ATOM 2648 N N . ALA B 1 12 ? -4.871 28.031 29.641 1 98.62 12 ALA B N 1
ATOM 2649 C CA . ALA B 1 12 ? -5.438 29.219 29.016 1 98.62 12 ALA B CA 1
ATOM 2650 C C . ALA B 1 12 ? -6.113 28.875 27.688 1 98.62 12 ALA B C 1
ATOM 2652 O O . ALA B 1 12 ? -5.617 28.031 26.938 1 98.62 12 ALA B O 1
ATOM 2653 N N . GLU B 1 13 ? -7.223 29.469 27.438 1 98.5 13 GLU B N 1
ATOM 2654 C CA . GLU B 1 13 ? -7.957 29.375 26.172 1 98.5 13 GLU B CA 1
ATOM 2655 C C . GLU B 1 13 ? -8.328 30.766 25.656 1 98.5 13 GLU B C 1
ATOM 2657 O O . GLU B 1 13 ? -8.484 31.703 26.438 1 98.5 13 GLU B O 1
ATOM 2662 N N . GLY B 1 14 ? -8.43 30.875 24.344 1 98.56 14 GLY B N 1
ATOM 2663 C CA . GLY B 1 14 ? -8.781 32.188 23.781 1 98.56 14 GLY B CA 1
ATOM 2664 C C . GLY B 1 14 ? -9.289 32.094 22.344 1 98.56 14 GLY B C 1
ATOM 2665 O O . GLY B 1 14 ? -9.375 31 21.781 1 98.56 14 GLY B O 1
ATOM 2666 N N . LYS B 1 15 ? -9.711 33.219 21.938 1 98.62 15 LYS B N 1
ATOM 2667 C CA . LYS B 1 15 ? -10.141 33.438 20.547 1 98.62 15 LYS B CA 1
ATOM 2668 C C . LYS B 1 15 ? -9.406 34.625 19.922 1 98.62 15 LYS B C 1
ATOM 2670 O O . LYS B 1 15 ? -9.133 35.625 20.594 1 98.62 15 LYS B O 1
ATOM 2675 N N . LEU B 1 16 ? -9.023 34.438 18.766 1 98.75 16 LEU B N 1
ATOM 2676 C CA . LEU B 1 16 ? -8.32 35.5 18.016 1 98.75 16 LEU B CA 1
ATOM 2677 C C . LEU B 1 16 ? -9.039 35.812 16.703 1 98.75 16 LEU B C 1
ATOM 2679 O O . LEU B 1 16 ? -9.141 34.938 15.828 1 98.75 16 LEU B O 1
ATOM 2683 N N . GLN B 1 17 ? -9.578 37.031 16.594 1 98.75 17 GLN B N 1
ATOM 2684 C CA . GLN B 1 17 ? -10.188 37.438 15.344 1 98.75 17 GLN B CA 1
ATOM 2685 C C . GLN B 1 17 ? -9.125 37.719 14.281 1 98.75 17 GLN B C 1
ATOM 2687 O O . GLN B 1 17 ? -8.305 38.625 14.438 1 98.75 17 GLN B O 1
ATOM 2692 N N . VAL B 1 18 ? -9.164 36.938 13.203 1 98.69 18 VAL B N 1
ATOM 2693 C CA . VAL B 1 18 ? -8.078 37.031 12.234 1 98.69 18 VAL B CA 1
ATOM 2694 C C . VAL B 1 18 ? -8.57 37.75 10.977 1 98.69 18 VAL B C 1
ATOM 2696 O O . VAL B 1 18 ? -7.766 38.188 10.148 1 98.69 18 VAL B O 1
ATOM 2699 N N . SER B 1 19 ? -9.828 37.906 10.781 1 98.44 19 SER B N 1
ATOM 2700 C CA . SER B 1 19 ? -10.477 38.719 9.773 1 98.44 19 SER B CA 1
ATOM 2701 C C . SER B 1 19 ? -11.883 39.125 10.203 1 98.44 19 SER B C 1
ATOM 2703 O O . SER B 1 19 ? -12.336 38.75 11.289 1 98.44 19 SER B O 1
ATOM 2705 N N . SER B 1 20 ? -12.547 39.906 9.32 1 98.25 20 SER B N 1
ATOM 2706 C CA . SER B 1 20 ? -13.93 40.25 9.641 1 98.25 20 SER B CA 1
ATOM 2707 C C . SER B 1 20 ? -14.82 39.031 9.672 1 98.25 20 SER B C 1
ATOM 2709 O O . SER B 1 20 ? -15.844 39 10.359 1 98.25 20 SER B O 1
ATOM 2711 N N . LEU B 1 21 ? -14.336 37.969 9.117 1 98.62 21 LEU B N 1
ATOM 2712 C CA . LEU B 1 21 ? -15.172 36.781 8.953 1 98.62 21 LEU B CA 1
ATOM 2713 C C . LEU B 1 21 ? -14.75 35.688 9.93 1 98.62 21 LEU B C 1
ATOM 2715 O O . LEU B 1 21 ? -15.594 35 10.508 1 98.62 21 LEU B O 1
ATOM 2719 N N . HIS B 1 22 ? -13.445 35.562 10.094 1 98.81 22 HIS B N 1
ATOM 2720 C CA . HIS B 1 22 ? -12.961 34.375 10.797 1 98.81 22 HIS B CA 1
ATOM 2721 C C . HIS B 1 22 ? -12.445 34.75 12.18 1 98.81 22 HIS B C 1
ATOM 2723 O O . HIS B 1 22 ? -11.734 35.719 12.344 1 98.81 22 HIS B O 1
ATOM 2729 N N . THR B 1 23 ? -12.781 33.938 13.156 1 98.88 23 THR B N 1
ATOM 2730 C CA . THR B 1 23 ? -12.188 33.906 14.492 1 98.88 23 THR B CA 1
ATOM 2731 C C . THR B 1 23 ? -11.664 32.5 14.797 1 98.88 23 THR B C 1
ATOM 2733 O O . THR B 1 23 ? -12.398 31.516 14.695 1 98.88 23 THR B O 1
ATOM 2736 N N . ILE B 1 24 ? -10.406 32.438 15.234 1 98.88 24 ILE B N 1
ATOM 2737 C CA . ILE B 1 24 ? -9.836 31.109 15.5 1 98.88 24 ILE B CA 1
ATOM 2738 C C . ILE B 1 24 ? -9.75 30.891 17 1 98.88 24 ILE B C 1
ATOM 2740 O O . ILE B 1 24 ? -9.516 31.828 17.766 1 98.88 24 ILE B O 1
ATOM 2744 N N . TYR B 1 25 ? -9.992 29.672 17.359 1 98.88 25 TYR B N 1
ATOM 2745 C CA . TYR B 1 25 ? -9.797 29.219 18.734 1 98.88 25 TYR B CA 1
ATOM 2746 C C . TYR B 1 25 ? -8.344 28.781 18.969 1 98.88 25 TYR B C 1
ATOM 2748 O O . TYR B 1 25 ? -7.73 28.172 18.094 1 98.88 25 TYR B O 1
ATOM 2756 N N . PHE B 1 26 ? -7.762 29.141 20.156 1 98.88 26 PHE B N 1
ATOM 2757 C CA . PHE B 1 26 ? -6.453 28.609 20.547 1 98.88 26 PHE B CA 1
ATOM 2758 C C . PHE B 1 26 ? -6.41 28.281 22.031 1 98.88 26 PHE B C 1
ATOM 2760 O O . PHE B 1 26 ? -7.273 28.719 22.797 1 98.88 26 PHE B O 1
ATOM 2767 N N . GLU B 1 27 ? -5.449 27.453 22.391 1 98.94 27 GLU B N 1
ATOM 2768 C CA . GLU B 1 27 ? -5.234 27.078 23.781 1 98.94 27 GLU B CA 1
ATOM 2769 C C . GLU B 1 27 ? -3.748 26.891 24.078 1 98.94 27 GLU B C 1
ATOM 2771 O O . GLU B 1 27 ? -2.941 26.719 23.156 1 98.94 27 GLU B O 1
ATOM 2776 N N . GLN B 1 28 ? -3.406 27.047 25.328 1 98.88 28 GLN B N 1
ATOM 2777 C CA . GLN B 1 28 ? -2.059 26.812 25.844 1 98.88 28 GLN B CA 1
ATOM 2778 C C . GLN B 1 28 ? -2.066 25.797 26.969 1 98.88 28 GLN B C 1
ATOM 2780 O O . GLN B 1 28 ? -2.953 25.812 27.828 1 98.88 28 GLN B O 1
ATOM 2785 N N . SER B 1 29 ? -1.19 24.859 26.922 1 98.81 29 SER B N 1
ATOM 2786 C CA . SER B 1 29 ? -1.038 23.844 27.953 1 98.81 29 SER B CA 1
ATOM 2787 C C . SER B 1 29 ? 0.433 23.578 28.25 1 98.81 29 SER B C 1
ATOM 2789 O O . SER B 1 29 ? 1.316 24.109 27.578 1 98.81 29 SER B O 1
ATOM 2791 N N . GLY B 1 30 ? 0.657 22.75 29.266 1 98.62 30 GLY B N 1
ATOM 2792 C CA . GLY B 1 30 ? 2.02 22.438 29.672 1 98.62 30 GLY B CA 1
ATOM 2793 C C . GLY B 1 30 ? 2.623 23.516 30.562 1 98.62 30 GLY B C 1
ATOM 2794 O O . GLY B 1 30 ? 1.979 23.969 31.516 1 98.62 30 GLY B O 1
ATOM 2795 N N . ASN B 1 31 ? 3.939 23.875 30.328 1 98.5 31 ASN B N 1
ATOM 2796 C CA . ASN B 1 31 ? 4.695 24.844 31.109 1 98.5 31 ASN B CA 1
ATOM 2797 C C . ASN B 1 31 ? 4.695 26.219 30.453 1 98.5 31 ASN B C 1
ATOM 2799 O O . ASN B 1 31 ? 5.348 26.422 29.422 1 98.5 31 ASN B O 1
ATOM 2803 N N . PRO B 1 32 ? 4.035 27.25 31.031 1 98.12 32 PRO B N 1
ATOM 2804 C CA . PRO B 1 32 ? 3.982 28.578 30.422 1 98.12 32 PRO B CA 1
ATOM 2805 C C . PRO B 1 32 ? 5.367 29.172 30.172 1 98.12 32 PRO B C 1
ATOM 2807 O O . PRO B 1 32 ? 5.527 30.047 29.312 1 98.12 32 PRO B O 1
ATOM 2810 N N . GLU B 1 33 ? 6.359 28.688 30.906 1 97.75 33 GLU B N 1
ATOM 2811 C CA . GLU B 1 33 ? 7.727 29.172 30.75 1 97.75 33 GLU B CA 1
ATOM 2812 C C . GLU B 1 33 ? 8.57 28.203 29.922 1 97.75 33 GLU B C 1
ATOM 2814 O O . GLU B 1 33 ? 9.773 28.422 29.766 1 97.75 33 GLU B O 1
ATOM 2819 N N . GLY B 1 34 ? 7.957 27.125 29.469 1 98.31 34 GLY B N 1
ATOM 2820 C CA . GLY B 1 34 ? 8.656 26.125 28.672 1 98.31 34 GLY B CA 1
ATOM 2821 C C . GLY B 1 34 ? 8.938 26.578 27.25 1 98.31 34 GLY B C 1
ATOM 2822 O O . GLY B 1 34 ? 8.562 27.688 26.875 1 98.31 34 GLY B O 1
ATOM 2823 N N . LYS B 1 35 ? 9.641 25.719 26.484 1 98.5 35 LYS B N 1
ATOM 2824 C CA . LYS B 1 35 ? 9.898 25.969 25.078 1 98.5 35 LYS B CA 1
ATOM 2825 C C . LYS B 1 35 ? 8.609 25.922 24.266 1 98.5 35 LYS B C 1
ATOM 2827 O O . LYS B 1 35 ? 7.836 24.969 24.359 1 98.5 35 LYS B O 1
ATOM 2832 N N . PRO B 1 36 ? 8.305 26.922 23.5 1 98.81 36 PRO B N 1
ATOM 2833 C CA . PRO B 1 36 ? 7.027 26.938 22.781 1 98.81 36 PRO B CA 1
ATOM 2834 C C . PRO B 1 36 ? 7.008 25.984 21.578 1 98.81 36 PRO B C 1
ATOM 2836 O O . PRO B 1 36 ? 8.008 25.859 20.875 1 98.81 36 PRO B O 1
ATOM 2839 N N . VAL B 1 37 ? 5.949 25.281 21.422 1 98.94 37 VAL B N 1
ATOM 2840 C CA . VAL B 1 37 ? 5.668 24.453 20.25 1 98.94 37 VAL B CA 1
ATOM 2841 C C . VAL B 1 37 ? 4.25 24.734 19.75 1 98.94 37 VAL B C 1
ATOM 2843 O O . VAL B 1 37 ? 3.322 24.875 20.547 1 98.94 37 VAL B O 1
ATOM 2846 N N . VAL B 1 38 ? 4.094 24.938 18.484 1 98.94 38 VAL B N 1
ATOM 2847 C CA . VAL B 1 38 ? 2.77 25.047 17.891 1 98.94 38 VAL B CA 1
ATOM 2848 C C . VAL B 1 38 ? 2.426 23.75 17.156 1 98.94 38 VAL B C 1
ATOM 2850 O O . VAL B 1 38 ? 3.26 23.203 16.438 1 98.94 38 VAL B O 1
ATOM 2853 N N . ILE B 1 39 ? 1.237 23.25 17.391 1 98.88 39 ILE B N 1
ATOM 2854 C CA . ILE B 1 39 ? 0.752 22.016 16.766 1 98.88 39 ILE B CA 1
ATOM 2855 C C . ILE B 1 39 ? -0.21 22.359 15.641 1 98.88 39 ILE B C 1
ATOM 2857 O O . ILE B 1 39 ? -1.245 23 15.867 1 98.88 39 ILE B O 1
ATOM 2861 N N . LEU B 1 40 ? 0.148 21.984 14.453 1 98.88 40 LEU B N 1
ATOM 2862 C CA . LEU B 1 40 ? -0.686 22.188 13.273 1 98.88 40 LEU B CA 1
ATOM 2863 C C . LEU B 1 40 ? -1.416 20.906 12.891 1 98.88 40 LEU B C 1
ATOM 2865 O O . LEU B 1 40 ? -0.801 19.969 12.391 1 98.88 40 LEU B O 1
ATOM 2869 N N . HIS B 1 41 ? -2.703 20.906 13.141 1 98.62 41 HIS B N 1
ATOM 2870 C CA . HIS B 1 41 ? -3.492 19.703 12.953 1 98.62 41 HIS B CA 1
ATOM 2871 C C . HIS B 1 41 ? -3.662 19.375 11.477 1 98.62 41 HIS B C 1
ATOM 2873 O O . HIS B 1 41 ? -3.395 20.219 10.617 1 98.62 41 HIS B O 1
ATOM 2879 N N . GLY B 1 42 ? -4.07 18.109 11.195 1 97.38 42 GLY B N 1
ATOM 2880 C CA . GLY B 1 42 ? -4.285 17.625 9.844 1 97.38 42 GLY B CA 1
ATOM 2881 C C . GLY B 1 42 ? -5.617 18.062 9.258 1 97.38 42 GLY B C 1
ATOM 2882 O O . GLY B 1 42 ? -6.344 18.844 9.875 1 97.38 42 GLY B O 1
ATOM 2883 N N . GLY B 1 43 ? -5.824 17.562 8.078 1 95.19 43 GLY B N 1
ATOM 2884 C CA . GLY B 1 43 ? -6.984 17.938 7.289 1 95.19 43 GLY B CA 1
ATOM 2885 C C . GLY B 1 43 ? -6.629 18.531 5.934 1 95.19 43 GLY B C 1
ATOM 2886 O O . GLY B 1 43 ? -5.965 17.875 5.129 1 95.19 43 GLY B O 1
ATOM 2887 N N . PRO B 1 44 ? -6.809 19.75 5.73 1 96.75 44 PRO B N 1
ATOM 2888 C CA . PRO B 1 44 ? -7.387 20.75 6.625 1 96.75 44 PRO B CA 1
ATOM 2889 C C . PRO B 1 44 ? -8.82 20.422 7.031 1 96.75 44 PRO B C 1
ATOM 2891 O O . PRO B 1 44 ? -9.422 19.5 6.488 1 96.75 44 PRO B O 1
ATOM 2894 N N . GLY B 1 45 ? -9.219 21.047 8.016 1 97.31 45 GLY B N 1
ATOM 2895 C CA . GLY B 1 45 ? -10.602 20.891 8.453 1 97.31 45 GLY B CA 1
ATOM 2896 C C . GLY B 1 45 ? -10.758 19.922 9.609 1 97.31 45 GLY B C 1
ATOM 2897 O O . GLY B 1 45 ? -11.875 19.609 10.008 1 97.31 45 GLY B O 1
ATOM 2898 N N . GLY B 1 46 ? -9.664 19.469 10.172 1 96.75 46 GLY B N 1
ATOM 2899 C CA . GLY B 1 46 ? -9.734 18.422 11.188 1 96.75 46 GLY B CA 1
ATOM 2900 C C . GLY B 1 46 ? -9.922 18.984 12.586 1 96.75 46 GLY B C 1
ATOM 2901 O O . GLY B 1 46 ? -10.695 18.438 13.383 1 96.75 46 GLY B O 1
ATOM 2902 N N . GLY B 1 47 ? -9.141 19.969 12.914 1 97.19 47 GLY B N 1
ATOM 2903 C CA . GLY B 1 47 ? -9.117 20.484 14.273 1 97.19 47 GLY B CA 1
ATOM 2904 C C . GLY B 1 47 ? -8.156 19.734 15.18 1 97.19 47 GLY B C 1
ATOM 2905 O O . GLY B 1 47 ? -7.641 18.688 14.812 1 97.19 47 GLY B O 1
ATOM 2906 N N . CYS B 1 48 ? -7.938 20.297 16.344 1 97.5 48 CYS B N 1
ATOM 2907 C CA . CYS B 1 48 ? -7.016 19.688 17.297 1 97.5 48 CYS B CA 1
ATOM 2908 C C . CYS B 1 48 ? -7.754 18.766 18.266 1 97.5 48 CYS B C 1
ATOM 2910 O O . CYS B 1 48 ? -8.883 19.062 18.672 1 97.5 48 CYS B O 1
ATOM 2912 N N . LEU B 1 49 ? -7.121 17.703 18.594 1 96.81 49 LEU B N 1
ATOM 2913 C CA . LEU B 1 49 ? -7.605 16.797 19.641 1 96.81 49 LEU B CA 1
ATOM 2914 C C . LEU B 1 49 ? -6.84 17 20.938 1 96.81 49 LEU B C 1
ATOM 2916 O O . LEU B 1 49 ? -5.629 17.234 20.922 1 96.81 49 LEU B O 1
ATOM 2920 N N . PRO B 1 50 ? -7.527 16.828 22.078 1 97.62 50 PRO B N 1
ATOM 2921 C CA . PRO B 1 50 ? -6.844 16.969 23.359 1 97.62 50 PRO B CA 1
ATOM 2922 C C . PRO B 1 50 ? -5.641 16.031 23.5 1 97.62 50 PRO B C 1
ATOM 2924 O O . PRO B 1 50 ? -4.656 16.375 24.156 1 97.62 50 PRO B O 1
ATOM 2927 N N . GLU B 1 51 ? -5.695 14.938 22.859 1 97.25 51 GLU B N 1
ATOM 2928 C CA . GLU B 1 51 ? -4.66 13.914 22.953 1 97.25 51 GLU B CA 1
ATOM 2929 C C . GLU B 1 51 ? -3.33 14.422 22.406 1 97.25 51 GLU B C 1
ATOM 2931 O O . GLU B 1 51 ? -2.271 13.883 22.734 1 97.25 51 GLU B O 1
ATOM 2936 N N . TYR B 1 52 ? -3.377 15.43 21.578 1 98.31 52 TYR B N 1
ATOM 2937 C CA . TYR B 1 52 ? -2.146 15.945 20.984 1 98.31 52 TYR B CA 1
ATOM 2938 C C . TYR B 1 52 ? -1.218 16.5 22.047 1 98.31 52 TYR B C 1
ATOM 2940 O O . TYR B 1 52 ? 0.006 16.453 21.906 1 98.31 52 TYR B O 1
ATOM 2948 N N . ARG B 1 53 ? -1.776 16.938 23.172 1 98.56 53 ARG B N 1
ATOM 2949 C CA . ARG B 1 53 ? -0.991 17.516 24.266 1 98.56 53 ARG B CA 1
ATOM 2950 C C . ARG B 1 53 ? -0.039 16.469 24.844 1 98.56 53 ARG B C 1
ATOM 2952 O O . ARG B 1 53 ? 1.041 16.812 25.328 1 98.56 53 ARG B O 1
ATOM 2959 N N . ARG B 1 54 ? -0.471 15.234 24.688 1 98.62 54 ARG B N 1
ATOM 2960 C CA . ARG B 1 54 ? 0.193 14.156 25.422 1 98.62 54 ARG B CA 1
ATOM 2961 C C . ARG B 1 54 ? 1.464 13.711 24.703 1 98.62 54 ARG B C 1
ATOM 2963 O O . ARG B 1 54 ? 2.211 12.875 25.219 1 98.62 54 ARG B O 1
ATOM 2970 N N . TYR B 1 55 ? 1.755 14.289 23.547 1 98.75 55 TYR B N 1
ATOM 2971 C CA . TYR B 1 55 ? 2.965 13.953 22.797 1 98.75 55 TYR B CA 1
ATOM 2972 C C . TYR B 1 55 ? 4.145 14.797 23.266 1 98.75 55 TYR B C 1
ATOM 2974 O O . TYR B 1 55 ? 5.27 14.617 22.797 1 98.75 55 TYR B O 1
ATOM 2982 N N . PHE B 1 56 ? 3.902 15.711 24.234 1 98.75 56 PHE B N 1
ATOM 2983 C CA . PHE B 1 56 ? 4.906 16.656 24.703 1 98.75 56 PHE B CA 1
ATOM 2984 C C . PHE B 1 56 ? 5.031 16.609 26.219 1 98.75 56 PHE B C 1
ATOM 2986 O O . PHE B 1 56 ? 4.027 16.547 26.922 1 98.75 56 PHE B O 1
ATOM 2993 N N . ASP B 1 57 ? 6.293 16.594 26.719 1 98.5 57 ASP B N 1
ATOM 2994 C CA . ASP B 1 57 ? 6.535 16.719 28.141 1 98.5 57 ASP B CA 1
ATOM 2995 C C . ASP B 1 57 ? 5.949 18.016 28.703 1 98.5 57 ASP B C 1
ATOM 2997 O O . ASP B 1 57 ? 6.465 19.094 28.422 1 98.5 57 ASP B O 1
ATOM 3001 N N . PRO B 1 58 ? 4.922 17.859 29.531 1 98.12 58 PRO B N 1
ATOM 3002 C CA . PRO B 1 58 ? 4.234 19.078 29.969 1 98.12 58 PRO B CA 1
ATOM 3003 C C . PRO B 1 58 ? 5.102 19.953 30.875 1 98.12 58 PRO B C 1
ATOM 3005 O O . PRO B 1 58 ? 4.762 21.109 31.125 1 98.12 58 PRO B O 1
ATOM 3008 N N . GLU B 1 59 ? 6.203 19.469 31.344 1 98.19 59 GLU B N 1
ATOM 3009 C CA . GLU B 1 59 ? 7.105 20.234 32.188 1 98.19 59 GLU B CA 1
ATOM 3010 C C . GLU B 1 59 ? 8.086 21.047 31.344 1 98.19 59 GLU B C 1
ATOM 3012 O O . GLU B 1 59 ? 8.664 22.031 31.828 1 98.19 59 GLU B O 1
ATOM 3017 N N . LYS B 1 60 ? 8.25 20.688 30.141 1 98.62 60 LYS B N 1
ATOM 3018 C CA . LYS B 1 60 ? 9.305 21.281 29.344 1 98.62 60 LYS B CA 1
ATOM 3019 C C . LYS B 1 60 ? 8.719 22.172 28.234 1 98.62 60 LYS B C 1
ATOM 3021 O O . LYS B 1 60 ? 9.383 23.094 27.75 1 98.62 60 LYS B O 1
ATOM 3026 N N . TRP B 1 61 ? 7.547 21.891 27.812 1 98.81 61 TRP B 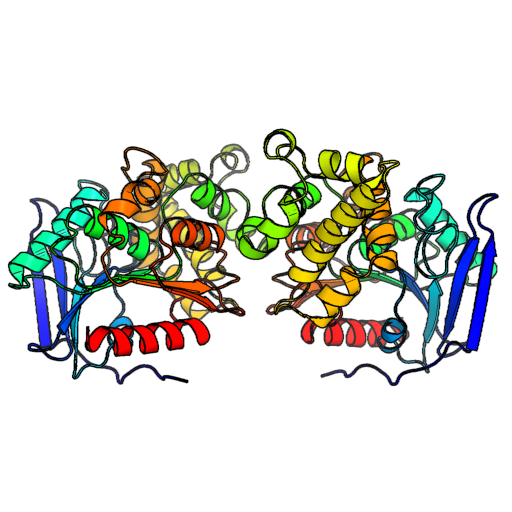N 1
ATOM 3027 C CA . TRP B 1 61 ? 6.988 22.547 26.641 1 98.81 61 TRP B CA 1
ATOM 3028 C C . TRP B 1 61 ? 5.867 23.5 27.031 1 98.81 61 TRP B C 1
ATOM 3030 O O . TRP B 1 61 ? 5.055 23.203 27.906 1 98.81 61 TRP B O 1
ATOM 3040 N N . ARG B 1 62 ? 5.852 24.688 26.375 1 98.81 62 ARG B N 1
ATOM 3041 C CA . ARG B 1 62 ? 4.652 25.5 26.203 1 98.81 62 ARG B CA 1
ATOM 3042 C C . ARG B 1 62 ? 3.91 25.141 24.922 1 98.81 62 ARG B C 1
ATOM 3044 O O . ARG B 1 62 ? 4.316 25.531 23.828 1 98.81 62 ARG B O 1
ATOM 3051 N N . ILE B 1 63 ? 2.816 24.375 25.109 1 98.88 63 ILE B N 1
ATOM 3052 C CA . ILE B 1 63 ? 2.133 23.75 23.984 1 98.88 63 ILE B CA 1
ATOM 3053 C C . ILE B 1 63 ? 1.017 24.656 23.484 1 98.88 63 ILE B C 1
ATOM 3055 O O . ILE B 1 63 ? 0.071 24.953 24.219 1 98.88 63 ILE B O 1
ATOM 3059 N N . ILE B 1 64 ? 1.125 25.094 22.266 1 98.94 64 ILE B N 1
ATOM 3060 C CA . ILE B 1 64 ? 0.116 25.938 21.656 1 98.94 64 ILE B CA 1
ATOM 3061 C C . ILE B 1 64 ? -0.655 25.141 20.609 1 98.94 64 ILE B C 1
ATOM 3063 O O . ILE B 1 64 ? -0.064 24.625 19.656 1 98.94 64 ILE B O 1
ATOM 3067 N N . MET B 1 65 ? -1.946 25.047 20.75 1 98.81 65 MET B N 1
ATOM 3068 C CA . MET B 1 65 ? -2.846 24.453 19.766 1 98.81 65 MET B CA 1
ATOM 3069 C C . MET B 1 65 ? -3.873 25.453 19.281 1 98.81 65 MET B C 1
ATOM 3071 O O . MET B 1 65 ? -4.277 26.344 20.031 1 98.81 65 MET B O 1
ATOM 3075 N N . PHE B 1 66 ? -4.258 25.344 18.125 1 98.81 66 PHE B N 1
ATOM 3076 C CA . PHE B 1 66 ? -5.363 26.156 17.625 1 98.81 66 PHE B CA 1
ATOM 3077 C C . PHE B 1 66 ? -6.102 25.438 16.5 1 98.81 66 PHE B C 1
ATOM 3079 O O . PHE B 1 66 ? -5.527 24.562 15.828 1 98.81 66 PHE B O 1
ATOM 3086 N N . ASP B 1 67 ? -7.359 25.703 16.359 1 98.88 67 ASP B N 1
ATOM 3087 C CA . ASP B 1 67 ? -8.164 25.203 15.25 1 98.88 67 ASP B CA 1
ATOM 3088 C C . ASP B 1 67 ? -8.102 26.141 14.055 1 98.88 67 ASP B C 1
ATOM 3090 O O . ASP B 1 67 ? -8.406 27.328 14.18 1 98.88 67 ASP B O 1
ATOM 3094 N N . GLN B 1 68 ? -7.684 25.641 12.953 1 98.81 68 GLN B N 1
ATOM 3095 C CA . GLN B 1 68 ? -7.617 26.438 11.734 1 98.81 68 GLN B CA 1
ATOM 3096 C C . GLN B 1 68 ? -9 26.953 11.328 1 98.81 68 GLN B C 1
ATOM 3098 O O . GLN B 1 68 ? -10 26.562 11.938 1 98.81 68 GLN B O 1
ATOM 3103 N N . ARG B 1 69 ? -9 27.859 10.359 1 98.81 69 ARG B N 1
ATOM 3104 C CA . ARG B 1 69 ? -10.25 28.5 9.945 1 98.81 69 ARG B CA 1
ATOM 3105 C C . ARG B 1 69 ? -11.297 27.453 9.578 1 98.81 69 ARG B C 1
ATOM 3107 O O . ARG B 1 69 ? -11.023 26.531 8.812 1 98.81 69 ARG B O 1
ATOM 3114 N N . GLY B 1 70 ? -12.469 27.594 10.188 1 98.25 70 GLY B N 1
ATOM 3115 C CA . GLY B 1 70 ? -13.656 26.875 9.742 1 98.25 70 GLY B CA 1
ATOM 3116 C C . GLY B 1 70 ? -13.797 25.5 10.375 1 98.25 70 GLY B C 1
ATOM 3117 O O . GLY B 1 70 ? -14.711 24.75 10.031 1 98.25 70 GLY B O 1
ATOM 3118 N N . CYS B 1 71 ? -12.938 25.141 11.367 1 98.12 71 CYS B N 1
ATOM 3119 C CA . CYS B 1 71 ? -13.039 23.797 11.93 1 98.12 71 CYS B CA 1
ATOM 3120 C C . CYS B 1 71 ? -12.812 23.812 13.43 1 98.12 71 CYS B C 1
ATOM 3122 O O . CYS B 1 71 ? -12.406 24.828 13.992 1 98.12 71 CYS B O 1
ATOM 3124 N N . GLY B 1 72 ? -13.18 22.656 14.07 1 97.69 72 GLY B N 1
ATOM 3125 C CA . GLY B 1 72 ? -13.078 22.594 15.523 1 97.69 72 GLY B CA 1
ATOM 3126 C C . GLY B 1 72 ? -13.922 23.641 16.219 1 97.69 72 GLY B C 1
ATOM 3127 O O . GLY B 1 72 ? -15.125 23.75 15.969 1 97.69 72 GLY B O 1
ATOM 3128 N N . GLN B 1 73 ? -13.18 24.422 17.078 1 98.31 73 GLN B N 1
ATOM 3129 C CA . GLN B 1 73 ? -13.875 25.453 17.844 1 98.31 73 GLN B CA 1
ATOM 3130 C C . GLN B 1 73 ? -13.797 26.812 17.156 1 98.31 73 GLN B C 1
ATOM 3132 O O . GLN B 1 73 ? -14.336 27.797 17.656 1 98.31 73 GLN B O 1
ATOM 3137 N N . SER B 1 74 ? -13.141 26.844 15.992 1 98.75 74 SER B N 1
ATOM 3138 C CA . SER B 1 74 ? -13.07 28.078 15.219 1 98.75 74 SER B CA 1
ATOM 3139 C C . SER B 1 74 ? -14.352 28.312 14.422 1 98.75 74 SER B C 1
ATOM 3141 O O . SER B 1 74 ? -15.07 27.359 14.102 1 98.75 74 SER B O 1
ATOM 3143 N N . ILE B 1 75 ? -14.617 29.594 14.094 1 98.5 75 ILE B N 1
ATOM 3144 C CA . ILE B 1 75 ? -15.867 29.953 13.438 1 98.5 75 ILE B CA 1
ATOM 3145 C C . ILE B 1 75 ? -15.586 30.891 12.266 1 98.5 75 ILE B C 1
ATOM 3147 O O . ILE B 1 75 ? -14.609 31.641 12.281 1 98.5 75 ILE B O 1
ATOM 3151 N N . PRO B 1 76 ? -16.438 30.891 11.211 1 98.62 76 PRO B N 1
ATOM 3152 C CA . PRO B 1 76 ? -17.641 30.047 11.086 1 98.62 76 PRO B CA 1
ATOM 3153 C C . PRO B 1 76 ? -17.312 28.609 10.672 1 98.62 76 PRO B C 1
ATOM 3155 O O . PRO B 1 76 ? -16.375 28.391 9.891 1 98.62 76 PRO B O 1
ATOM 3158 N N . HIS B 1 77 ? -18.141 27.688 11.086 1 98.12 77 HIS B N 1
ATOM 3159 C CA . HIS B 1 77 ? -17.953 26.266 10.828 1 98.12 77 HIS B CA 1
ATOM 3160 C C . HIS B 1 77 ? -18.016 25.969 9.336 1 98.12 77 HIS B C 1
ATOM 3162 O O . HIS B 1 77 ? -18.922 26.438 8.641 1 98.12 77 HIS B O 1
ATOM 3168 N N . ALA B 1 78 ? -17.016 25.281 8.805 1 98.19 78 ALA B N 1
ATOM 3169 C CA . ALA B 1 78 ? -16.953 24.719 7.461 1 98.19 78 ALA B CA 1
ATOM 3170 C C . ALA B 1 78 ? -16.953 25.812 6.406 1 98.19 78 ALA B C 1
ATOM 3172 O O . ALA B 1 78 ? -17.391 25.594 5.273 1 98.19 78 ALA B O 1
ATOM 3173 N N . GLU B 1 79 ? -16.516 27 6.773 1 98.38 79 GLU B N 1
ATOM 3174 C CA . GLU B 1 79 ? -16.531 28.156 5.879 1 98.38 79 GLU B CA 1
ATOM 3175 C C . GLU B 1 79 ? -15.383 28.109 4.879 1 98.38 79 GLU B C 1
ATOM 3177 O O . GLU B 1 79 ? -14.242 27.812 5.25 1 98.38 79 GLU B O 1
ATOM 3182 N N . LEU B 1 80 ? -15.664 28.406 3.58 1 98.62 80 LEU B N 1
ATOM 3183 C CA . LEU B 1 80 ? -14.664 28.281 2.52 1 98.62 80 LEU B CA 1
ATOM 3184 C C . LEU B 1 80 ? -14.109 29.656 2.139 1 98.62 80 LEU B C 1
ATOM 3186 O O . LEU B 1 80 ? -13.008 29.75 1.59 1 98.62 80 LEU B O 1
ATOM 3190 N N . GLU B 1 81 ? -14.906 30.719 2.361 1 98.5 81 GLU B N 1
ATOM 3191 C CA . GLU B 1 81 ? -14.438 32.062 2.029 1 98.5 81 GLU B CA 1
ATOM 3192 C C . GLU B 1 81 ? -13.258 32.469 2.91 1 98.5 81 GLU B C 1
ATOM 3194 O O . GLU B 1 81 ? -13.258 32.219 4.113 1 98.5 81 GLU B O 1
ATOM 3199 N N . GLU B 1 82 ? -12.203 33.188 2.355 1 98.56 82 GLU B N 1
ATOM 3200 C CA . GLU B 1 82 ? -11.016 33.625 3.078 1 98.56 82 GLU B CA 1
ATOM 3201 C C . GLU B 1 82 ? -10.344 32.438 3.795 1 98.56 82 GLU B C 1
ATOM 3203 O O . GLU B 1 82 ? -9.961 32.562 4.961 1 98.56 82 GLU B O 1
ATOM 3208 N N . ASN B 1 83 ? -10.32 31.328 3.131 1 98.75 83 ASN B N 1
ATOM 3209 C CA . ASN B 1 83 ? -9.75 30.094 3.686 1 98.75 83 ASN B CA 1
ATOM 3210 C C . ASN B 1 83 ? -8.75 29.469 2.723 1 98.75 83 ASN B C 1
ATOM 3212 O O . ASN B 1 83 ? -9.062 28.469 2.07 1 98.75 83 ASN B O 1
ATOM 3216 N N . THR B 1 84 ? -7.57 30 2.697 1 98.81 84 THR B N 1
ATOM 3217 C CA . THR B 1 84 ? -6.48 29.562 1.838 1 98.81 84 THR B CA 1
ATOM 3218 C C . THR B 1 84 ? -5.234 29.234 2.664 1 98.81 84 THR B C 1
ATOM 3220 O O . THR B 1 84 ? -5.16 29.594 3.842 1 98.81 84 THR B O 1
ATOM 3223 N N . THR B 1 85 ? -4.301 28.578 2.047 1 98.81 85 THR B N 1
ATOM 3224 C CA . THR B 1 85 ? -3.037 28.266 2.699 1 98.81 85 THR B CA 1
ATOM 3225 C C . THR B 1 85 ? -2.389 29.516 3.281 1 98.81 85 THR B C 1
ATOM 3227 O O . THR B 1 85 ? -1.886 29.484 4.406 1 98.81 85 THR B O 1
ATOM 3230 N N . TRP B 1 86 ? -2.494 30.562 2.615 1 98.81 86 TRP B N 1
ATOM 3231 C CA . TRP B 1 86 ? -1.755 31.766 2.994 1 98.81 86 TRP B CA 1
ATOM 3232 C C . TRP B 1 86 ? -2.49 32.531 4.086 1 98.81 86 TRP B C 1
ATOM 3234 O O . TRP B 1 86 ? -1.862 33.156 4.934 1 98.81 86 TRP B O 1
ATOM 3244 N N . HIS B 1 87 ? -3.828 32.438 4.094 1 98.88 87 HIS B N 1
ATOM 3245 C CA . HIS B 1 87 ? -4.551 32.938 5.266 1 98.88 87 HIS B CA 1
ATOM 3246 C C . HIS B 1 87 ? -4.121 32.188 6.523 1 98.88 87 HIS B C 1
ATOM 3248 O O . HIS B 1 87 ? -3.934 32.781 7.578 1 98.88 87 HIS B O 1
ATOM 3254 N N . LEU B 1 88 ? -3.984 30.875 6.418 1 98.94 88 LEU B N 1
ATOM 3255 C CA . LEU B 1 88 ? -3.611 30.062 7.57 1 98.94 88 LEU B CA 1
ATOM 3256 C C . LEU B 1 88 ? -2.178 30.359 8 1 98.94 88 LEU B C 1
ATOM 3258 O O . LEU B 1 88 ? -1.877 30.391 9.195 1 98.94 88 LEU B O 1
ATOM 3262 N N . VAL B 1 89 ? -1.264 30.547 7.023 1 98.94 89 VAL B N 1
ATOM 3263 C CA . VAL B 1 89 ? 0.111 30.922 7.336 1 98.94 89 VAL B CA 1
ATOM 3264 C C . VAL B 1 89 ? 0.119 32.219 8.125 1 98.94 89 VAL B C 1
ATOM 3266 O O . VAL B 1 89 ? 0.815 32.344 9.141 1 98.94 89 VAL B O 1
ATOM 3269 N N . GLU B 1 90 ? -0.651 33.188 7.676 1 98.88 90 GLU B N 1
ATOM 3270 C CA . GLU B 1 90 ? -0.751 34.469 8.375 1 98.88 90 GLU B CA 1
ATOM 3271 C C . GLU B 1 90 ? -1.353 34.281 9.766 1 98.88 90 GLU B C 1
ATOM 3273 O O . GLU B 1 90 ? -0.951 34.969 10.711 1 98.88 90 GLU B O 1
ATOM 3278 N N . ASP B 1 91 ? -2.359 33.406 9.875 1 98.94 91 ASP B N 1
ATOM 3279 C CA . ASP B 1 91 ? -2.982 33.156 11.164 1 98.94 91 ASP B CA 1
ATOM 3280 C C . ASP B 1 91 ? -1.957 32.625 12.172 1 98.94 91 ASP B C 1
ATOM 3282 O O . ASP B 1 91 ? -1.976 33 13.344 1 98.94 91 ASP B O 1
ATOM 3286 N N . ILE B 1 92 ? -1.104 31.719 11.758 1 98.94 92 ILE B N 1
ATOM 3287 C CA . ILE B 1 92 ? -0.077 31.156 12.625 1 98.94 92 ILE B CA 1
ATOM 3288 C C . ILE B 1 92 ? 0.827 32.25 13.156 1 98.94 92 ILE B C 1
ATOM 3290 O O . ILE B 1 92 ? 1.096 32.344 14.359 1 98.94 92 ILE B O 1
ATOM 3294 N N . ASP B 1 93 ? 1.273 33.094 12.258 1 98.81 93 ASP B N 1
ATOM 3295 C CA . ASP B 1 93 ? 2.191 34.156 12.664 1 98.81 93 ASP B CA 1
ATOM 3296 C C . ASP B 1 93 ? 1.49 35.188 13.555 1 98.81 93 ASP B C 1
ATOM 3298 O O . ASP B 1 93 ? 2.09 35.688 14.5 1 98.81 93 ASP B O 1
ATOM 3302 N N . ARG B 1 94 ? 0.254 35.469 13.242 1 98.75 94 ARG B N 1
ATOM 3303 C CA . ARG B 1 94 ? -0.526 36.375 14.086 1 98.75 94 ARG B CA 1
ATOM 3304 C C . ARG B 1 94 ? -0.671 35.812 15.492 1 98.75 94 ARG B C 1
ATOM 3306 O O . ARG B 1 94 ? -0.593 36.562 16.484 1 98.75 94 ARG B O 1
ATOM 3313 N N . LEU B 1 95 ? -0.946 34.531 15.57 1 98.88 95 LEU B N 1
ATOM 3314 C CA . LEU B 1 95 ? -1.069 33.875 16.875 1 98.88 95 LEU B CA 1
ATOM 3315 C C . LEU B 1 95 ? 0.252 33.938 17.625 1 98.88 95 LEU B C 1
ATOM 3317 O O . LEU B 1 95 ? 0.271 34.188 18.828 1 98.88 95 LEU B O 1
ATOM 3321 N N . ARG B 1 96 ? 1.358 33.625 16.938 1 98.88 96 ARG B N 1
ATOM 3322 C CA . ARG B 1 96 ? 2.686 33.688 17.547 1 98.88 96 ARG B CA 1
ATOM 3323 C C . ARG B 1 96 ? 2.91 35.062 18.172 1 98.88 96 ARG B C 1
ATOM 3325 O O . ARG B 1 96 ? 3.334 35.156 19.328 1 98.88 96 ARG B O 1
ATOM 3332 N N . ASN B 1 97 ? 2.625 36.125 17.391 1 98.69 97 ASN B N 1
ATOM 3333 C CA . ASN B 1 97 ? 2.785 37.5 17.859 1 98.69 97 ASN B CA 1
ATOM 3334 C C . ASN B 1 97 ? 1.854 37.781 19.031 1 98.69 97 ASN B C 1
ATOM 3336 O O . ASN B 1 97 ? 2.262 38.406 20.016 1 98.69 97 ASN B O 1
ATOM 3340 N N . HIS B 1 98 ? 0.64 37.375 18.922 1 98.75 98 HIS B N 1
ATOM 3341 C CA . HIS B 1 98 ? -0.366 37.594 19.953 1 98.75 98 HIS B CA 1
ATOM 3342 C C . HIS B 1 98 ? 0.079 37.031 21.297 1 98.75 98 HIS B C 1
ATOM 3344 O O . HIS B 1 98 ? -0.214 37.594 22.344 1 98.75 98 HIS B O 1
ATOM 3350 N N . LEU B 1 99 ? 0.748 35.906 21.25 1 98.75 99 LEU B N 1
ATOM 3351 C CA . LEU B 1 99 ? 1.16 35.219 22.453 1 98.75 99 LEU B CA 1
ATOM 3352 C C . LEU B 1 99 ? 2.562 35.656 22.891 1 98.75 99 LEU B C 1
ATOM 3354 O O . LEU B 1 99 ? 3.145 35.062 23.797 1 98.75 99 LEU B O 1
ATOM 3358 N N . ASN B 1 100 ? 3.166 36.562 22.188 1 98.44 100 ASN B N 1
ATOM 3359 C CA . ASN B 1 100 ? 4.484 37.125 22.484 1 98.44 100 ASN B CA 1
ATOM 3360 C C . ASN B 1 100 ? 5.566 36.031 22.422 1 98.44 100 ASN B C 1
ATOM 3362 O O . ASN B 1 100 ? 6.398 35.938 23.328 1 98.44 100 ASN B O 1
ATOM 3366 N N . ILE B 1 101 ? 5.484 35.25 21.422 1 98.69 101 ILE B N 1
ATOM 3367 C CA . ILE B 1 101 ? 6.48 34.188 21.172 1 98.69 101 ILE B CA 1
ATOM 3368 C C . ILE B 1 101 ? 7.379 34.625 20.016 1 98.69 101 ILE B C 1
ATOM 3370 O O . ILE B 1 101 ? 6.895 34.906 18.922 1 98.69 101 ILE B O 1
ATOM 3374 N N . ASN B 1 102 ? 8.68 34.688 20.25 1 98.31 102 ASN B N 1
ATOM 3375 C CA . ASN B 1 102 ? 9.609 35.094 19.203 1 98.31 102 ASN B CA 1
ATOM 3376 C C . ASN B 1 102 ? 9.766 34 18.141 1 98.31 102 ASN B C 1
ATOM 3378 O O . ASN B 1 102 ? 9.695 34.281 16.953 1 98.31 102 ASN B O 1
ATOM 3382 N N . SER B 1 103 ? 10.109 32.812 18.562 1 98.19 103 SER B N 1
ATOM 3383 C CA . SER B 1 103 ? 10.219 31.641 17.703 1 98.19 103 SER B CA 1
ATOM 3384 C C . SER B 1 103 ? 9.766 30.391 18.438 1 98.19 103 SER B C 1
ATOM 3386 O O . SER B 1 103 ? 9.672 30.375 19.672 1 98.19 103 SER B O 1
ATOM 3388 N N . TRP B 1 104 ? 9.391 29.391 17.719 1 98.81 104 TRP B N 1
ATOM 3389 C CA . TRP B 1 104 ? 8.859 28.172 18.328 1 98.81 104 TRP B CA 1
ATOM 3390 C C . TRP B 1 104 ? 9.164 26.953 17.453 1 98.81 104 TRP B C 1
ATOM 3392 O O . TRP B 1 104 ? 9.664 27.094 16.328 1 98.81 104 TRP B O 1
ATOM 3402 N N . VAL B 1 105 ? 9.062 25.75 18 1 98.88 105 VAL B N 1
ATOM 3403 C CA . VAL B 1 105 ? 9.07 24.516 17.234 1 98.88 105 VAL B CA 1
ATOM 3404 C C . VAL B 1 105 ? 7.723 24.312 16.547 1 98.88 105 VAL B C 1
ATOM 3406 O O . VAL B 1 105 ? 6.676 24.625 17.125 1 98.88 105 VAL B O 1
ATOM 3409 N N . VAL B 1 106 ? 7.746 23.875 15.336 1 98.94 106 VAL B N 1
ATOM 3410 C CA . VAL B 1 106 ? 6.531 23.641 14.562 1 98.94 106 VAL B CA 1
ATOM 3411 C C . VAL B 1 106 ? 6.309 22.141 14.391 1 98.94 106 VAL B C 1
ATOM 3413 O O . VAL B 1 106 ? 7.195 21.422 13.906 1 98.94 106 VAL B O 1
ATOM 3416 N N . PHE B 1 107 ? 5.191 21.672 14.875 1 98.88 107 PHE B N 1
ATOM 3417 C CA . PHE B 1 107 ? 4.785 20.266 14.805 1 98.88 107 PHE B CA 1
ATOM 3418 C C . PHE B 1 107 ? 3.574 20.109 13.891 1 98.88 107 PHE B C 1
ATOM 3420 O O . PHE B 1 107 ? 2.553 20.766 14.078 1 98.88 107 PHE B O 1
ATOM 3427 N N . GLY B 1 108 ? 3.689 19.219 12.922 1 98.81 108 GLY B N 1
ATOM 3428 C CA . GLY B 1 108 ? 2.541 19.016 12.047 1 98.81 108 GLY B CA 1
ATOM 3429 C C . GLY B 1 108 ? 2.635 17.75 11.227 1 98.81 108 GLY B C 1
ATOM 3430 O O . GLY B 1 108 ? 3.719 17.359 10.781 1 98.81 108 GLY B O 1
ATOM 3431 N N . GLY B 1 109 ? 1.553 17.109 10.984 1 98.56 109 GLY B N 1
ATOM 3432 C CA . GLY B 1 109 ? 1.452 15.906 10.164 1 98.56 109 GLY B CA 1
ATOM 3433 C C . GLY B 1 109 ? 0.371 15.992 9.102 1 98.56 109 GLY B C 1
ATOM 3434 O O . GLY B 1 109 ? -0.599 16.734 9.258 1 98.56 109 GLY B O 1
ATOM 3435 N N . SER B 1 110 ? 0.507 15.164 8.008 1 98.62 110 SER B N 1
ATOM 3436 C CA . SER B 1 110 ? -0.469 15.234 6.922 1 98.62 110 SER B CA 1
ATOM 3437 C C . SER B 1 110 ? -0.626 16.656 6.406 1 98.62 110 SER B C 1
ATOM 3439 O O . SER B 1 110 ? 0.361 17.312 6.059 1 98.62 110 SER B O 1
ATOM 3441 N N . TRP B 1 111 ? -1.828 17.219 6.336 1 98.75 111 TRP B N 1
ATOM 3442 C CA . TRP B 1 111 ? -2.002 18.641 6.016 1 98.75 111 TRP B CA 1
ATOM 3443 C C . TRP B 1 111 ? -1.176 19.516 6.949 1 98.75 111 TRP B C 1
ATOM 3445 O O . TRP B 1 111 ? -0.643 20.547 6.531 1 98.75 111 TRP B O 1
ATOM 3455 N N . GLY B 1 112 ? -1.071 19.109 8.211 1 98.81 112 GLY B N 1
ATOM 3456 C CA . GLY B 1 112 ? -0.226 19.828 9.141 1 98.81 112 GLY B CA 1
ATOM 3457 C C . GLY B 1 112 ? 1.216 19.938 8.68 1 98.81 112 GLY B C 1
ATOM 3458 O O . GLY B 1 112 ? 1.895 20.922 8.977 1 98.81 112 GLY B O 1
ATOM 3459 N N . SER B 1 113 ? 1.73 18.891 8.055 1 98.88 113 SER B N 1
ATOM 3460 C CA . SER B 1 113 ? 3.08 18.984 7.512 1 98.88 113 SER B CA 1
ATOM 3461 C C . SER B 1 113 ? 3.139 19.953 6.344 1 98.88 113 SER B C 1
ATOM 3463 O O . SER B 1 113 ? 4.129 20.672 6.172 1 98.88 113 SER B O 1
ATOM 3465 N N . THR B 1 114 ? 2.072 20.016 5.492 1 98.88 114 THR B N 1
ATOM 3466 C CA . THR B 1 114 ? 1.954 21 4.418 1 98.88 114 THR B CA 1
ATOM 3467 C C . THR B 1 114 ? 2.043 22.422 4.973 1 98.88 114 THR B C 1
ATOM 3469 O O . THR B 1 114 ? 2.84 23.219 4.496 1 98.88 114 THR B O 1
ATOM 3472 N N . LEU B 1 115 ? 1.231 22.594 5.961 1 98.88 115 LEU B N 1
ATOM 3473 C CA . LEU B 1 115 ? 1.154 23.922 6.555 1 98.88 115 LEU B CA 1
ATOM 3474 C C . LEU B 1 115 ? 2.445 24.266 7.289 1 98.88 115 LEU B C 1
ATOM 3476 O O . LEU B 1 115 ? 2.881 25.422 7.281 1 98.88 115 LEU B O 1
ATOM 3480 N N . SER B 1 116 ? 3.066 23.312 7.941 1 98.94 116 SER B N 1
ATOM 3481 C CA . SER B 1 116 ? 4.355 23.5 8.594 1 98.94 116 SER B CA 1
ATOM 3482 C C . SER B 1 116 ? 5.418 23.953 7.594 1 98.94 116 SER B C 1
ATOM 3484 O O . SER B 1 116 ? 6.184 24.875 7.867 1 98.94 116 SER B O 1
ATOM 3486 N N . LEU B 1 117 ? 5.453 23.281 6.469 1 98.94 117 LEU B N 1
ATOM 3487 C CA . LEU B 1 117 ? 6.422 23.641 5.438 1 98.94 117 LEU B CA 1
ATOM 3488 C C . LEU B 1 117 ? 6.125 25.031 4.879 1 98.94 117 LEU B C 1
ATOM 3490 O O . LEU B 1 117 ? 7.031 25.859 4.738 1 98.94 117 LEU B O 1
ATOM 3494 N N . ALA B 1 118 ? 4.891 25.312 4.59 1 98.94 118 ALA B N 1
ATOM 3495 C CA . ALA B 1 118 ? 4.512 26.609 4.059 1 98.94 118 ALA B CA 1
ATOM 3496 C C . ALA B 1 118 ? 4.875 27.734 5.035 1 98.94 118 ALA B C 1
ATOM 3498 O O . ALA B 1 118 ? 5.426 28.766 4.637 1 98.94 118 ALA B O 1
ATOM 3499 N N . TYR B 1 119 ? 4.582 27.516 6.277 1 98.94 119 TYR B N 1
ATOM 3500 C CA . TYR B 1 119 ? 4.844 28.516 7.309 1 98.94 119 TYR B CA 1
ATOM 3501 C C . TYR B 1 119 ? 6.34 28.734 7.496 1 98.94 119 TYR B C 1
ATOM 3503 O O . TYR B 1 119 ? 6.82 29.859 7.48 1 98.94 119 TYR B O 1
ATOM 3511 N N . SER B 1 120 ? 7.098 27.641 7.664 1 98.94 120 SER B N 1
ATOM 3512 C CA . SER B 1 120 ? 8.523 27.734 7.949 1 98.94 120 SER B CA 1
ATOM 3513 C C . SER B 1 120 ? 9.289 28.312 6.762 1 98.94 120 SER B C 1
ATOM 3515 O O . SER B 1 120 ? 10.305 29 6.938 1 98.94 120 SER B O 1
ATOM 3517 N N . GLN B 1 121 ? 8.805 28.047 5.59 1 98.88 121 GLN B N 1
ATOM 3518 C CA . GLN B 1 121 ? 9.445 28.594 4.398 1 98.88 121 GLN B CA 1
ATOM 3519 C C . GLN B 1 121 ? 9.133 30.078 4.242 1 98.88 121 GLN B C 1
ATOM 3521 O O . GLN B 1 121 ? 9.922 30.828 3.66 1 98.88 121 GLN B O 1
ATOM 3526 N N . THR B 1 122 ? 8 30.5 4.719 1 98.81 122 THR B N 1
ATOM 3527 C CA . THR B 1 122 ? 7.613 31.906 4.703 1 98.81 122 THR B CA 1
ATOM 3528 C C . THR B 1 122 ? 8.32 32.688 5.812 1 98.81 122 THR B C 1
ATOM 3530 O O . THR B 1 122 ? 8.773 33.812 5.605 1 98.81 122 THR B O 1
ATOM 3533 N N . TYR B 1 123 ? 8.422 32.094 7.012 1 98.69 123 TYR B N 1
ATOM 3534 C CA . TYR B 1 123 ? 9 32.719 8.188 1 98.69 123 TYR B CA 1
ATOM 3535 C C . TYR B 1 123 ? 10.047 31.828 8.844 1 98.69 123 TYR B C 1
ATOM 3537 O O . TYR B 1 123 ? 9.914 31.469 10.016 1 98.69 123 TYR B O 1
ATOM 3545 N N . PRO B 1 124 ? 11.125 31.578 8.148 1 98.75 124 PRO B N 1
ATOM 3546 C CA . PRO B 1 124 ? 12.117 30.672 8.719 1 98.75 124 PRO B CA 1
ATOM 3547 C C . PRO B 1 124 ? 12.711 31.188 10.031 1 98.75 124 PRO B C 1
ATOM 3549 O O . PRO B 1 124 ? 13.086 30.406 10.898 1 98.75 124 PRO B O 1
ATOM 3552 N N . GLN B 1 125 ? 12.695 32.469 10.18 1 98.38 125 GLN B N 1
ATOM 3553 C CA . GLN B 1 125 ? 13.312 33.094 11.352 1 98.38 125 GLN B CA 1
ATOM 3554 C C . GLN B 1 125 ? 12.484 32.812 12.609 1 98.38 125 GLN B C 1
ATOM 3556 O O . GLN B 1 125 ? 12.969 33 13.727 1 98.38 125 GLN B O 1
ATOM 3561 N N . HIS B 1 126 ? 11.242 32.375 12.445 1 98.75 126 HIS B N 1
ATOM 3562 C CA . HIS B 1 126 ? 10.359 32.156 13.586 1 98.75 126 HIS B CA 1
ATOM 3563 C C . HIS B 1 126 ? 10.266 30.672 13.922 1 98.75 126 HIS B C 1
ATOM 3565 O O . HIS B 1 126 ? 9.414 30.266 14.711 1 98.75 126 HIS B O 1
ATOM 3571 N N . CYS B 1 127 ? 11.141 29.875 13.352 1 98.75 127 CYS B N 1
ATOM 3572 C CA . CYS B 1 127 ? 11.078 28.438 13.555 1 98.75 127 CYS B CA 1
ATOM 3573 C C . CYS B 1 127 ? 12.367 27.906 14.195 1 98.75 127 CYS B C 1
ATOM 3575 O O . CYS B 1 127 ? 13.453 28.125 13.656 1 98.75 127 CYS B O 1
ATOM 3577 N N . GLN B 1 128 ? 12.188 27.172 15.258 1 98.38 128 GLN B N 1
ATOM 3578 C CA . GLN B 1 128 ? 13.336 26.641 15.984 1 98.38 128 GLN B CA 1
ATOM 3579 C C . GLN B 1 128 ? 13.594 25.188 15.594 1 98.38 128 GLN B C 1
ATOM 3581 O O . GLN B 1 128 ? 14.695 24.672 15.805 1 98.38 128 GLN B O 1
ATOM 3586 N N . GLY B 1 129 ? 12.617 24.516 15.102 1 98.75 129 GLY B N 1
ATOM 3587 C CA . GLY B 1 129 ? 12.641 23.125 14.695 1 98.75 129 GLY B CA 1
ATOM 3588 C C . GLY B 1 129 ? 11.344 22.688 14.031 1 98.75 129 GLY B C 1
ATOM 3589 O O . GLY B 1 129 ? 10.305 23.328 14.203 1 98.75 129 GLY B O 1
ATOM 3590 N N . LEU B 1 130 ? 11.461 21.656 13.258 1 98.94 130 LEU B N 1
ATOM 3591 C CA . LEU B 1 130 ? 10.297 21.078 12.602 1 98.94 130 LEU B CA 1
ATOM 3592 C C . LEU B 1 130 ? 10.172 19.594 12.93 1 98.94 130 LEU B C 1
ATOM 3594 O O . LEU B 1 130 ? 11.109 18.828 12.727 1 98.94 130 LEU B O 1
ATOM 3598 N N . ILE B 1 131 ? 9.078 19.188 13.508 1 98.94 131 ILE B N 1
ATOM 3599 C CA . ILE B 1 131 ? 8.711 17.797 13.719 1 98.94 131 ILE B CA 1
ATOM 3600 C C . ILE B 1 131 ? 7.539 17.438 12.812 1 98.94 131 ILE B C 1
ATOM 3602 O O . ILE B 1 131 ? 6.395 17.812 13.078 1 98.94 131 ILE B O 1
ATOM 3606 N N . LEU B 1 132 ? 7.824 16.688 11.75 1 98.94 132 LEU B N 1
ATOM 3607 C CA . LEU B 1 132 ? 6.852 16.438 10.695 1 98.94 132 LEU B CA 1
ATOM 3608 C C . LEU B 1 132 ? 6.488 14.953 10.633 1 98.94 132 LEU B C 1
ATOM 3610 O O . LEU B 1 132 ? 7.305 14.102 10.977 1 98.94 132 LEU B O 1
ATOM 3614 N N . ARG B 1 133 ? 5.32 14.703 10.266 1 98.75 133 ARG B N 1
ATOM 3615 C CA . ARG B 1 133 ? 4.844 13.328 10.18 1 98.75 133 ARG B CA 1
ATOM 3616 C C . ARG B 1 133 ? 3.914 13.141 8.984 1 98.75 133 ARG B C 1
ATOM 3618 O O . ARG B 1 133 ? 3.066 13.992 8.711 1 98.75 133 ARG B O 1
ATOM 3625 N N . GLY B 1 134 ? 4.023 11.938 8.297 1 98.81 134 GLY B N 1
ATOM 3626 C CA . GLY B 1 134 ? 3.102 11.688 7.199 1 98.81 134 GLY B CA 1
ATOM 3627 C C . GLY B 1 134 ? 3.059 12.82 6.188 1 98.81 134 GLY B C 1
ATOM 3628 O O . GLY B 1 134 ? 2.043 13.508 6.059 1 98.81 134 GLY B O 1
ATOM 3629 N N . ILE B 1 135 ? 4.102 12.992 5.395 1 98.94 135 ILE B N 1
ATOM 3630 C CA . ILE B 1 135 ? 4.355 14.195 4.613 1 98.94 135 ILE B CA 1
ATOM 3631 C C . ILE B 1 135 ? 3.336 14.297 3.479 1 98.94 135 ILE B C 1
ATOM 3633 O O . ILE B 1 135 ? 3.109 13.328 2.75 1 98.94 135 ILE B O 1
ATOM 3637 N N . PHE B 1 136 ? 2.736 15.383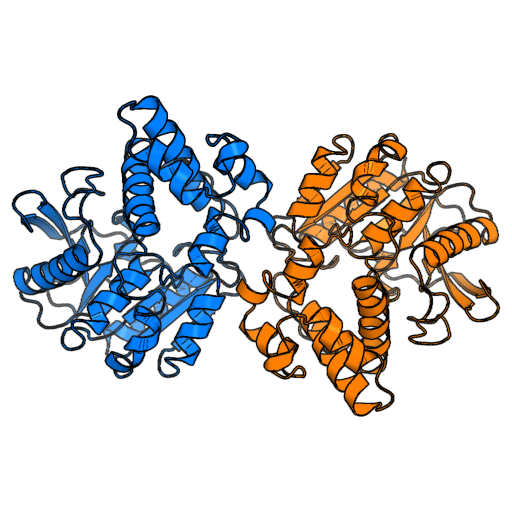 3.387 1 98.81 136 PHE B N 1
ATOM 3638 C CA . PHE B 1 136 ? 1.785 15.781 2.354 1 98.81 136 PHE B CA 1
ATOM 3639 C C . PHE B 1 136 ? 2.156 17.141 1.764 1 98.81 136 PHE B C 1
ATOM 3641 O O . PHE B 1 136 ? 2.428 18.078 2.5 1 98.81 136 PHE B O 1
ATOM 3648 N N . MET B 1 137 ? 2.262 17.25 0.431 1 98.62 137 MET B N 1
ATOM 3649 C CA . MET B 1 137 ? 2.666 18.516 -0.173 1 98.62 137 MET B CA 1
ATOM 3650 C C . MET B 1 137 ? 1.639 18.969 -1.199 1 98.62 137 MET B C 1
ATOM 3652 O O . MET B 1 137 ? 1.884 19.922 -1.941 1 98.62 137 MET B O 1
ATOM 3656 N N . LEU B 1 138 ? 0.496 18.188 -1.293 1 97.94 138 LEU B N 1
ATOM 3657 C CA . LEU B 1 138 ? -0.661 18.516 -2.119 1 97.94 138 LEU B CA 1
ATOM 3658 C C . LEU B 1 138 ? -0.283 18.547 -3.596 1 97.94 138 LEU B C 1
ATOM 3660 O O . LEU B 1 138 ? -0.823 19.359 -4.363 1 97.94 138 LEU B O 1
ATOM 3664 N N . ARG B 1 139 ? 0.679 17.812 -4.008 1 98.25 139 ARG B N 1
ATOM 3665 C CA . ARG B 1 139 ? 0.995 17.656 -5.422 1 98.25 139 ARG B CA 1
ATOM 3666 C C . ARG B 1 139 ? -0.067 16.828 -6.137 1 98.25 139 ARG B C 1
ATOM 3668 O O . ARG B 1 139 ? -0.77 16.031 -5.504 1 98.25 139 ARG B O 1
ATOM 3675 N N . LYS B 1 140 ? -0.141 17.047 -7.383 1 97.75 140 LYS B N 1
ATOM 3676 C CA . LYS B 1 140 ? -1.151 16.375 -8.188 1 97.75 140 LYS B CA 1
ATOM 3677 C C . LYS B 1 140 ? -1.063 14.852 -8.008 1 97.75 140 LYS B C 1
ATOM 3679 O O . LYS B 1 140 ? -2.088 14.18 -7.883 1 97.75 140 LYS B O 1
ATOM 3684 N N . ALA B 1 141 ? 0.12 14.297 -8.039 1 97.88 141 ALA B N 1
ATOM 3685 C CA . ALA B 1 141 ? 0.323 12.852 -7.914 1 97.88 141 ALA B CA 1
ATOM 3686 C C . ALA B 1 141 ? -0.227 12.336 -6.59 1 97.88 141 ALA B C 1
ATOM 3688 O O . ALA B 1 141 ? -0.744 11.219 -6.52 1 97.88 141 ALA B O 1
ATOM 3689 N N . GLU B 1 142 ? -0.077 13.109 -5.484 1 98.5 142 GLU B N 1
ATOM 3690 C CA . GLU B 1 142 ? -0.58 12.719 -4.172 1 98.5 142 GLU B CA 1
ATOM 3691 C C . GLU B 1 142 ? -2.105 12.695 -4.152 1 98.5 142 GLU B C 1
ATOM 3693 O O . GLU B 1 142 ? -2.707 11.766 -3.609 1 98.5 142 GLU B O 1
ATOM 3698 N N . LEU B 1 143 ? -2.709 13.703 -4.758 1 98.56 143 LEU B N 1
ATOM 3699 C CA . LEU B 1 143 ? -4.164 13.805 -4.793 1 98.56 143 LEU B CA 1
ATOM 3700 C C . LEU B 1 143 ? -4.766 12.695 -5.656 1 98.56 143 LEU B C 1
ATOM 3702 O O . LEU B 1 143 ? -5.762 12.078 -5.273 1 98.56 143 LEU B O 1
ATOM 3706 N N . GLN B 1 144 ? -4.18 12.469 -6.824 1 98.38 144 GLN B N 1
ATOM 3707 C CA . GLN B 1 144 ? -4.656 11.406 -7.707 1 98.38 144 GLN B CA 1
ATOM 3708 C C . GLN B 1 144 ? -4.52 10.039 -7.047 1 98.38 144 GLN B C 1
ATOM 3710 O O . GLN B 1 144 ? -5.426 9.211 -7.137 1 98.38 144 GLN B O 1
ATOM 3715 N N . TRP B 1 145 ? -3.422 9.836 -6.359 1 98.69 145 TRP B N 1
ATOM 3716 C CA . TRP B 1 145 ? -3.145 8.578 -5.676 1 98.69 145 TRP B CA 1
ATOM 3717 C C . TRP B 1 145 ? -4.258 8.234 -4.691 1 98.69 145 TRP B C 1
ATOM 3719 O O . TRP B 1 145 ? -4.77 7.113 -4.688 1 98.69 145 TRP B O 1
ATOM 3729 N N . PHE B 1 146 ? -4.637 9.117 -3.846 1 98.88 146 PHE B N 1
ATOM 3730 C CA . PHE B 1 146 ? -5.52 8.805 -2.727 1 98.88 146 PHE B CA 1
ATOM 3731 C C . PHE B 1 146 ? -6.98 8.93 -3.135 1 98.88 146 PHE B C 1
ATOM 3733 O O . PHE B 1 146 ? -7.832 8.172 -2.664 1 98.88 146 PHE B O 1
ATOM 3740 N N . TYR B 1 147 ? -7.277 9.906 -4.051 1 98.81 147 TYR B N 1
ATOM 3741 C CA . TYR B 1 147 ? -8.68 10.25 -4.25 1 98.81 147 TYR B CA 1
ATOM 3742 C C . TYR B 1 147 ? -9.172 9.773 -5.613 1 98.81 147 TYR B C 1
ATOM 3744 O O . TYR B 1 147 ? -10.359 9.875 -5.922 1 98.81 147 TYR B O 1
ATOM 3752 N N . GLN B 1 148 ? -8.32 9.289 -6.449 1 98.69 148 GLN B N 1
ATOM 3753 C CA . GLN B 1 148 ? -8.734 8.883 -7.789 1 98.69 148 GLN B CA 1
ATOM 3754 C C . GLN B 1 148 ? -8.375 7.422 -8.055 1 98.69 148 GLN B C 1
ATOM 3756 O O . GLN B 1 148 ? -9.242 6.617 -8.391 1 98.69 148 GLN B O 1
ATOM 3761 N N . GLU B 1 149 ? -7.086 7.113 -7.934 1 98.31 149 GLU B N 1
ATOM 3762 C CA . GLU B 1 149 ? -6.617 5.754 -8.188 1 98.31 149 GLU B CA 1
ATOM 3763 C C . GLU B 1 149 ? -5.215 5.539 -7.629 1 98.31 149 GLU B C 1
ATOM 3765 O O . GLU B 1 149 ? -4.273 6.23 -8.016 1 98.31 149 GLU B O 1
ATOM 3770 N N . GLY B 1 150 ? -4.953 4.637 -6.828 1 98.56 150 GLY B N 1
ATOM 3771 C CA . GLY B 1 150 ? -3.732 4.293 -6.117 1 98.56 150 GLY B CA 1
ATOM 3772 C C . GLY B 1 150 ? -3.984 3.523 -4.836 1 98.56 150 GLY B C 1
ATOM 3773 O O . GLY B 1 150 ? -3.914 2.293 -4.816 1 98.56 150 GLY B O 1
ATOM 3774 N N . ALA B 1 151 ? -4.465 4.32 -3.801 1 98.81 151 ALA B N 1
ATOM 3775 C CA . ALA B 1 151 ? -4.824 3.676 -2.539 1 98.81 151 ALA B CA 1
ATOM 3776 C C . ALA B 1 151 ? -5.98 2.701 -2.734 1 98.81 151 ALA B C 1
ATOM 3778 O O . ALA B 1 151 ? -6.133 1.746 -1.968 1 98.81 151 ALA B O 1
ATOM 3779 N N . SER B 1 152 ? -6.805 2.938 -3.787 1 98.75 152 SER B N 1
ATOM 3780 C CA . SER B 1 152 ? -7.949 2.086 -4.098 1 98.75 152 SER B CA 1
ATOM 3781 C C . SER B 1 152 ? -7.504 0.672 -4.457 1 98.75 152 SER B C 1
ATOM 3783 O O . SER B 1 152 ? -8.297 -0.272 -4.379 1 98.75 152 SER B O 1
ATOM 3785 N N . TYR B 1 153 ? -6.227 0.536 -4.906 1 98.81 153 TYR B N 1
ATOM 3786 C CA . TYR B 1 153 ? -5.691 -0.786 -5.211 1 98.81 153 TYR B CA 1
ATOM 3787 C C . TYR B 1 153 ? -5.508 -1.608 -3.943 1 98.81 153 TYR B C 1
ATOM 3789 O O . TYR B 1 153 ? -5.566 -2.84 -3.979 1 98.81 153 TYR B O 1
ATOM 3797 N N . ILE B 1 154 ? -5.266 -0.963 -2.836 1 98.81 154 ILE B N 1
ATOM 3798 C CA . ILE B 1 154 ? -4.957 -1.617 -1.569 1 98.81 154 ILE B CA 1
ATOM 3799 C C . ILE B 1 154 ? -6.238 -1.809 -0.761 1 98.81 154 ILE B C 1
ATOM 3801 O O . ILE B 1 154 ? -6.391 -2.809 -0.055 1 98.81 154 ILE B O 1
ATOM 3805 N N . PHE B 1 155 ? -7.148 -0.86 -0.883 1 98.75 155 PHE B N 1
ATOM 3806 C CA . PHE B 1 155 ? -8.398 -0.905 -0.128 1 98.75 155 PHE B CA 1
ATOM 3807 C C . PHE B 1 155 ? -9.594 -0.828 -1.062 1 98.75 155 PHE B C 1
ATOM 3809 O O . PHE B 1 155 ? -10.461 0.035 -0.899 1 98.75 155 PHE B O 1
ATOM 3816 N N . PRO B 1 156 ? -9.734 -1.77 -1.977 1 98.69 156 PRO B N 1
ATOM 3817 C CA . PRO B 1 156 ? -10.852 -1.713 -2.924 1 98.69 156 PRO B CA 1
ATOM 3818 C C . PRO B 1 156 ? -12.211 -1.861 -2.242 1 98.69 156 PRO B C 1
ATOM 3820 O O . PRO B 1 156 ? -13.211 -1.354 -2.748 1 98.69 156 PRO B O 1
ATOM 3823 N N . ASP B 1 157 ? -12.266 -2.557 -1.139 1 98 157 ASP B N 1
ATOM 3824 C CA . ASP B 1 157 ? -13.508 -2.746 -0.389 1 98 157 ASP B CA 1
ATOM 3825 C C . ASP B 1 157 ? -13.992 -1.428 0.209 1 98 157 ASP B C 1
ATOM 3827 O O . ASP B 1 157 ? -15.133 -1.019 -0.022 1 98 157 ASP B O 1
ATOM 3831 N N . ALA B 1 158 ? -13.117 -0.715 0.922 1 98.31 158 ALA B N 1
ATOM 3832 C CA . ALA B 1 158 ? -13.469 0.587 1.482 1 98.31 158 ALA B CA 1
ATOM 3833 C C . ALA B 1 158 ? -13.727 1.607 0.379 1 98.31 158 ALA B C 1
ATOM 3835 O O . ALA B 1 158 ? -14.562 2.5 0.535 1 98.31 158 ALA B O 1
ATOM 3836 N N . TRP B 1 159 ? -13.062 1.474 -0.722 1 98.69 159 TRP B N 1
ATOM 3837 C CA . TRP B 1 159 ? -13.172 2.381 -1.859 1 98.69 159 TRP B CA 1
ATOM 3838 C C . TRP B 1 159 ? -14.594 2.395 -2.414 1 98.69 159 TRP B C 1
ATOM 3840 O O . TRP B 1 159 ? -15.078 3.434 -2.871 1 98.69 159 TRP B O 1
ATOM 3850 N N . GLN B 1 160 ? -15.289 1.252 -2.328 1 97.88 160 GLN B N 1
ATOM 3851 C CA . GLN B 1 160 ? -16.656 1.16 -2.838 1 97.88 160 GLN B CA 1
ATOM 3852 C C . GLN B 1 160 ? -17.562 2.172 -2.148 1 97.88 160 GLN B C 1
ATOM 3854 O O . GLN B 1 160 ? -18.406 2.801 -2.799 1 97.88 160 GLN B O 1
ATOM 3859 N N . GLU B 1 161 ? -17.328 2.314 -0.86 1 97.62 161 GLU B N 1
ATOM 3860 C CA . GLU B 1 161 ? -18.156 3.266 -0.111 1 97.62 161 GLU B CA 1
ATOM 3861 C C . GLU B 1 161 ? -17.797 4.703 -0.484 1 97.62 161 GLU B C 1
ATOM 3863 O O . GLU B 1 161 ? -18.672 5.574 -0.497 1 97.62 161 GLU B O 1
ATOM 3868 N N . TYR B 1 162 ? -16.609 4.945 -0.816 1 98.81 162 TYR B N 1
ATOM 3869 C CA . TYR B 1 162 ? -16.141 6.27 -1.2 1 98.81 162 TYR B CA 1
ATOM 3870 C C . TYR B 1 162 ? -16.781 6.711 -2.516 1 98.81 162 TYR B C 1
ATOM 3872 O O . TYR B 1 162 ? -17.172 7.867 -2.662 1 98.81 162 TYR B O 1
ATOM 3880 N N . ILE B 1 163 ? -16.859 5.805 -3.451 1 98.5 163 ILE B N 1
ATOM 3881 C CA . ILE B 1 163 ? -17.297 6.227 -4.777 1 98.5 163 ILE B CA 1
ATOM 3882 C C . ILE B 1 163 ? -18.828 6.156 -4.867 1 98.5 163 ILE B C 1
ATOM 3884 O O . ILE B 1 163 ? -19.422 6.652 -5.824 1 98.5 163 ILE B O 1
ATOM 3888 N N . LYS B 1 164 ? -19.469 5.605 -3.887 1 97.75 164 LYS B N 1
ATOM 3889 C CA . LYS B 1 164 ? -20.906 5.324 -3.895 1 97.75 164 LYS B CA 1
ATOM 3890 C C . LYS B 1 164 ? -21.719 6.586 -4.188 1 97.75 164 LYS B C 1
ATOM 3892 O O . LYS B 1 164 ? -22.656 6.559 -4.984 1 97.75 164 LYS B O 1
ATOM 3897 N N . PRO B 1 165 ? -21.359 7.777 -3.605 1 98 165 PRO B N 1
ATOM 3898 C CA . PRO B 1 165 ? -22.203 8.961 -3.846 1 98 165 PRO B CA 1
ATOM 3899 C C . PRO B 1 165 ? -21.984 9.562 -5.23 1 98 165 PRO B C 1
ATOM 3901 O O . PRO B 1 165 ? -22.688 10.484 -5.625 1 98 165 PRO B O 1
ATOM 3904 N N . ILE B 1 166 ? -21.062 9.117 -6.004 1 98.75 166 ILE B N 1
ATOM 3905 C CA . ILE B 1 166 ? -20.688 9.711 -7.281 1 98.75 166 ILE B CA 1
ATOM 3906 C C . ILE B 1 166 ? -21.156 8.805 -8.422 1 98.75 166 ILE B C 1
ATOM 3908 O O . ILE B 1 166 ? -20.688 7.664 -8.539 1 98.75 166 ILE B O 1
ATOM 3912 N N . PRO B 1 167 ? -22.031 9.25 -9.258 1 98.19 167 PRO B N 1
ATOM 3913 C CA . PRO B 1 167 ? -22.438 8.43 -10.406 1 98.19 167 PRO B CA 1
ATOM 3914 C C . PRO B 1 167 ? -21.266 8.039 -11.305 1 98.19 167 PRO B C 1
ATOM 3916 O O . PRO B 1 167 ? -20.312 8.805 -11.445 1 98.19 167 PRO B O 1
ATOM 3919 N N . PRO B 1 168 ? -21.312 6.891 -11.922 1 97.88 168 PRO B N 1
ATOM 3920 C CA . PRO B 1 168 ? -20.219 6.367 -12.742 1 97.88 168 PRO B CA 1
ATOM 3921 C C . PRO B 1 168 ? -19.719 7.371 -13.781 1 97.88 168 PRO B C 1
ATOM 3923 O O . PRO B 1 168 ? -18.531 7.457 -14.047 1 97.88 168 PRO B O 1
ATOM 3926 N N . GLU B 1 169 ? -20.547 8.164 -14.359 1 98.19 169 GLU B N 1
ATOM 3927 C CA . GLU B 1 169 ? -20.219 9.086 -15.438 1 98.19 169 GLU B CA 1
ATOM 3928 C C . GLU B 1 169 ? -19.344 10.227 -14.938 1 98.19 169 GLU B C 1
ATOM 3930 O O . GLU B 1 169 ? -18.703 10.93 -15.742 1 98.19 169 GLU B O 1
ATOM 3935 N N . GLU B 1 170 ? -19.281 10.461 -13.602 1 98.44 170 GLU B N 1
ATOM 3936 C CA . GLU B 1 170 ? -18.516 11.562 -13.039 1 98.44 170 GLU B CA 1
ATOM 3937 C C . GLU B 1 170 ? -17.25 11.062 -12.352 1 98.44 170 GLU B C 1
ATOM 3939 O O . GLU B 1 170 ? -16.469 11.852 -11.82 1 98.44 170 GLU B O 1
ATOM 3944 N N . ARG B 1 171 ? -16.953 9.781 -12.406 1 98.56 171 ARG B N 1
ATOM 3945 C CA . ARG B 1 171 ? -15.914 9.195 -11.57 1 98.56 171 ARG B CA 1
ATOM 3946 C C . ARG B 1 171 ? -14.539 9.383 -12.211 1 98.56 171 ARG B C 1
ATOM 3948 O O . ARG B 1 171 ? -13.523 8.977 -11.641 1 98.56 171 ARG B O 1
ATOM 3955 N N . HIS B 1 172 ? -14.469 10.008 -13.414 1 98.06 172 HIS B N 1
ATOM 3956 C CA . HIS B 1 172 ? -13.188 10.297 -14.055 1 98.06 172 HIS B CA 1
ATOM 3957 C C . HIS B 1 172 ? -12.461 11.43 -13.336 1 98.06 172 HIS B C 1
ATOM 3959 O O . HIS B 1 172 ? -11.266 11.641 -13.555 1 98.06 172 HIS B O 1
ATOM 3965 N N . ASP B 1 173 ? -13.125 12.234 -12.57 1 98.62 173 ASP B N 1
ATOM 3966 C CA . ASP B 1 173 ? -12.602 13.328 -11.75 1 98.62 173 ASP B CA 1
ATOM 3967 C C . ASP B 1 173 ? -13.328 13.414 -10.414 1 98.62 173 ASP B C 1
ATOM 3969 O O . ASP B 1 173 ? -14.188 14.273 -10.219 1 98.62 173 ASP B O 1
ATOM 3973 N N . LEU B 1 174 ? -12.891 12.609 -9.484 1 98.88 174 LEU B N 1
ATOM 3974 C CA . LEU B 1 174 ? -13.633 12.406 -8.242 1 98.88 174 LEU B CA 1
ATOM 3975 C C . LEU B 1 174 ? -13.555 13.648 -7.359 1 98.88 174 LEU B C 1
ATOM 3977 O O . LEU B 1 174 ? -14.531 14.016 -6.707 1 98.88 174 LEU B O 1
ATOM 3981 N N . ILE B 1 175 ? -12.43 14.328 -7.316 1 98.81 175 ILE B N 1
ATOM 3982 C CA . ILE B 1 175 ? -12.289 15.516 -6.473 1 98.81 175 ILE B CA 1
ATOM 3983 C C . ILE B 1 175 ? -13.297 16.578 -6.91 1 98.81 175 ILE B C 1
ATOM 3985 O O . ILE B 1 175 ? -14.016 17.141 -6.078 1 98.81 175 ILE B O 1
ATOM 3989 N N . SER B 1 176 ? -13.398 16.812 -8.234 1 98.75 176 SER B N 1
ATOM 3990 C CA . SER B 1 176 ? -14.359 17.797 -8.742 1 98.75 176 SER B CA 1
ATOM 3991 C C . SER B 1 176 ? -15.789 17.344 -8.469 1 98.75 176 SER B C 1
ATOM 3993 O O . SER B 1 176 ? -16.641 18.172 -8.141 1 98.75 176 SER B O 1
ATOM 3995 N N . ALA B 1 177 ? -16.047 16.047 -8.688 1 98.94 177 ALA B N 1
ATOM 3996 C CA . ALA B 1 177 ? -17.375 15.508 -8.43 1 98.94 177 ALA B CA 1
ATOM 3997 C C . ALA B 1 177 ? -17.766 15.695 -6.969 1 98.94 177 ALA B C 1
ATOM 3999 O O . ALA B 1 177 ? -18.906 16.094 -6.668 1 98.94 177 ALA B O 1
ATOM 4000 N N . TYR B 1 178 ? -16.906 15.43 -6.074 1 98.94 178 TYR B N 1
ATOM 4001 C CA . TYR B 1 178 ? -17.156 15.617 -4.648 1 98.94 178 TYR B CA 1
ATOM 4002 C C . TYR B 1 178 ? -17.359 17.094 -4.32 1 98.94 178 TYR B C 1
ATOM 4004 O O . TYR B 1 178 ? -18.234 17.453 -3.535 1 98.94 178 TYR B O 1
ATOM 4012 N N . TYR B 1 179 ? -16.516 17.953 -4.906 1 98.88 179 TYR B N 1
ATOM 4013 C CA . TYR B 1 179 ? -16.609 19.375 -4.602 1 98.88 179 TYR B CA 1
ATOM 4014 C C . TYR B 1 179 ? -17.984 19.906 -4.934 1 98.88 179 TYR B C 1
ATOM 4016 O O . TYR B 1 179 ? -18.547 20.703 -4.176 1 98.88 179 TYR B O 1
ATOM 4024 N N . ARG B 1 180 ? -18.547 19.453 -6.086 1 98.75 180 ARG B N 1
ATOM 4025 C CA . ARG B 1 180 ? -19.891 19.875 -6.48 1 98.75 180 ARG B CA 1
ATOM 4026 C C . ARG B 1 180 ? -20.922 19.469 -5.43 1 98.75 180 ARG B C 1
ATOM 4028 O O . ARG B 1 180 ? -21.828 20.234 -5.125 1 98.75 180 ARG B O 1
ATOM 4035 N N . ARG B 1 181 ? -20.766 18.344 -4.844 1 98.81 181 ARG B N 1
ATOM 4036 C CA . ARG B 1 181 ? -21.703 17.844 -3.842 1 98.81 181 ARG B CA 1
ATOM 4037 C C . ARG B 1 181 ? -21.453 18.484 -2.482 1 98.81 181 ARG B C 1
ATOM 4039 O O . ARG B 1 181 ? -22.391 18.797 -1.751 1 98.81 181 ARG B O 1
ATOM 4046 N N . LEU B 1 182 ? -20.203 18.719 -2.201 1 98.81 182 LEU B N 1
ATOM 4047 C CA . LEU B 1 182 ? -19.828 19.266 -0.908 1 98.81 182 LEU B CA 1
ATOM 4048 C C . LEU B 1 182 ? -20.188 20.75 -0.822 1 98.81 182 LEU B C 1
ATOM 4050 O O . LEU B 1 182 ? -20.234 21.312 0.27 1 98.81 182 LEU B O 1
ATOM 4054 N N . THR B 1 183 ? -20.391 21.375 -1.976 1 98.56 183 THR B N 1
ATOM 4055 C CA . THR B 1 183 ? -20.797 22.781 -1.994 1 98.56 183 THR B CA 1
ATOM 4056 C C . THR B 1 183 ? -22.25 22.906 -2.455 1 98.56 183 THR B C 1
ATOM 4058 O O . THR B 1 183 ? -22.672 24 -2.859 1 98.56 183 THR B O 1
ATOM 4061 N N . SER B 1 184 ? -22.969 21.844 -2.465 1 97.94 184 SER B N 1
ATOM 4062 C CA . SER B 1 184 ? -24.375 21.859 -2.834 1 97.94 184 SER B CA 1
ATOM 4063 C C . SER B 1 184 ? -25.219 22.625 -1.813 1 97.94 184 SER B C 1
ATOM 4065 O O . SER B 1 184 ? -24.906 22.609 -0.619 1 97.94 184 SER B O 1
ATOM 4067 N N . ASP B 1 185 ? -26.344 23.203 -2.246 1 96.94 185 ASP B N 1
ATOM 4068 C CA . ASP B 1 185 ? -27.297 23.875 -1.368 1 96.94 185 ASP B CA 1
ATOM 4069 C C . ASP B 1 185 ? -28.188 22.859 -0.646 1 96.94 185 ASP B C 1
ATOM 4071 O O . ASP B 1 185 ? -28.859 23.203 0.328 1 96.94 185 ASP B O 1
ATOM 4075 N N . ASP B 1 186 ? -28.188 21.656 -1.122 1 97.62 186 ASP B N 1
ATOM 4076 C CA . ASP B 1 186 ? -28.953 20.578 -0.477 1 97.62 186 ASP B CA 1
ATOM 4077 C C . ASP B 1 186 ? -28.141 19.938 0.646 1 97.62 186 ASP B C 1
ATOM 4079 O O . ASP B 1 186 ? -27.188 19.219 0.386 1 97.62 186 ASP B O 1
ATOM 4083 N N . PRO B 1 187 ? -28.594 20.094 1.859 1 95.88 187 PRO B N 1
ATOM 4084 C CA . PRO B 1 187 ? -27.797 19.609 2.992 1 95.88 187 PRO B CA 1
ATOM 4085 C C . PRO B 1 187 ? -27.656 18.094 3.004 1 95.88 187 PRO B C 1
ATOM 4087 O O . PRO B 1 187 ? -26.656 17.562 3.496 1 95.88 187 PRO B O 1
ATOM 4090 N N . GLN B 1 188 ? -28.609 17.391 2.453 1 97.19 188 GLN B N 1
ATOM 4091 C CA . GLN B 1 188 ? -28.531 15.938 2.432 1 97.19 188 GLN B CA 1
ATOM 4092 C C . GLN B 1 188 ? -27.469 15.453 1.462 1 97.19 188 GLN B C 1
ATOM 4094 O O . GLN B 1 188 ? -26.75 14.492 1.753 1 97.19 188 GLN B O 1
ATOM 4099 N N . ILE B 1 189 ? -27.422 16.172 0.343 1 97.94 189 ILE B N 1
ATOM 4100 C CA . ILE B 1 189 ? -26.391 15.852 -0.642 1 97.94 189 ILE B CA 1
ATOM 4101 C C . ILE B 1 189 ? -25.016 16.156 -0.064 1 97.94 189 ILE B C 1
ATOM 4103 O O . ILE B 1 189 ? -24.094 15.352 -0.18 1 97.94 189 ILE B O 1
ATOM 4107 N N . GLN B 1 190 ? -24.906 17.266 0.562 1 98.06 190 GLN B N 1
ATOM 4108 C CA . GLN B 1 190 ? -23.641 17.688 1.166 1 98.06 190 GLN B CA 1
ATOM 4109 C C . GLN B 1 190 ? -23.188 16.688 2.238 1 98.06 190 GLN B C 1
ATOM 4111 O O . GLN B 1 190 ? -22.031 16.266 2.25 1 98.06 190 GLN B O 1
ATOM 4116 N N . LEU B 1 191 ? -24.109 16.328 3.096 1 98.25 191 LEU B N 1
ATOM 4117 C CA . LEU B 1 191 ? -23.781 15.461 4.223 1 98.25 191 LEU B CA 1
ATOM 4118 C C . LEU B 1 191 ? -23.375 14.07 3.746 1 98.25 191 LEU B C 1
ATOM 4120 O O . LEU B 1 191 ? -22.438 13.469 4.281 1 98.25 191 LEU B O 1
ATOM 4124 N N . ALA B 1 192 ? -24.078 13.508 2.797 1 98.44 192 ALA B N 1
ATOM 4125 C CA . ALA B 1 192 ? -23.766 12.188 2.264 1 98.44 192 ALA B CA 1
ATOM 4126 C C . ALA B 1 192 ? -22.359 12.164 1.666 1 98.44 192 ALA B C 1
ATOM 4128 O O . ALA B 1 192 ? -21.594 11.219 1.89 1 98.44 192 ALA B O 1
ATOM 4129 N N . ALA B 1 193 ? -22.016 13.195 0.899 1 98.81 193 ALA B N 1
ATOM 4130 C CA . ALA B 1 193 ? -20.688 13.305 0.308 1 98.81 193 ALA B CA 1
ATOM 4131 C C . ALA B 1 193 ? -19.625 13.484 1.386 1 98.81 193 ALA B C 1
ATOM 4133 O O . ALA B 1 193 ? -18.547 12.891 1.31 1 98.81 193 ALA B O 1
ATOM 4134 N N . ALA B 1 194 ? -19.953 14.328 2.371 1 98.88 194 ALA B N 1
ATOM 4135 C CA . ALA B 1 194 ? -19 14.617 3.449 1 98.88 194 ALA B CA 1
ATOM 4136 C C . ALA B 1 194 ? -18.656 13.352 4.223 1 98.88 194 ALA B C 1
ATOM 4138 O O . ALA B 1 194 ? -17.484 13.102 4.52 1 98.88 194 ALA B O 1
ATOM 4139 N N . LYS B 1 195 ? -19.641 12.562 4.547 1 98.81 195 LYS B N 1
ATOM 4140 C CA . LYS B 1 195 ? -19.438 11.328 5.297 1 98.81 195 LYS B CA 1
ATOM 4141 C C . LYS B 1 195 ? -18.609 10.328 4.492 1 98.81 195 LYS B C 1
ATOM 4143 O O . LYS B 1 195 ? -17.672 9.727 5.016 1 98.81 195 LYS B O 1
ATOM 4148 N N . ALA B 1 196 ? -18.938 10.125 3.207 1 98.88 196 ALA B N 1
ATOM 4149 C CA . ALA B 1 196 ? -18.203 9.172 2.367 1 98.88 196 ALA B CA 1
ATOM 4150 C C . ALA B 1 196 ? -16.734 9.57 2.238 1 98.88 196 ALA B C 1
ATOM 4152 O O . ALA B 1 196 ? -15.852 8.727 2.348 1 98.88 196 ALA B O 1
ATOM 4153 N N . TRP B 1 197 ? -16.531 10.859 2.027 1 98.88 197 TRP B N 1
ATOM 4154 C CA . TRP B 1 197 ? -15.188 11.422 1.908 1 98.88 197 TRP B CA 1
ATOM 4155 C C . TRP B 1 197 ? -14.375 11.172 3.176 1 98.88 197 TRP B C 1
ATOM 4157 O O . TRP B 1 197 ? -13.25 10.664 3.111 1 98.88 197 TRP B O 1
ATOM 4167 N N . SER B 1 198 ? -14.898 11.461 4.289 1 98.81 198 SER B N 1
ATOM 4168 C CA . SER B 1 198 ? -14.203 11.406 5.574 1 98.81 198 SER B CA 1
ATOM 4169 C C . SER B 1 198 ? -13.977 9.961 6.012 1 98.81 198 SER B C 1
ATOM 4171 O O . SER B 1 198 ? -12.914 9.625 6.539 1 98.81 198 SER B O 1
ATOM 4173 N N . ILE B 1 199 ? -14.945 9.109 5.797 1 98.69 199 ILE B N 1
ATOM 4174 C CA . ILE B 1 199 ? -14.859 7.703 6.191 1 98.69 199 ILE B CA 1
ATOM 4175 C C . ILE B 1 199 ? -13.789 7 5.359 1 98.69 199 ILE B C 1
ATOM 4177 O O . ILE B 1 199 ? -13.078 6.133 5.867 1 98.69 199 ILE B O 1
ATOM 4181 N N . TRP B 1 200 ? -13.672 7.395 4.086 1 98.81 200 TRP B N 1
ATOM 4182 C CA . TRP B 1 200 ? -12.609 6.848 3.248 1 98.81 200 TRP B CA 1
ATOM 4183 C C . TRP B 1 200 ? -11.242 7.062 3.895 1 98.81 200 TRP B C 1
ATOM 4185 O O . TRP B 1 200 ? -10.469 6.117 4.051 1 98.81 200 TRP B O 1
ATOM 4195 N N . GLU B 1 201 ? -10.977 8.273 4.316 1 98.62 201 GLU B N 1
ATOM 4196 C CA . GLU B 1 201 ? -9.688 8.555 4.941 1 98.62 201 GLU B CA 1
ATOM 4197 C C . GLU B 1 201 ? -9.531 7.785 6.25 1 98.62 201 GLU B C 1
ATOM 4199 O O . GLU B 1 201 ? -8.477 7.203 6.516 1 98.62 201 GLU B O 1
ATOM 4204 N N . ALA B 1 202 ? -10.562 7.75 7.074 1 98.5 202 ALA B N 1
ATOM 4205 C CA . ALA B 1 202 ? -10.492 7.059 8.359 1 98.5 202 ALA B CA 1
ATOM 4206 C C . ALA B 1 202 ? -10.25 5.562 8.164 1 98.5 202 ALA B C 1
ATOM 4208 O O . ALA B 1 202 ? -9.547 4.934 8.953 1 98.5 202 ALA B O 1
ATOM 4209 N N . SER B 1 203 ? -10.82 4.996 7.105 1 98.69 203 SER B N 1
ATOM 4210 C CA . SER B 1 203 ? -10.758 3.561 6.848 1 98.69 203 SER B CA 1
ATOM 4211 C C . SER B 1 203 ? -9.359 3.127 6.438 1 98.69 203 SER B C 1
ATOM 4213 O O . SER B 1 203 ? -9.039 1.936 6.453 1 98.69 203 SER B O 1
ATOM 4215 N N . THR B 1 204 ? -8.523 4.082 6.082 1 98.69 204 THR B N 1
ATOM 4216 C CA . THR B 1 204 ? -7.23 3.748 5.508 1 98.69 204 THR B CA 1
ATOM 4217 C C . THR B 1 204 ? -6.098 4.387 6.309 1 98.69 204 THR B C 1
ATOM 4219 O O . THR B 1 204 ? -4.926 4.27 5.941 1 98.69 204 THR B O 1
ATOM 4222 N N . SER B 1 205 ? -6.387 5.047 7.406 1 98.56 205 SER B N 1
ATOM 4223 C CA . SER B 1 205 ? -5.441 5.898 8.117 1 98.56 205 SER B CA 1
ATOM 4224 C C . SER B 1 205 ? -4.504 5.074 8.992 1 98.56 205 SER B C 1
ATOM 4226 O O . SER B 1 205 ? -3.41 5.527 9.336 1 98.56 205 SER B O 1
ATOM 4228 N N . LYS B 1 206 ? -4.922 3.887 9.414 1 98.5 206 LYS B N 1
ATOM 4229 C CA . LYS B 1 206 ? -4.113 3.014 10.266 1 98.5 206 LYS B CA 1
ATOM 4230 C C . LYS B 1 206 ? -3.818 1.688 9.562 1 98.5 206 LYS B C 1
ATOM 4232 O O . LYS B 1 206 ? -4.566 1.268 8.68 1 98.5 206 LYS B O 1
ATOM 4237 N N . LEU B 1 207 ? -2.719 1.099 10.008 1 98.56 207 LEU B N 1
ATOM 4238 C CA . LEU B 1 207 ? -2.377 -0.205 9.453 1 98.56 207 LEU B CA 1
ATOM 4239 C C . LEU B 1 207 ? -3.537 -1.182 9.602 1 98.56 207 LEU B C 1
ATOM 4241 O O . LEU B 1 207 ? -3.885 -1.892 8.656 1 98.56 207 LEU B O 1
ATOM 4245 N N . LEU B 1 208 ? -4.039 -1.24 10.789 1 98.25 208 LEU B N 1
ATOM 4246 C CA . LEU B 1 208 ? -5.27 -1.977 11.055 1 98.25 208 LEU B CA 1
ATOM 4247 C C . LEU B 1 208 ? -6.449 -1.025 11.203 1 98.25 208 LEU B C 1
ATOM 4249 O O . LEU B 1 208 ? -6.363 -0.026 11.922 1 98.25 208 LEU B O 1
ATOM 4253 N N . PRO B 1 209 ? -7.508 -1.289 10.492 1 96 209 PRO B N 1
ATOM 4254 C CA . PRO B 1 209 ? -8.664 -0.396 10.57 1 96 209 PRO B CA 1
ATOM 4255 C C . PRO B 1 209 ? -9.133 -0.153 12.008 1 96 209 PRO B C 1
ATOM 4257 O O . PRO B 1 209 ? -9.125 -1.076 12.828 1 96 209 PRO B O 1
ATOM 4260 N N . ASP B 1 210 ? -9.492 1.061 12.273 1 97 210 ASP B N 1
ATOM 4261 C CA . ASP B 1 210 ? -9.953 1.51 13.586 1 97 210 ASP B CA 1
ATOM 4262 C C . ASP B 1 210 ? -11.414 1.96 13.531 1 97 210 ASP B C 1
ATOM 4264 O O . ASP B 1 210 ? -11.711 3.068 13.078 1 97 210 ASP B O 1
ATOM 4268 N N . GLN B 1 211 ? -12.25 1.176 14.094 1 96.81 211 GLN B N 1
ATOM 4269 C CA . GLN B 1 211 ? -13.688 1.44 14.016 1 96.81 211 GLN B CA 1
ATOM 4270 C C . GLN B 1 211 ? -14.047 2.744 14.719 1 96.81 211 GLN B C 1
ATOM 4272 O O . GLN B 1 211 ? -14.953 3.459 14.289 1 96.81 211 GLN B O 1
ATOM 4277 N N . HIS B 1 212 ? -13.367 3.068 15.758 1 96.56 212 HIS B N 1
ATOM 4278 C CA . HIS B 1 212 ? -13.625 4.312 16.469 1 96.56 212 HIS B CA 1
ATOM 4279 C C . HIS B 1 212 ? -13.281 5.523 15.609 1 96.56 212 HIS B C 1
ATOM 4281 O O . HIS B 1 212 ? -14.008 6.516 15.602 1 96.56 212 HIS B O 1
ATOM 4287 N N . LEU B 1 213 ? -12.195 5.406 14.969 1 96.56 213 LEU B N 1
ATOM 4288 C CA . LEU B 1 213 ? -11.797 6.48 14.07 1 96.56 213 LEU B CA 1
ATOM 4289 C C . LEU B 1 213 ? -12.82 6.66 12.953 1 96.56 213 LEU B C 1
ATOM 4291 O O . LEU B 1 213 ? -13.18 7.789 12.609 1 96.56 213 LEU B O 1
ATOM 4295 N N . ILE B 1 214 ? -13.25 5.57 12.375 1 97.62 214 ILE B N 1
ATOM 4296 C CA . ILE B 1 214 ? -14.227 5.586 11.289 1 97.62 214 ILE B CA 1
ATOM 4297 C C . ILE B 1 214 ? -15.523 6.234 11.76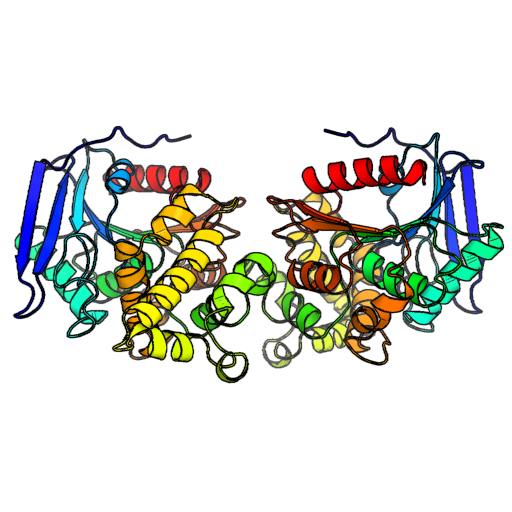6 1 97.62 214 ILE B C 1
ATOM 4299 O O . ILE B 1 214 ? -16.109 7.062 11.062 1 97.62 214 ILE B O 1
ATOM 4303 N N . GLN B 1 215 ? -15.914 5.922 12.953 1 97.5 215 GLN B N 1
ATOM 4304 C CA . GLN B 1 215 ? -17.125 6.5 13.531 1 97.5 215 GLN B CA 1
ATOM 4305 C C . GLN B 1 215 ? -16.969 8 13.75 1 97.5 215 GLN B C 1
ATOM 4307 O O . GLN B 1 215 ? -17.875 8.781 13.438 1 97.5 215 GLN B O 1
ATOM 4312 N N . ARG B 1 216 ? -15.875 8.367 14.242 1 96.56 216 ARG B N 1
ATOM 4313 C CA . ARG B 1 216 ? -15.617 9.773 14.5 1 96.56 216 ARG B CA 1
ATOM 4314 C C . ARG B 1 216 ? -15.625 10.578 13.203 1 96.56 216 ARG B C 1
ATOM 4316 O O . ARG B 1 216 ? -16.219 11.656 13.141 1 96.56 216 ARG B O 1
ATOM 4323 N N . PHE B 1 217 ? -14.984 10.086 12.18 1 97.19 217 PHE B N 1
ATOM 4324 C CA . PHE B 1 217 ? -14.914 10.773 10.898 1 97.19 217 PHE B CA 1
ATOM 4325 C C . PHE B 1 217 ? -16.281 10.812 10.227 1 97.19 217 PHE B C 1
ATOM 4327 O O . PHE B 1 217 ? -16.547 11.688 9.406 1 97.19 217 PHE B O 1
ATOM 4334 N N . GLY B 1 218 ? -17.125 9.859 10.594 1 97.25 218 GLY B N 1
ATOM 4335 C CA . GLY B 1 218 ? -18.469 9.797 10.031 1 97.25 218 GLY B CA 1
ATOM 4336 C C . GLY B 1 218 ? -19.453 10.711 10.727 1 97.25 218 GLY B C 1
ATOM 4337 O O . GLY B 1 218 ? -20.594 10.852 10.289 1 97.25 218 GLY B O 1
ATOM 4338 N N . ASP B 1 219 ? -19.031 11.297 11.844 1 96.75 219 ASP B N 1
ATOM 4339 C CA . ASP B 1 219 ? -19.875 12.273 12.516 1 96.75 219 ASP B CA 1
ATOM 4340 C C . ASP B 1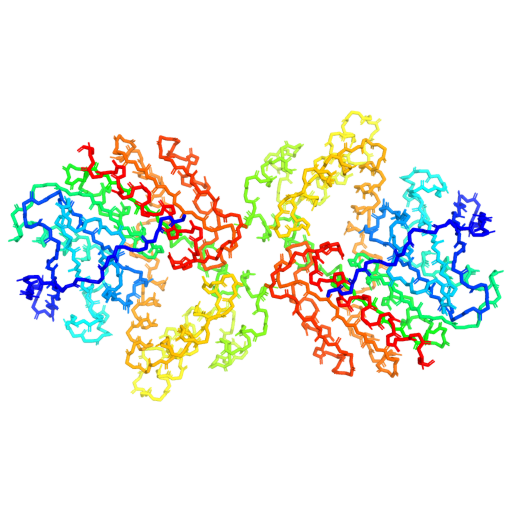 219 ? -20.172 13.461 11.594 1 96.75 219 ASP B C 1
ATOM 4342 O O . ASP B 1 219 ? -19.25 14.062 11.039 1 96.75 219 ASP B O 1
ATOM 4346 N N . GLY B 1 220 ? -21.406 13.836 11.477 1 96.38 220 GLY B N 1
ATOM 4347 C CA . GLY B 1 220 ? -21.859 14.812 10.492 1 96.38 220 GLY B CA 1
ATOM 4348 C C . GLY B 1 220 ? -21.141 16.141 10.609 1 96.38 220 GLY B C 1
ATOM 4349 O O . GLY B 1 220 ? -20.719 16.719 9.602 1 96.38 220 GLY B O 1
ATOM 4350 N N . ASN B 1 221 ? -21.094 16.672 11.812 1 96.06 221 ASN B N 1
ATOM 4351 C CA . ASN B 1 221 ? -20.453 17.984 12.023 1 96.06 221 ASN B CA 1
ATOM 4352 C C . ASN B 1 221 ? -18.984 17.953 11.648 1 96.06 221 ASN B C 1
ATOM 4354 O O . ASN B 1 221 ? -18.5 18.844 10.953 1 96.06 221 ASN B O 1
ATOM 4358 N N . PHE B 1 222 ? -18.266 16.984 12.094 1 97.25 222 PHE B N 1
ATOM 4359 C CA . PHE B 1 222 ? -16.859 16.828 11.758 1 97.25 222 PHE B CA 1
ATOM 4360 C C . PHE B 1 222 ? -16.688 16.609 10.258 1 97.25 222 PHE B C 1
ATOM 4362 O O . PHE B 1 222 ? -15.875 17.281 9.617 1 97.25 222 PHE B O 1
ATOM 4369 N N . ALA B 1 223 ? -17.438 15.648 9.719 1 98.44 223 ALA B N 1
ATOM 4370 C CA . ALA B 1 223 ? -17.297 15.25 8.328 1 98.44 223 ALA B CA 1
ATOM 4371 C C . ALA B 1 223 ? -17.531 16.438 7.391 1 98.44 223 ALA B C 1
ATOM 4373 O O . ALA B 1 223 ? -16.828 16.578 6.379 1 98.44 223 ALA B O 1
ATOM 4374 N N . THR B 1 224 ? -18.469 17.266 7.738 1 97.88 224 THR B N 1
ATOM 4375 C CA . THR B 1 224 ? -18.812 18.391 6.879 1 97.88 224 THR B CA 1
ATOM 4376 C C . THR B 1 224 ? -17.641 19.375 6.797 1 97.88 224 THR B C 1
ATOM 4378 O O . THR B 1 224 ? -17.203 19.734 5.703 1 97.88 224 THR B O 1
ATOM 4381 N N . ALA B 1 225 ? -17.094 19.766 7.926 1 98.06 225 ALA B N 1
ATOM 4382 C CA . ALA B 1 225 ? -15.969 20.688 7.918 1 98.06 225 ALA B CA 1
ATOM 4383 C C . ALA B 1 225 ? -14.742 20.062 7.254 1 98.06 225 ALA B C 1
ATOM 4385 O O . ALA B 1 225 ? -14.094 20.688 6.414 1 98.06 225 ALA B O 1
ATOM 4386 N N . PHE B 1 226 ? -14.5 18.844 7.664 1 98.56 226 PHE B N 1
ATOM 4387 C CA . PHE B 1 226 ? -13.328 18.109 7.195 1 98.56 226 PHE B CA 1
ATOM 4388 C C . PHE B 1 226 ? -13.352 17.969 5.676 1 98.56 226 PHE B C 1
ATOM 4390 O O . PHE B 1 226 ? -12.422 18.391 4.992 1 98.56 226 PHE B O 1
ATOM 4397 N N . ALA B 1 227 ? -14.445 17.484 5.129 1 98.81 227 ALA B N 1
ATOM 4398 C CA . ALA B 1 227 ? -14.555 17.188 3.703 1 98.81 227 ALA B CA 1
ATOM 4399 C C . ALA B 1 227 ? -14.648 18.469 2.879 1 98.81 227 ALA B C 1
ATOM 4401 O O . ALA B 1 227 ? -13.977 18.594 1.853 1 98.81 227 ALA B O 1
ATOM 4402 N N . ARG B 1 228 ? -15.469 19.422 3.312 1 98.62 228 ARG B N 1
ATOM 4403 C CA . ARG B 1 228 ? -15.672 20.656 2.568 1 98.62 228 ARG B CA 1
ATOM 4404 C C . ARG B 1 228 ? -14.375 21.453 2.449 1 98.62 228 ARG B C 1
ATOM 4406 O O . ARG B 1 228 ? -14 21.875 1.354 1 98.62 228 ARG B O 1
ATOM 4413 N N . ILE B 1 229 ? -13.727 21.594 3.549 1 98.81 229 ILE B N 1
ATOM 4414 C CA . ILE B 1 229 ? -12.531 22.438 3.566 1 98.81 229 ILE B CA 1
ATOM 4415 C C . ILE B 1 229 ? -11.391 21.719 2.84 1 98.81 229 ILE B C 1
ATOM 4417 O O . ILE B 1 229 ? -10.695 22.312 2.021 1 98.81 229 ILE B O 1
ATOM 4421 N N . GLU B 1 230 ? -11.203 20.422 3.162 1 98.75 230 GLU B N 1
ATOM 4422 C CA . GLU B 1 230 ? -10.148 19.641 2.51 1 98.75 230 GLU B CA 1
ATOM 4423 C C . GLU B 1 230 ? -10.312 19.656 0.993 1 98.75 230 GLU B C 1
ATOM 4425 O O . GLU B 1 230 ? -9.359 19.938 0.265 1 98.75 230 GLU B O 1
ATOM 4430 N N . CYS B 1 231 ? -11.492 19.406 0.504 1 98.81 231 CYS B N 1
ATOM 4431 C CA . CYS B 1 231 ? -11.758 19.375 -0.93 1 98.81 231 CYS B CA 1
ATOM 4432 C C . CYS B 1 231 ? -11.562 20.75 -1.554 1 98.81 231 CYS B C 1
ATOM 4434 O O . CYS B 1 231 ? -11.109 20.859 -2.691 1 98.81 231 CYS B O 1
ATOM 4436 N N . HIS B 1 232 ? -11.961 21.828 -0.84 1 98.81 232 HIS B N 1
ATOM 4437 C CA . HIS B 1 232 ? -11.742 23.203 -1.275 1 98.81 232 HIS B CA 1
ATOM 4438 C C . HIS B 1 232 ? -10.266 23.469 -1.549 1 98.81 232 HIS B C 1
ATOM 4440 O O . HIS B 1 232 ? -9.922 24.078 -2.568 1 98.81 232 HIS B O 1
ATOM 4446 N N . TYR B 1 233 ? -9.461 23 -0.678 1 98.88 233 TYR B N 1
ATOM 4447 C CA . TYR B 1 233 ? -8.023 23.172 -0.87 1 98.88 233 TYR B CA 1
ATOM 4448 C C . TYR B 1 233 ? -7.527 22.359 -2.062 1 98.88 233 TYR B C 1
ATOM 4450 O O . TYR B 1 233 ? -6.652 22.812 -2.807 1 98.88 233 TYR B O 1
ATOM 4458 N N . PHE B 1 234 ? -8.062 21.141 -2.264 1 98.75 234 PHE B N 1
ATOM 4459 C CA . PHE B 1 234 ? -7.586 20.234 -3.309 1 98.75 234 PHE B CA 1
ATOM 4460 C C . PHE B 1 234 ? -7.992 20.75 -4.688 1 98.75 234 PHE B C 1
ATOM 4462 O O . PHE B 1 234 ? -7.191 20.719 -5.625 1 98.75 234 PHE B O 1
ATOM 4469 N N . VAL B 1 235 ? -9.227 21.266 -4.867 1 98.5 235 VAL B N 1
ATOM 4470 C CA . VAL B 1 235 ? -9.672 21.781 -6.164 1 98.5 235 VAL B CA 1
ATOM 4471 C C . VAL B 1 235 ? -8.875 23.031 -6.535 1 98.5 235 VAL B C 1
ATOM 4473 O O . VAL B 1 235 ? -8.75 23.359 -7.715 1 98.5 235 VAL B O 1
ATOM 4476 N N . ASN B 1 236 ? -8.328 23.672 -5.508 1 98.38 236 ASN B N 1
ATOM 4477 C CA . ASN B 1 236 ? -7.562 24.891 -5.738 1 98.38 236 ASN B CA 1
ATOM 4478 C C . ASN B 1 236 ? -6.062 24.641 -5.664 1 98.38 236 ASN B C 1
ATOM 4480 O O . ASN B 1 236 ? -5.277 25.578 -5.527 1 98.38 236 ASN B O 1
ATOM 4484 N N . GLN B 1 237 ? -5.617 23.406 -5.613 1 97.81 237 GLN B N 1
ATOM 4485 C CA . GLN B 1 237 ? -4.219 23 -5.648 1 97.81 237 GLN B CA 1
ATOM 4486 C C . GLN B 1 237 ? -3.436 23.594 -4.484 1 97.81 237 GLN B C 1
ATOM 4488 O O . GLN B 1 237 ? -2.316 24.078 -4.668 1 97.81 237 GLN B O 1
ATOM 4493 N N . GLY B 1 238 ? -4.148 23.719 -3.326 1 98.25 238 GLY B N 1
ATOM 4494 C CA . GLY B 1 238 ? -3.521 24.188 -2.104 1 98.25 238 GLY B CA 1
ATOM 4495 C C . GLY B 1 238 ? -3.271 25.688 -2.104 1 98.25 238 GLY B C 1
ATOM 4496 O O . GLY B 1 238 ? -2.693 26.234 -1.159 1 98.25 238 GLY B O 1
ATOM 4497 N N . PHE B 1 239 ? -3.699 26.344 -3.271 1 98.62 239 PHE B N 1
ATOM 4498 C CA . PHE B 1 239 ? -3.463 27.781 -3.457 1 98.62 239 PHE B CA 1
ATOM 4499 C C . PHE B 1 239 ? -1.973 28.062 -3.602 1 98.62 239 PHE B C 1
ATOM 4501 O O . PHE B 1 239 ? -1.492 29.109 -3.17 1 98.62 239 PHE B O 1
ATOM 4508 N N . PHE B 1 240 ? -1.182 27.078 -4.031 1 98.62 240 PHE B N 1
ATOM 4509 C CA . PHE B 1 240 ? 0.238 27.234 -4.324 1 98.62 240 PHE B CA 1
ATOM 4510 C C . PHE B 1 240 ? 0.445 27.719 -5.758 1 98.62 240 PHE B C 1
ATOM 4512 O O . PHE B 1 240 ? -0.446 27.578 -6.598 1 98.62 240 PHE B O 1
ATOM 4519 N N . GLU B 1 241 ? 1.591 28.266 -5.984 1 97.75 241 GLU B N 1
ATOM 4520 C CA . GLU B 1 241 ? 1.927 28.766 -7.312 1 97.75 241 GLU B CA 1
ATOM 4521 C C . GLU B 1 241 ? 2.252 27.609 -8.266 1 97.75 241 GLU B C 1
ATOM 4523 O O . GLU B 1 241 ? 1.98 27.688 -9.461 1 97.75 241 GLU B O 1
ATOM 4528 N N . SER B 1 242 ? 2.852 26.656 -7.715 1 97.06 242 SER B N 1
ATOM 4529 C CA . SER B 1 242 ? 3.18 25.438 -8.453 1 97.06 242 SER B CA 1
ATOM 4530 C C . SER B 1 242 ? 3.076 24.203 -7.559 1 97.06 242 SER B C 1
ATOM 4532 O O . SER B 1 242 ? 3.121 24.312 -6.332 1 97.06 242 SER B O 1
ATOM 4534 N N . GLU B 1 243 ? 2.863 23.047 -8.133 1 93.31 243 GLU B N 1
ATOM 4535 C CA . GLU B 1 243 ? 2.621 21.859 -7.332 1 93.31 243 GLU B CA 1
ATOM 4536 C C . GLU B 1 243 ? 3.867 21.453 -6.547 1 93.31 243 GLU B C 1
ATOM 4538 O O . GLU B 1 243 ? 3.768 20.812 -5.496 1 93.31 243 GLU B O 1
ATOM 4543 N N . ASP B 1 244 ? 5.07 21.906 -7.023 1 96.31 244 ASP B N 1
ATOM 4544 C CA . ASP B 1 244 ? 6.305 21.531 -6.344 1 96.31 244 ASP B CA 1
ATOM 4545 C C . ASP B 1 244 ? 6.809 22.672 -5.453 1 96.31 244 ASP B C 1
ATOM 4547 O O . ASP B 1 244 ? 7.957 22.641 -5.004 1 96.31 244 ASP B O 1
ATOM 4551 N N . GLN B 1 245 ? 6.004 23.625 -5.172 1 98.12 245 GLN B N 1
ATOM 4552 C CA . GLN B 1 245 ? 6.418 24.828 -4.465 1 98.12 245 GLN B CA 1
ATOM 4553 C C . GLN B 1 245 ? 7.086 24.5 -3.135 1 98.12 245 GLN B C 1
ATOM 4555 O O . GLN B 1 245 ? 8.141 25.047 -2.807 1 98.12 245 GLN B O 1
ATOM 4560 N N . LEU B 1 246 ? 6.516 23.594 -2.367 1 98.75 246 LEU B N 1
ATOM 4561 C CA . LEU B 1 246 ? 7.027 23.281 -1.037 1 98.75 246 LEU B CA 1
ATOM 4562 C C . LEU B 1 246 ? 8.328 22.5 -1.125 1 98.75 246 LEU B C 1
ATOM 4564 O O . LEU B 1 246 ? 9.195 22.609 -0.25 1 98.75 246 LEU B O 1
ATOM 4568 N N . LEU B 1 247 ? 8.469 21.703 -2.141 1 98.44 247 LEU B N 1
ATOM 4569 C CA . LEU B 1 247 ? 9.695 20.938 -2.316 1 98.44 247 LEU B CA 1
ATOM 4570 C C . LEU B 1 247 ? 10.836 21.828 -2.785 1 98.44 247 LEU B C 1
ATOM 4572 O O . LEU B 1 247 ? 11.953 21.734 -2.271 1 98.44 247 LEU B O 1
ATOM 4576 N N . VAL B 1 248 ? 10.594 22.719 -3.74 1 97.38 248 VAL B N 1
ATOM 4577 C CA . VAL B 1 248 ? 11.641 23.547 -4.336 1 97.38 248 VAL B CA 1
ATOM 4578 C C . VAL B 1 248 ? 12.133 24.578 -3.316 1 97.38 248 VAL B C 1
ATOM 4580 O O . VAL B 1 248 ? 13.289 24.984 -3.357 1 97.38 248 VAL B O 1
ATOM 4583 N N . ASN B 1 249 ? 11.32 24.922 -2.361 1 98.44 249 ASN B N 1
ATOM 4584 C CA . ASN B 1 249 ? 11.68 25.969 -1.399 1 98.44 249 ASN B CA 1
ATOM 4585 C C . ASN B 1 249 ? 12.297 25.375 -0.136 1 98.44 249 ASN B C 1
ATOM 4587 O O . ASN B 1 249 ? 12.523 26.078 0.841 1 98.44 249 ASN B O 1
ATOM 4591 N N . VAL B 1 250 ? 12.594 24.141 -0.138 1 98.44 250 VAL B N 1
ATOM 4592 C CA . VAL B 1 250 ? 13.172 23.484 1.03 1 98.44 250 VAL B CA 1
ATOM 4593 C C . VAL B 1 250 ? 14.492 24.156 1.393 1 98.44 250 VAL B C 1
ATOM 4595 O O . VAL B 1 250 ? 14.867 24.203 2.566 1 98.44 250 VAL B O 1
ATOM 4598 N N . GLN B 1 251 ? 15.18 24.719 0.48 1 98.19 251 GLN B N 1
ATOM 4599 C CA . GLN B 1 251 ? 16.469 25.375 0.711 1 98.19 251 GLN B CA 1
ATOM 4600 C C . GLN B 1 251 ? 16.344 26.484 1.75 1 98.19 251 GLN B C 1
ATOM 4602 O O . GLN B 1 251 ? 17.297 26.781 2.463 1 98.19 251 GLN B O 1
ATOM 4607 N N . ARG B 1 252 ? 15.172 27.016 1.888 1 98.44 252 ARG B N 1
ATOM 4608 C CA . ARG B 1 252 ? 14.945 28.125 2.801 1 98.44 252 ARG B CA 1
ATOM 4609 C C . ARG B 1 252 ? 14.961 27.656 4.254 1 98.44 252 ARG B C 1
ATOM 4611 O O . ARG B 1 252 ? 15.094 28.469 5.168 1 98.44 252 ARG B O 1
ATOM 4618 N N . ILE B 1 253 ? 14.867 26.344 4.422 1 98.69 253 ILE B N 1
ATOM 4619 C CA . ILE B 1 253 ? 14.664 25.906 5.801 1 98.69 253 ILE B CA 1
ATOM 4620 C C . ILE B 1 253 ? 15.633 24.781 6.129 1 98.69 253 ILE B C 1
ATOM 4622 O O . ILE B 1 253 ? 15.523 24.141 7.18 1 98.69 253 ILE B O 1
ATOM 4626 N N . ARG B 1 254 ? 16.594 24.5 5.32 1 98.25 254 ARG B N 1
ATOM 4627 C CA . ARG B 1 254 ? 17.516 23.375 5.5 1 98.25 254 ARG B CA 1
ATOM 4628 C C . ARG B 1 254 ? 18.328 23.531 6.781 1 98.25 254 ARG B C 1
ATOM 4630 O O . ARG B 1 254 ? 18.781 22.547 7.355 1 98.25 254 ARG B O 1
ATOM 4637 N N . HIS B 1 255 ? 18.516 24.75 7.137 1 98.12 255 HIS B N 1
ATOM 4638 C CA . HIS B 1 255 ? 19.344 25.031 8.305 1 98.12 255 HIS B CA 1
ATOM 4639 C C . HIS B 1 255 ? 18.578 24.75 9.594 1 98.12 255 HIS B C 1
ATOM 4641 O O . HIS B 1 255 ? 19.172 24.688 10.672 1 98.12 255 HIS B O 1
ATOM 4647 N N . ILE B 1 256 ? 17.25 24.609 9.594 1 98.62 256 ILE B N 1
ATOM 4648 C CA . ILE B 1 256 ? 16.422 24.406 10.773 1 98.62 256 ILE B CA 1
ATOM 4649 C C . ILE B 1 256 ? 16.438 22.938 11.156 1 98.62 256 ILE B C 1
ATOM 4651 O O . ILE B 1 256 ? 16.203 22.062 10.312 1 98.62 256 ILE B O 1
ATOM 4655 N N . PRO B 1 257 ? 16.766 22.562 12.453 1 98.62 257 PRO B N 1
ATOM 4656 C CA . PRO B 1 257 ? 16.656 21.172 12.867 1 98.62 257 PRO B CA 1
ATOM 4657 C C . PRO B 1 257 ? 15.281 20.562 12.539 1 98.62 257 PRO B C 1
ATOM 4659 O O . PRO B 1 257 ? 14.25 21.188 12.797 1 98.62 257 PRO B O 1
ATOM 4662 N N . ALA B 1 258 ? 15.297 19.344 11.906 1 98.88 258 ALA B N 1
ATOM 4663 C CA . ALA B 1 258 ? 14.023 18.781 11.477 1 98.88 258 ALA B CA 1
ATOM 4664 C C . ALA B 1 258 ? 14.047 17.266 11.547 1 98.88 258 ALA B C 1
ATOM 4666 O O . ALA B 1 258 ? 15.094 16.641 11.367 1 98.88 258 ALA B O 1
ATOM 4667 N N . ALA B 1 259 ? 12.945 16.703 11.852 1 98.88 259 ALA B N 1
ATOM 4668 C CA . ALA B 1 259 ? 12.711 15.266 11.805 1 98.88 259 ALA B CA 1
ATOM 4669 C C . ALA B 1 259 ? 11.422 14.945 11.062 1 98.88 259 ALA B C 1
ATOM 4671 O O . ALA B 1 259 ? 10.422 15.648 11.203 1 98.88 259 ALA B O 1
ATOM 4672 N N . ILE B 1 260 ? 11.492 13.922 10.258 1 98.88 260 ILE B N 1
ATOM 4673 C CA . ILE B 1 260 ? 10.367 13.422 9.477 1 98.88 260 ILE B CA 1
ATOM 4674 C C . ILE B 1 260 ? 10.047 11.992 9.891 1 98.88 260 ILE B C 1
ATOM 4676 O O . ILE B 1 260 ? 10.898 11.109 9.812 1 98.88 260 ILE B O 1
ATOM 4680 N N . VAL B 1 261 ? 8.844 11.75 10.391 1 98.94 261 VAL B N 1
ATOM 4681 C CA . VAL B 1 261 ? 8.383 10.414 10.75 1 98.94 261 VAL B CA 1
ATOM 4682 C C . VAL B 1 261 ? 7.336 9.938 9.75 1 98.94 261 VAL B C 1
ATOM 4684 O O . VAL B 1 261 ? 6.352 10.641 9.484 1 98.94 261 VAL B O 1
ATOM 4687 N N . GLN B 1 262 ? 7.508 8.781 9.141 1 98.94 262 GLN B N 1
ATOM 4688 C CA . GLN B 1 262 ? 6.652 8.281 8.07 1 98.94 262 GLN B CA 1
ATOM 4689 C C . GLN B 1 262 ? 6.34 6.801 8.266 1 98.94 262 GLN B C 1
ATOM 4691 O O . GLN B 1 262 ? 7.238 6 8.523 1 98.94 262 GLN B O 1
ATOM 4696 N N . GLY B 1 263 ? 5.055 6.477 8.281 1 98.88 263 GLY B N 1
ATOM 4697 C CA . GLY B 1 263 ? 4.707 5.066 8.203 1 98.88 263 GLY B CA 1
ATOM 4698 C C . GLY B 1 263 ? 4.961 4.465 6.832 1 98.88 263 GLY B C 1
ATOM 4699 O O . GLY B 1 263 ? 4.641 5.07 5.809 1 98.88 263 GLY B O 1
ATOM 4700 N N . ARG B 1 264 ? 5.52 3.309 6.824 1 98.81 264 ARG B N 1
ATOM 4701 C CA . ARG B 1 264 ? 5.789 2.623 5.566 1 98.81 264 ARG B CA 1
ATOM 4702 C C . ARG B 1 264 ? 4.512 2.443 4.758 1 98.81 264 ARG B C 1
ATOM 4704 O O . ARG B 1 264 ? 4.508 2.627 3.537 1 98.81 264 ARG B O 1
ATOM 4711 N N . TYR B 1 265 ? 3.449 2.105 5.387 1 98.81 265 TYR B N 1
ATOM 4712 C CA . TYR B 1 265 ? 2.191 1.776 4.727 1 98.81 265 TYR B CA 1
ATOM 4713 C C . TYR B 1 265 ? 1.174 2.896 4.898 1 98.81 265 TYR B C 1
ATOM 4715 O O . TYR B 1 265 ? -0.027 2.641 5.02 1 98.81 265 TYR B O 1
ATOM 4723 N N . ASP B 1 266 ? 1.668 4.109 5.062 1 98.88 266 ASP B N 1
ATOM 4724 C CA . ASP B 1 266 ? 0.822 5.293 4.945 1 98.88 266 ASP B CA 1
ATOM 4725 C C . ASP B 1 266 ? 0.261 5.43 3.529 1 98.88 266 ASP B C 1
ATOM 4727 O O . ASP B 1 266 ? 0.925 5.969 2.643 1 98.88 266 ASP B O 1
ATOM 4731 N N . VAL B 1 267 ? -0.994 5.031 3.355 1 98.81 267 VAL B N 1
ATOM 4732 C CA . VAL B 1 267 ? -1.555 5.07 2.008 1 98.81 267 VAL B CA 1
ATOM 4733 C C . VAL B 1 267 ? -2.305 6.383 1.801 1 98.81 267 VAL B C 1
ATOM 4735 O O . VAL B 1 267 ? -2.666 6.727 0.672 1 98.81 267 VAL B O 1
ATOM 4738 N N . VAL B 1 268 ? -2.529 7.133 2.887 1 98.88 268 VAL B N 1
ATOM 4739 C CA . VAL B 1 268 ? -3.154 8.445 2.777 1 98.88 268 VAL B CA 1
ATOM 4740 C C . VAL B 1 268 ? -2.152 9.445 2.207 1 98.88 268 VAL B C 1
ATOM 4742 O O . VAL B 1 268 ? -2.461 10.172 1.256 1 98.88 268 VAL B O 1
ATOM 4745 N N . CYS B 1 269 ? -1 9.5 2.801 1 98.88 269 CYS B N 1
ATOM 4746 C CA . CYS B 1 269 ? 0.165 10.25 2.34 1 98.88 269 CYS B CA 1
ATOM 4747 C C . CYS B 1 269 ? 1.36 9.32 2.139 1 98.88 269 CYS B C 1
ATOM 4749 O O . CYS B 1 269 ? 2.189 9.172 3.037 1 98.88 269 CYS B O 1
ATOM 4751 N N . PRO B 1 270 ? 1.509 8.789 0.982 1 98.69 270 PRO B N 1
ATOM 4752 C CA . PRO B 1 270 ? 2.451 7.688 0.781 1 98.69 270 PRO B CA 1
ATOM 4753 C C . PRO B 1 270 ? 3.904 8.109 0.993 1 98.69 270 PRO B C 1
ATOM 4755 O O . PRO B 1 270 ? 4.242 9.281 0.83 1 98.69 270 PRO B O 1
ATOM 4758 N N . MET B 1 271 ? 4.715 7.188 1.246 1 98.56 271 MET B N 1
ATOM 4759 C CA . MET B 1 271 ? 6.117 7.332 1.631 1 98.56 271 MET B CA 1
ATOM 4760 C C . MET B 1 271 ? 6.902 8.078 0.555 1 98.56 271 MET B C 1
ATOM 4762 O O . MET B 1 271 ? 7.891 8.75 0.855 1 98.56 271 MET B O 1
ATOM 4766 N N . LYS B 1 272 ? 6.484 8.023 -0.679 1 98.62 272 LYS B N 1
ATOM 4767 C CA . LYS B 1 272 ? 7.172 8.664 -1.793 1 98.62 272 LYS B CA 1
ATOM 4768 C C . LYS B 1 272 ? 7.469 10.133 -1.482 1 98.62 272 LYS B C 1
ATOM 4770 O O . LYS B 1 272 ? 8.57 10.617 -1.734 1 98.62 272 LYS B O 1
ATOM 4775 N N . THR B 1 273 ? 6.5 10.844 -0.941 1 98.69 273 THR B N 1
ATOM 4776 C CA . THR B 1 273 ? 6.648 12.273 -0.7 1 98.69 273 THR B CA 1
ATOM 4777 C C . THR B 1 273 ? 7.656 12.531 0.417 1 98.69 273 THR B C 1
ATOM 4779 O O . THR B 1 273 ? 8.484 13.438 0.313 1 98.69 273 THR B O 1
ATOM 4782 N N . ALA B 1 274 ? 7.574 11.758 1.471 1 98.88 274 ALA B N 1
ATOM 4783 C CA . ALA B 1 274 ? 8.555 11.875 2.545 1 98.88 274 ALA B CA 1
ATOM 4784 C C . ALA B 1 274 ? 9.961 11.586 2.035 1 98.88 274 ALA B C 1
ATOM 4786 O O . ALA B 1 274 ? 10.922 12.258 2.424 1 98.88 274 ALA B O 1
ATOM 4787 N N . TRP B 1 275 ? 10.086 10.578 1.213 1 98.69 275 TRP B N 1
ATOM 4788 C CA . TRP B 1 275 ? 11.367 10.18 0.64 1 98.69 275 TRP B CA 1
ATOM 4789 C C . TRP B 1 275 ? 11.961 11.305 -0.208 1 98.69 275 TRP B C 1
ATOM 4791 O O . TRP B 1 275 ? 13.141 11.641 -0.07 1 98.69 275 TRP B O 1
ATOM 4801 N N . GLU B 1 276 ? 11.141 11.883 -1.068 1 98.56 276 GLU B N 1
ATOM 4802 C CA . GLU B 1 276 ? 11.586 12.969 -1.931 1 98.56 276 GLU B CA 1
ATOM 4803 C C . GLU B 1 276 ? 11.969 14.203 -1.111 1 98.56 276 GLU B C 1
ATOM 4805 O O . GLU B 1 276 ? 12.93 14.898 -1.436 1 98.56 276 GLU B O 1
ATOM 4810 N N . LEU B 1 277 ? 11.164 14.461 -0.058 1 98.81 277 LEU B N 1
ATOM 4811 C CA . LEU B 1 277 ? 11.508 15.555 0.837 1 98.81 277 LEU B CA 1
ATOM 4812 C C . LEU B 1 277 ? 12.867 15.328 1.49 1 98.81 277 LEU B C 1
ATOM 4814 O O . LEU B 1 277 ? 13.688 16.25 1.562 1 98.81 277 LEU B O 1
ATOM 4818 N N . HIS B 1 278 ? 13.117 14.164 1.955 1 98.56 278 HIS B N 1
ATOM 4819 C CA . HIS B 1 278 ? 14.383 13.82 2.59 1 98.56 278 HIS B CA 1
ATOM 4820 C C . HIS B 1 278 ? 15.539 13.961 1.61 1 98.56 278 HIS B C 1
ATOM 4822 O O . HIS B 1 278 ? 16.625 14.422 1.979 1 98.56 278 HIS B O 1
ATOM 4828 N N . GLN B 1 279 ? 15.328 13.508 0.406 1 98 279 GLN B N 1
ATOM 4829 C CA . GLN B 1 279 ? 16.359 13.656 -0.609 1 98 279 GLN B CA 1
ATOM 4830 C C . GLN B 1 279 ? 16.719 15.125 -0.821 1 98 279 GLN B C 1
ATOM 4832 O O . GLN B 1 279 ? 17.891 15.461 -1.026 1 98 279 GLN B O 1
ATOM 4837 N N . ALA B 1 280 ? 15.75 16.031 -0.761 1 98.25 280 ALA B N 1
ATOM 4838 C CA . ALA B 1 280 ? 15.961 17.469 -0.925 1 98.25 280 ALA B CA 1
ATOM 4839 C C . ALA B 1 280 ? 16.484 18.094 0.366 1 98.25 280 ALA B C 1
ATOM 4841 O O . ALA B 1 280 ? 17.047 19.188 0.346 1 98.25 280 ALA B O 1
ATOM 4842 N N . TRP B 1 281 ? 16.266 17.438 1.458 1 98.62 281 TRP B N 1
ATOM 4843 C CA . TRP B 1 281 ? 16.578 17.922 2.801 1 98.62 281 TRP B CA 1
ATOM 4844 C C . TRP B 1 281 ? 17.297 16.844 3.611 1 98.62 281 TRP B C 1
ATOM 4846 O O . TRP B 1 281 ? 16.797 16.406 4.641 1 98.62 281 TRP B O 1
ATOM 4856 N N . PRO B 1 282 ? 18.547 16.5 3.168 1 98.12 282 PRO B N 1
ATOM 4857 C CA . PRO B 1 282 ? 19.25 15.383 3.793 1 98.12 282 PRO B CA 1
ATOM 4858 C C . PRO B 1 282 ? 19.594 15.641 5.254 1 98.12 282 PRO B C 1
ATOM 4860 O O . PRO B 1 282 ? 19.844 14.703 6.012 1 98.12 282 PRO B O 1
ATOM 4863 N N . GLU B 1 283 ? 19.562 16.953 5.652 1 98.44 283 GLU B N 1
ATOM 4864 C CA . GLU B 1 283 ? 19.859 17.312 7.039 1 98.44 283 GLU B CA 1
ATOM 4865 C C . GLU B 1 283 ? 18.719 16.906 7.973 1 98.44 283 GLU B C 1
ATOM 4867 O O . GLU B 1 283 ? 18.938 16.719 9.172 1 98.44 283 GLU B O 1
ATOM 4872 N N . ALA B 1 284 ? 17.516 16.812 7.469 1 98.56 284 ALA B N 1
ATOM 4873 C CA . ALA B 1 284 ? 16.391 16.375 8.273 1 98.56 284 ALA B CA 1
ATOM 4874 C C . ALA B 1 284 ? 16.453 14.867 8.547 1 98.56 284 ALA B C 1
ATOM 4876 O O . ALA B 1 284 ? 16.688 14.078 7.629 1 98.56 284 ALA B O 1
ATOM 4877 N N . GLU B 1 285 ? 16.281 14.492 9.773 1 98.44 285 GLU B N 1
ATOM 4878 C CA . GLU B 1 285 ? 16.219 13.07 10.117 1 98.44 285 GLU B CA 1
ATOM 4879 C C . GLU B 1 285 ? 14.953 12.422 9.562 1 98.44 285 GLU B C 1
ATOM 4881 O O . GLU B 1 285 ? 13.852 12.953 9.727 1 98.44 285 GLU B O 1
ATOM 4886 N N . LEU B 1 286 ? 15.133 11.328 8.828 1 98.81 286 LEU B N 1
ATOM 4887 C CA . LEU B 1 286 ? 13.984 10.562 8.352 1 98.81 286 LEU B CA 1
ATOM 4888 C C . LEU B 1 286 ? 13.844 9.25 9.117 1 98.81 286 LEU B C 1
ATOM 4890 O O . LEU B 1 286 ? 14.789 8.453 9.172 1 98.81 286 LEU B O 1
ATOM 4894 N N . ILE B 1 287 ? 12.727 9.023 9.766 1 98.81 287 ILE B N 1
ATOM 4895 C CA . ILE B 1 287 ? 12.406 7.797 10.5 1 98.81 287 ILE B CA 1
ATOM 4896 C C . ILE B 1 287 ? 11.219 7.098 9.836 1 98.81 287 ILE B C 1
ATOM 4898 O O . ILE B 1 287 ? 10.102 7.625 9.844 1 98.81 287 ILE B O 1
ATOM 4902 N N . ILE B 1 288 ? 11.453 5.957 9.266 1 98.81 288 ILE B N 1
ATOM 4903 C CA . ILE B 1 288 ? 10.398 5.164 8.641 1 98.81 288 ILE B CA 1
ATOM 4904 C C . ILE B 1 288 ? 9.938 4.066 9.594 1 98.81 288 ILE B C 1
ATOM 4906 O O . ILE B 1 288 ? 10.75 3.252 10.047 1 98.81 288 ILE B O 1
ATOM 4910 N N . ILE B 1 289 ? 8.719 4.07 9.977 1 98.75 289 ILE B N 1
ATOM 4911 C CA . ILE B 1 289 ? 8.148 3.014 10.805 1 98.75 289 ILE B CA 1
ATOM 4912 C C . ILE B 1 289 ? 7.625 1.891 9.914 1 98.75 289 ILE B C 1
ATOM 4914 O O . ILE B 1 289 ? 6.652 2.076 9.18 1 98.75 289 ILE B O 1
ATOM 4918 N N . PRO B 1 290 ? 8.172 0.712 9.984 1 98.06 290 PRO B N 1
ATOM 4919 C CA . PRO B 1 290 ? 7.969 -0.318 8.961 1 98.06 290 PRO B CA 1
ATOM 4920 C C . PRO B 1 290 ? 6.566 -0.92 9.008 1 98.06 290 PRO B C 1
ATOM 4922 O O . PRO B 1 290 ? 6.121 -1.533 8.031 1 98.06 290 PRO B O 1
ATOM 4925 N N . ASP B 1 291 ? 5.875 -0.854 10.156 1 98.06 291 ASP B N 1
ATOM 4926 C CA . ASP B 1 291 ? 4.559 -1.464 10.312 1 98.06 291 ASP B CA 1
ATOM 4927 C C . ASP B 1 291 ? 3.533 -0.44 10.797 1 98.06 291 ASP B C 1
ATOM 4929 O O . ASP B 1 291 ? 2.807 -0.688 11.758 1 98.06 291 ASP B O 1
ATOM 4933 N N . ALA B 1 292 ? 3.445 0.664 10.016 1 98.69 292 ALA B N 1
ATOM 4934 C CA . ALA B 1 292 ? 2.52 1.722 10.406 1 98.69 292 ALA B CA 1
ATOM 4935 C C . ALA B 1 292 ? 1.861 2.359 9.188 1 98.69 292 ALA B C 1
ATOM 4937 O O . ALA B 1 292 ? 2.463 2.43 8.117 1 98.69 292 ALA B O 1
ATOM 4938 N N . GLY B 1 293 ? 0.609 2.799 9.453 1 98.69 293 GLY B N 1
ATOM 4939 C CA . GLY B 1 293 ? -0.109 3.602 8.477 1 98.69 293 GLY B CA 1
ATOM 4940 C C . GLY B 1 293 ? 0.101 5.094 8.656 1 98.69 293 GLY B C 1
ATOM 4941 O O . GLY B 1 293 ? 1.227 5.543 8.875 1 98.69 293 GLY B O 1
ATOM 4942 N N . HIS B 1 294 ? -0.918 5.852 8.539 1 98.81 294 HIS B N 1
ATOM 4943 C CA . HIS B 1 294 ? -0.878 7.309 8.43 1 98.81 294 HIS B CA 1
ATOM 4944 C C . HIS B 1 294 ? -1.006 7.961 9.805 1 98.81 294 HIS B C 1
ATOM 4946 O O . HIS B 1 294 ? -0.434 9.023 10.047 1 98.81 294 HIS B O 1
ATOM 4952 N N . SER B 1 295 ? -1.666 7.344 10.742 1 98.31 295 SER B N 1
ATOM 4953 C CA . SER B 1 295 ? -2.117 7.98 11.977 1 98.31 295 SER B CA 1
ATOM 4954 C C . SER B 1 295 ? -0.954 8.219 12.93 1 98.31 295 SER B C 1
ATOM 4956 O O . SER B 1 295 ? -0.068 7.371 13.062 1 98.31 295 SER B O 1
ATOM 4958 N N . MET B 1 296 ? -0.992 9.281 13.641 1 97.5 296 MET B N 1
ATOM 4959 C CA . MET B 1 296 ? 0.031 9.594 14.633 1 97.5 296 MET B CA 1
ATOM 4960 C C . MET B 1 296 ? -0.046 8.633 15.812 1 97.5 296 MET B C 1
ATOM 4962 O O . MET B 1 296 ? 0.907 8.516 16.578 1 97.5 296 MET B O 1
ATOM 4966 N N . SER B 1 297 ? -1.235 7.961 15.906 1 97.25 297 SER B N 1
ATOM 4967 C CA . SER B 1 297 ? -1.422 7.082 17.062 1 97.25 297 SER B CA 1
ATOM 4968 C C . SER B 1 297 ? -0.917 5.676 16.766 1 97.25 297 SER B C 1
ATOM 4970 O O . SER B 1 297 ? -1.023 4.781 17.609 1 97.25 297 SER B O 1
ATOM 4972 N N . GLU B 1 298 ? -0.446 5.402 15.5 1 98.12 298 GLU B N 1
ATOM 4973 C CA . GLU B 1 298 ? 0.279 4.148 15.312 1 98.12 298 GLU B CA 1
ATOM 4974 C C . GLU B 1 298 ? 1.375 3.982 16.359 1 98.12 298 GLU B C 1
ATOM 4976 O O . GLU B 1 298 ? 2.146 4.91 16.609 1 98.12 298 GLU B O 1
ATOM 4981 N N . PRO B 1 299 ? 1.511 2.812 16.969 1 97.69 299 PRO B N 1
ATOM 4982 C CA . PRO B 1 299 ? 2.432 2.656 18.094 1 97.69 299 PRO B CA 1
ATOM 4983 C C . PRO B 1 299 ? 3.85 3.117 17.766 1 97.69 299 PRO B C 1
ATOM 4985 O O . PRO B 1 299 ? 4.457 3.859 18.547 1 97.69 299 PRO B O 1
ATOM 4988 N N . GLY B 1 300 ? 4.367 2.686 16.594 1 98.44 300 GLY B N 1
ATOM 4989 C CA . GLY B 1 300 ? 5.723 3.074 16.219 1 98.44 300 GLY B CA 1
ATOM 4990 C C . GLY B 1 300 ? 5.859 4.559 15.938 1 98.44 300 GLY B C 1
ATOM 4991 O O . GLY B 1 300 ? 6.883 5.164 16.25 1 98.44 300 GLY B O 1
ATOM 4992 N N . ILE B 1 301 ? 4.887 5.176 15.352 1 98.69 301 ILE B N 1
ATOM 4993 C CA . ILE B 1 301 ? 4.902 6.602 15.047 1 98.69 301 ILE B CA 1
ATOM 4994 C C . ILE B 1 301 ? 4.805 7.406 16.344 1 98.69 301 ILE B C 1
ATOM 4996 O O . ILE B 1 301 ? 5.551 8.367 16.547 1 98.69 301 ILE B O 1
ATOM 5000 N N . GLN B 1 302 ? 3.877 6.996 17.188 1 98.5 302 GLN B N 1
ATOM 5001 C CA . GLN B 1 302 ? 3.709 7.656 18.484 1 98.5 302 GLN B CA 1
ATOM 5002 C C . GLN B 1 302 ? 5.027 7.703 19.25 1 98.5 302 GLN B C 1
ATOM 5004 O O . GLN B 1 302 ? 5.422 8.758 19.75 1 98.5 302 GLN B O 1
ATOM 5009 N N . LYS B 1 303 ? 5.684 6.578 19.359 1 98.62 303 LYS B N 1
ATOM 5010 C CA . LYS B 1 303 ? 6.957 6.496 20.06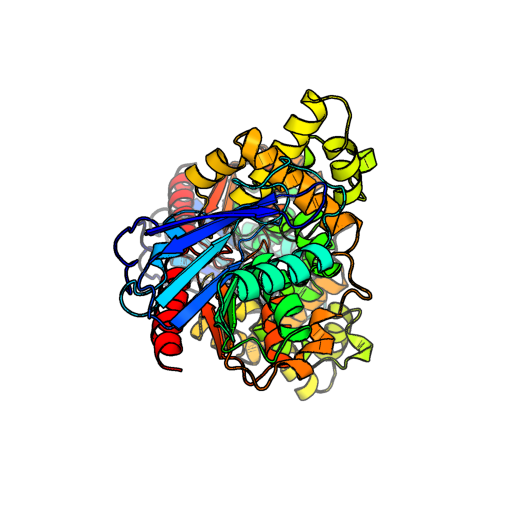2 1 98.62 303 LYS B CA 1
ATOM 5011 C C . LYS B 1 303 ? 7.992 7.426 19.438 1 98.62 303 LYS B C 1
ATOM 5013 O O . LYS B 1 303 ? 8.703 8.141 20.141 1 98.62 303 LYS B O 1
ATOM 5018 N N . ALA B 1 304 ? 8.094 7.402 18.094 1 98.75 304 ALA B N 1
ATOM 5019 C CA . ALA B 1 304 ? 9.078 8.219 17.406 1 98.75 304 ALA B CA 1
ATOM 5020 C C . ALA B 1 304 ? 8.82 9.703 17.641 1 98.75 304 ALA B C 1
ATOM 5022 O O . ALA B 1 304 ? 9.758 10.477 17.859 1 98.75 304 ALA B O 1
ATOM 5023 N N . LEU B 1 305 ? 7.586 10.086 17.578 1 98.75 305 LEU B N 1
ATOM 5024 C CA . LEU B 1 305 ? 7.234 11.492 17.75 1 98.75 305 LEU B CA 1
ATOM 5025 C C . LEU B 1 305 ? 7.547 11.961 19.172 1 98.75 305 LEU B C 1
ATOM 5027 O O . LEU B 1 305 ? 8.031 13.078 19.359 1 98.75 305 LEU B O 1
ATOM 5031 N N . ILE B 1 306 ? 7.254 11.148 20.156 1 98.62 306 ILE B N 1
ATOM 5032 C CA . ILE B 1 306 ? 7.535 11.5 21.547 1 98.62 306 ILE B CA 1
ATOM 5033 C C . ILE B 1 306 ? 9.047 11.602 21.75 1 98.62 306 ILE B C 1
ATOM 5035 O O . ILE B 1 306 ? 9.531 12.539 22.391 1 98.62 306 ILE B O 1
ATOM 5039 N N . ASP B 1 307 ? 9.805 10.625 21.203 1 98.44 307 ASP B N 1
ATOM 5040 C CA . ASP B 1 307 ? 11.258 10.648 21.328 1 98.44 307 ASP B CA 1
ATOM 5041 C C . ASP B 1 307 ? 11.844 11.914 20.703 1 98.44 307 ASP B C 1
ATOM 5043 O O . ASP B 1 307 ? 12.742 12.539 21.281 1 98.44 307 ASP B O 1
ATOM 5047 N N . ILE B 1 308 ? 11.367 12.281 19.547 1 98.38 308 ILE B N 1
ATOM 5048 C CA . ILE B 1 308 ? 11.859 13.469 18.859 1 98.38 308 ILE B CA 1
ATOM 5049 C C . ILE B 1 308 ? 11.469 14.727 19.641 1 98.38 308 ILE B C 1
ATOM 5051 O O . ILE B 1 308 ? 12.273 15.656 19.766 1 98.38 308 ILE B O 1
ATOM 5055 N N . SER B 1 309 ? 10.203 14.766 20.078 1 98.31 309 SER B N 1
ATOM 5056 C CA . SER B 1 309 ? 9.75 15.898 20.891 1 98.31 309 SER B CA 1
ATOM 5057 C C . SER B 1 309 ? 10.633 16.078 22.125 1 98.31 309 SER B C 1
ATOM 5059 O O . SER B 1 309 ? 10.969 17.219 22.469 1 98.31 309 SER B O 1
ATOM 5061 N N . ASP B 1 310 ? 10.984 15 22.781 1 98 310 ASP B N 1
ATOM 5062 C CA . ASP B 1 310 ? 11.867 15.062 23.953 1 98 310 ASP B CA 1
ATOM 5063 C C . ASP B 1 310 ? 13.25 15.586 23.562 1 98 310 ASP B C 1
ATOM 5065 O O . ASP B 1 310 ? 13.836 16.391 24.281 1 98 310 ASP B O 1
ATOM 5069 N N . LYS B 1 311 ? 13.727 15.086 22.453 1 97.69 311 LYS B N 1
ATOM 5070 C CA . LYS B 1 311 ? 15.023 15.531 21.953 1 97.69 311 LYS B CA 1
ATOM 5071 C C . LYS B 1 311 ? 15 17.031 21.641 1 97.69 311 LYS B C 1
ATOM 5073 O O . LYS B 1 311 ? 15.961 17.75 21.938 1 97.69 311 LYS B O 1
ATOM 5078 N N . PHE B 1 312 ? 13.914 17.547 21.062 1 98.19 312 PHE B N 1
ATOM 5079 C CA . PHE B 1 312 ? 13.82 18.922 20.594 1 98.19 312 PHE B CA 1
ATOM 5080 C C . PHE B 1 312 ? 13.562 19.875 21.75 1 98.19 312 PHE B C 1
ATOM 5082 O O . PHE B 1 312 ? 13.734 21.078 21.609 1 98.19 312 PHE B O 1
ATOM 5089 N N . ALA B 1 313 ? 13.172 19.312 22.859 1 97.06 313 ALA B N 1
ATOM 5090 C CA . ALA B 1 313 ? 12.938 20.156 24.031 1 97.06 313 ALA B CA 1
ATOM 5091 C C . ALA B 1 313 ? 14.234 20.797 24.531 1 97.06 313 ALA B C 1
ATOM 5093 O O . ALA B 1 313 ? 14.203 21.797 25.25 1 97.06 313 ALA B O 1
ATOM 5094 N N . THR B 1 314 ? 15.367 20.234 24.094 1 91.44 314 THR B N 1
ATOM 5095 C CA . THR B 1 314 ? 16.656 20.719 24.547 1 91.44 314 THR B CA 1
ATOM 5096 C C . THR B 1 314 ? 17.391 21.469 23.438 1 91.44 314 THR B C 1
ATOM 5098 O O . THR B 1 314 ? 18.578 21.781 23.562 1 91.44 314 THR B O 1
ATOM 5101 N N . LEU B 1 315 ? 16.844 21.656 22.359 1 85.88 315 LEU B N 1
ATOM 5102 C CA . LEU B 1 315 ? 17.453 22.422 21.266 1 85.88 315 LEU B CA 1
ATOM 5103 C C . LEU B 1 315 ? 17.672 23.875 21.688 1 85.88 315 LEU B C 1
ATOM 5105 O O . LEU B 1 315 ? 16.906 24.422 22.469 1 85.88 315 LEU B O 1
#

Organism: NCBI:txid376219